Protein 3VIQ (pdb70)

Foldseek 3Di:
DCVVVVVVVVVVVVVVVVVVVVVVVVVVVVVCVVVVCPVVVVVVLVVVLVVVQVVLVVVVPVVQVVLVVPQADKDWDADCDDPRHGDIDIDHDTDASQNVVVVVVHPCVSWHAPRVVGGTDD/DDPVVVVVVVVVVVVVVVVVVVVLVVVLVPDPDSPVVCVVVVVVVVVVVVVVVVVVVLVVLVVVCVVVVHDSQVCQVVVVHHDVD/DVVVVVVVVVVVVVVVVVVVVVVVVCVVVVCVVVVVVVLVVVLVVVVVVLVVVQVVVQVVLVVVQADKDKDAACDDDVHRDIDIDGDTDDSQNVCVVVPNDVVSWDADVVPRDIDD/DVVVVVVVVVVLVVVCVVDPDSPVVCVVVVVVVVVVVVVVVVVVVQVVLQVVCVVVVHHSVVCCVVVVHD

CATH classification: 6.10.140.1020

Organism: Schizosaccharomyces pombe (strain 972 / ATCC 24843) (NCBI:txid284812)

B-factor: mean 62.73, std 16.34, range [32.17, 127.12]

Nearest PDB structures (foldseek):
  3viq-assembly1_A  TM=1.008E+00  e=1.121E-19  Schizosaccharomyces pombe 972h-
  3viq-assembly2_C  TM=7.763E-01  e=1.023E-16  Schizosaccharomyces pombe 972h-
  3viq-assembly1_B  TM=1.012E+00  e=3.563E-11  Schizosaccharomyces pombe 972h-
  3viq-assembly2_C  TM=1.009E+00  e=1.494E-18  Schizosaccharomyces pombe 972h-
  3viq-assembly1_A  TM=7.708E-01  e=6.195E-16  Schizosaccharomyces pombe 972h-

InterPro domains:
  IPR018468 SFR1/Mei5 family [PF10376] (73-291)

Radius of gyration: 35.22 Å; Cα contacts (8 Å, |Δi|>4): 441; chains: 4; bounding box: 52×96×98 Å

Secondary structure (DSSP, 8-state):
--HHHHHHHHHHHHHHHHHHHHHHHHHHHHHHHHH--HHHHHHHHHHHHHHHHHHHHHHHHHHHHHHHTTT-EEEEEE--SSTTTTPEEEEEEPPPHHHHHHHTT--TTTS-EETTTTEE--/--HHHHHHHHHHHHHHHHHHHHHHHHHHHT-SSS-HHHHHHHHHHHHHHHHHHHHHHHHHHHHHHHHTTS-GGGGHHHHT--TT-/--HHHHHHHHHHHHHHHHHHHHHHHHHHH--HHHHHHHHHHHHHHHHHHHHHHHHHHHHHHHHTT-EEEEEE--SSTT-SSEEEEEE---HHHHHHHTT--TTT--B-SSSS-B--/-HHHHHHHHHHHHHHHTT-SSS-HHHHHHHHHHHHHHHHHHHHHHHHHHHHHHHHTTS-SGGGTTTTT--

Sequence (393 aa):
GHMQLLSRRLKLEKEVRNLQEQLITAETARRKVEAKNEDKDLQTLIQKWKNAAQQAAEVLFKPMAERIRLAGGVTQSFRIEEGENKGQIQEVRRTEFTMSMFLNQFGVPVHLMSFDEENGDWKSMEKSQLESRVHLLEQQKEQLESSLQDALAKLKNRRDAKQTVQKHIDLLHHTYNEIRDIALGMIGKVAEHEKCTSVELFDRFGVNGSESRRLKLEKEVRNLQEQLITAETARKVEAKNEDKDLQTLIQKWKNAAQQAAEVLFKPMAERIRRLAGGVTQSFRIEEGENKGQIQEVRTEFTMSMFLNQFGVPVHLMSFDEENGDWKSLEQQKEQLESSLQDALAKLKNRRDAKQTVQKHIDLLHTYNEIRDIALGMIGKVAEHEKCTSVELFDRFGVE

GO terms:
  GO:0000730 DNA recombinase assembly (P, IDA)
  GO:0031934 mating-type region heterochromatin (C, IDA)
  GO:0035861 site of double-strand break (C, IDA)
  GO:0005634 nucleus (C, IDA)
  GO:0042148 DNA strand invasion (P, IDA)
  GO:0001671 ATPase activator activity (F, IDA)
  GO:0003690 double-stranded DNA binding (F, IDA)
  GO:0003697 single-stranded DNA binding (F, IDA)
  GO:0010772 meiotic DNA recombinase assembly involved in reciprocal meiotic recombination (P, IDA)
  GO:0032798 Swi5-Sfr1 complex (C, IDA)
  GO:0006310 DNA recombination (P, IDA)
  GO:0000708 meiotic strand invasion (P, IDA)
  GO:0000709 meiotic joint molecule formation (P, IDA)
  GO:0035861 site of double-strand break (C, EXP)
  GO:0007131 reciprocal meiotic recombination (P, IGI)
  GO:0000724 double-strand break repair via homologous recombination (P, IGI)
  GO:0005634 nucleus (C, HDA)
  GO:0005829 cytosol (C, HDA)
  GO:1990918 double-strand break repair involved in meiotic recombination (P, IMP)
  GO:0031573 mitotic intra-S DNA damage checkpoint signaling (P, IMP)

Solvent-accessible surface area: 25122 Å² total; per-residue (Å²): 99,97,132,165,30,56,71,102,68,99,119,11,54,117,50,8,130,79,15,76,102,72,35,114,26,1,86,47,0,108,112,12,51,80,124,125,42,33,167,91,7,76,64,34,13,96,79,4,21,87,0,0,22,75,0,0,92,61,14,42,154,63,34,22,76,65,4,149,111,45,32,10,1,17,18,18,14,109,32,33,104,57,182,75,143,33,102,96,46,105,30,160,54,121,8,26,5,50,27,1,8,76,56,62,57,13,43,116,155,19,5,14,32,29,70,98,108,47,75,46,90,137,144,122,102,74,91,8,66,64,125,3,103,102,20,43,108,72,50,116,114,18,74,59,36,12,93,87,14,26,71,145,13,201,58,125,72,8,136,104,18,20,93,99,12,92,68,24,73,98,37,19,58,54,0,70,95,26,0,69,40,0,0,28,120,4,4,106,94,97,171,41,83,37,92,122,6,20,132,107,4,50,5,72,66,117,32,154,179,155,111,123,36,59,102,68,7,134,88,18,81,121,87,22,106,28,0,73,52,0,122,141,23,31,85,142,109,43,31,154,95,17,88,92,46,20,95,23,4,18,69,0,0,17,64,0,0,54,45,35,34,121,64,28,22,72,80,4,119,131,42,38,11,2,36,28,9,18,25,26,52,70,51,184,92,121,76,94,108,61,112,36,176,54,78,10,38,6,53,15,4,9,74,51,88,58,14,53,115,160,15,5,19,41,25,70,63,121,59,73,46,70,124,78,106,121,66,55,98,116,16,74,66,45,18,103,81,10,30,73,118,16,175,57,130,75,7,147,85,18,23,87,122,24,84,73,35,78,120,48,47,82,66,1,90,97,30,0,51,44,13,0,24,97,2,3,137,147,85,189,45,71,37,104,115,18,48,140,112,1,47,35,116

Structure (mmCIF, N/CA/C/O backbone):
data_3VIQ
#
_entry.id   3VIQ
#
_cell.length_a   88.159
_cell.length_b   128.682
_cell.length_c   59.970
_cell.angle_alpha   90.00
_cell.angle_beta   90.00
_cell.angle_gamma   90.00
#
_symmetry.space_group_name_H-M   'P 21 21 2'
#
loop_
_entity.id
_entity.type
_entity.pdbx_description
1 polymer 'Swi5-dependent recombination DNA repair protein 1'
2 polymer 'Mating-type switching protein swi5'
3 non-polymer GLYCEROL
4 non-polymer 'NITRATE ION'
5 non-polymer 'SULFATE ION'
6 water water
#
loop_
_atom_site.group_PDB
_atom_site.id
_atom_site.type_symbol
_atom_site.label_atom_id
_atom_site.label_alt_id
_atom_site.label_comp_id
_atom_site.label_asym_id
_atom_site.label_entity_id
_atom_site.label_seq_id
_atom_site.pdbx_PDB_ins_code
_atom_site.Cartn_x
_atom_site.Cartn_y
_atom_site.Cartn_z
_atom_site.occupancy
_atom_site.B_iso_or_equiv
_atom_site.auth_seq_id
_atom_site.auth_comp_id
_atom_site.auth_asym_id
_atom_site.auth_atom_id
_atom_site.pdbx_PDB_model_num
ATOM 1 N N . GLY A 1 1 ? 5.807 -35.973 -64.395 1.00 52.15 178 GLY A N 1
ATOM 2 C CA . GLY A 1 1 ? 6.814 -35.311 -63.514 1.00 51.29 178 GLY A CA 1
ATOM 3 C C . GLY A 1 1 ? 7.012 -36.000 -62.181 1.00 50.71 178 GLY A C 1
ATOM 4 O O . GLY A 1 1 ? 6.294 -36.929 -61.849 1.00 50.90 178 GLY A O 1
ATOM 5 N N . HIS A 1 2 ? 8.008 -35.535 -61.420 1.00 50.00 179 HIS A N 1
ATOM 6 C CA . HIS A 1 2 ? 8.238 -36.026 -60.065 1.00 49.44 179 HIS A CA 1
ATOM 7 C C . HIS A 1 2 ? 8.501 -34.967 -58.975 1.00 47.67 179 HIS A C 1
ATOM 8 O O . HIS A 1 2 ? 8.697 -35.335 -57.814 1.00 45.84 179 HIS A O 1
ATOM 15 N N . MET A 1 3 ? 8.502 -33.673 -59.327 1.00 46.73 180 MET A N 1
ATOM 16 C CA . MET A 1 3 ? 8.816 -32.609 -58.347 1.00 45.91 180 MET A CA 1
ATOM 17 C C . MET A 1 3 ? 7.747 -32.451 -57.307 1.00 45.67 180 MET A C 1
ATOM 18 O O . MET A 1 3 ? 8.055 -32.023 -56.209 1.00 44.47 180 MET A O 1
ATOM 23 N N . GLN A 1 4 ? 6.492 -32.768 -57.632 1.00 46.45 181 GLN A N 1
ATOM 24 C CA . GLN A 1 4 ? 5.450 -32.720 -56.604 1.00 47.21 181 GLN A CA 1
ATOM 25 C C . GLN A 1 4 ? 5.775 -33.776 -55.585 1.00 45.76 181 GLN A C 1
ATOM 26 O O . GLN A 1 4 ? 5.641 -33.533 -54.393 1.00 45.12 181 GLN A O 1
ATOM 32 N N . LEU A 1 5 ? 6.262 -34.934 -56.028 1.00 45.56 182 LEU A N 1
ATOM 33 C CA . LEU A 1 5 ? 6.576 -36.013 -55.059 1.00 45.51 182 LEU A CA 1
ATOM 34 C C . LEU A 1 5 ? 7.781 -35.663 -54.178 1.00 43.55 182 LEU A C 1
ATOM 35 O O . LEU A 1 5 ? 7.795 -35.984 -52.997 1.00 42.22 182 LEU A O 1
ATOM 40 N N . LEU A 1 6 ? 8.799 -35.055 -54.784 1.00 43.47 183 LEU A N 1
ATOM 41 C CA . LEU A 1 6 ? 9.995 -34.642 -54.078 1.00 43.32 183 LEU A CA 1
ATOM 42 C C . LEU A 1 6 ? 9.657 -33.605 -53.019 1.00 42.74 183 LEU A C 1
ATOM 43 O O . LEU A 1 6 ? 10.193 -33.618 -51.906 1.00 41.50 183 LEU A O 1
ATOM 48 N N . SER A 1 7 ? 8.762 -32.707 -53.371 1.00 43.05 184 SER A N 1
ATOM 49 C CA . SER A 1 7 ? 8.387 -31.658 -52.452 1.00 43.23 184 SER A CA 1
ATOM 50 C C . SER A 1 7 ? 7.562 -32.249 -51.311 1.00 42.48 184 SER A C 1
ATOM 51 O O . SER A 1 7 ? 7.702 -31.853 -50.170 1.00 41.03 184 SER A O 1
ATOM 54 N N . ARG A 1 8 ? 6.750 -33.244 -51.614 1.00 43.08 185 ARG A N 1
ATOM 55 C CA . ARG A 1 8 ? 5.947 -33.885 -50.583 1.00 43.82 185 ARG A CA 1
ATOM 56 C C . ARG A 1 8 ? 6.819 -34.773 -49.692 1.00 42.79 185 ARG A C 1
ATOM 57 O O . ARG A 1 8 ? 6.584 -34.838 -48.503 1.00 41.69 185 ARG A O 1
ATOM 65 N N . ARG A 1 9 ? 7.832 -35.435 -50.246 1.00 42.28 186 ARG A N 1
ATOM 66 C CA . ARG A 1 9 ? 8.750 -36.186 -49.384 1.00 42.37 186 ARG A CA 1
ATOM 67 C C . ARG A 1 9 ? 9.395 -35.276 -48.325 1.00 41.74 186 ARG A C 1
ATOM 68 O O . ARG A 1 9 ? 9.495 -35.647 -47.168 1.00 40.18 186 ARG A O 1
ATOM 76 N N . LEU A 1 10 ? 9.856 -34.106 -48.736 1.00 41.79 187 LEU A N 1
ATOM 77 C CA . LEU A 1 10 ? 10.526 -33.216 -47.811 1.00 42.72 187 LEU A CA 1
ATOM 78 C C . LEU A 1 10 ? 9.547 -32.707 -46.747 1.00 42.20 187 LEU A C 1
ATOM 79 O O . LEU A 1 10 ? 9.881 -32.651 -45.589 1.00 41.41 187 LEU A O 1
ATOM 84 N N . LYS A 1 11 ? 8.321 -32.397 -47.132 1.00 43.34 188 LYS A N 1
ATOM 85 C CA . LYS A 1 11 ? 7.330 -31.927 -46.166 1.00 44.53 188 LYS A CA 1
ATOM 86 C C . LYS A 1 11 ? 6.983 -33.055 -45.171 1.00 42.23 188 LYS A C 1
ATOM 87 O O . LYS A 1 11 ? 6.938 -32.858 -43.994 1.00 40.67 188 LYS A O 1
ATOM 93 N N . LEU A 1 12 ? 6.819 -34.266 -45.650 1.00 42.05 189 LEU A N 1
ATOM 94 C CA . LEU A 1 12 ? 6.490 -35.376 -44.750 1.00 41.90 189 LEU A CA 1
ATOM 95 C C . LEU A 1 12 ? 7.645 -35.672 -43.804 1.00 40.67 189 LEU A C 1
ATOM 96 O O . LEU A 1 12 ? 7.426 -35.927 -42.630 1.00 39.31 189 LEU A O 1
ATOM 101 N N . GLU A 1 13 ? 8.869 -35.615 -44.317 1.00 40.45 190 GLU A N 1
ATOM 102 C CA . GLU A 1 13 ? 10.035 -35.788 -43.466 1.00 41.36 190 GLU A CA 1
ATOM 103 C C . GLU A 1 13 ? 10.131 -34.759 -42.309 1.00 40.84 190 GLU A C 1
ATOM 104 O O . GLU A 1 13 ? 10.506 -35.127 -41.188 1.00 38.84 190 GLU A O 1
ATOM 110 N N . LYS A 1 14 ? 9.812 -33.500 -42.599 1.00 41.42 191 LYS A N 1
ATOM 111 C CA . LYS A 1 14 ? 9.759 -32.464 -41.555 1.00 43.01 191 LYS A CA 1
ATOM 112 C C . LYS A 1 14 ? 8.648 -32.809 -40.529 1.00 41.29 191 LYS A C 1
ATOM 113 O O . LYS A 1 14 ? 8.863 -32.705 -39.316 1.00 39.64 191 LYS A O 1
ATOM 119 N N . GLU A 1 15 ? 7.476 -33.206 -41.015 1.00 41.11 192 GLU A N 1
ATOM 120 C CA . GLU A 1 15 ? 6.348 -33.476 -40.111 1.00 42.20 192 GLU A CA 1
ATOM 121 C C . GLU A 1 15 ? 6.669 -34.657 -39.183 1.00 41.03 192 GLU A C 1
ATOM 122 O O . GLU A 1 15 ? 6.373 -34.592 -37.979 1.00 40.32 192 GLU A O 1
ATOM 128 N N . VAL A 1 16 ? 7.343 -35.677 -39.728 1.00 39.77 193 VAL A N 1
ATOM 129 C CA . VAL A 1 16 ? 7.782 -36.834 -38.964 1.00 39.70 193 VAL A CA 1
ATOM 130 C C . VAL A 1 16 ? 8.773 -36.461 -37.834 1.00 39.43 193 VAL A C 1
ATOM 131 O O . VAL A 1 16 ? 8.599 -36.901 -36.694 1.00 38.15 193 VAL A O 1
ATOM 135 N N . ARG A 1 17 ? 9.783 -35.652 -38.155 1.00 40.18 194 ARG A N 1
ATOM 136 C CA . ARG A 1 17 ? 10.723 -35.142 -37.137 1.00 41.13 194 ARG A CA 1
ATOM 137 C C . ARG A 1 17 ? 9.997 -34.342 -36.050 1.00 41.00 194 ARG A C 1
ATOM 138 O O . ARG A 1 17 ? 10.247 -34.535 -34.872 1.00 39.31 194 ARG A O 1
ATOM 146 N N . ASN A 1 18 ? 9.104 -33.440 -36.449 1.00 42.41 195 ASN A N 1
ATOM 147 C CA . ASN A 1 18 ? 8.346 -32.666 -35.478 1.00 43.94 195 ASN A CA 1
ATOM 148 C C . ASN A 1 18 ? 7.533 -33.591 -34.547 1.00 43.32 195 ASN A C 1
ATOM 149 O O . ASN A 1 18 ? 7.544 -33.412 -33.335 1.00 42.79 195 ASN A O 1
ATOM 154 N N . LEU A 1 19 ? 6.862 -34.602 -35.115 1.00 42.20 196 LEU A N 1
ATOM 155 C CA . LEU A 1 19 ? 6.074 -35.547 -34.321 1.00 41.34 196 LEU A CA 1
ATOM 156 C C . LEU A 1 19 ? 6.972 -36.389 -33.423 1.00 40.64 196 LEU A C 1
ATOM 157 O O . LEU A 1 19 ? 6.633 -36.651 -32.264 1.00 39.95 196 LEU A O 1
ATOM 162 N N . GLN A 1 20 ? 8.114 -36.836 -33.935 1.00 40.98 197 GLN A N 1
ATOM 163 C CA . GLN A 1 20 ? 9.088 -37.573 -33.064 1.00 41.42 197 GLN A CA 1
ATOM 164 C C . GLN A 1 20 ? 9.509 -36.737 -31.818 1.00 41.61 197 GLN A C 1
ATOM 165 O O . GLN A 1 20 ? 9.541 -37.231 -30.680 1.00 41.57 197 GLN A O 1
ATOM 171 N N . GLU A 1 21 ? 9.768 -35.460 -32.045 1.00 41.85 198 GLU A N 1
ATOM 172 C CA . GLU A 1 21 ? 10.105 -34.539 -30.953 1.00 44.27 198 GLU A CA 1
ATOM 173 C C . GLU A 1 21 ? 8.933 -34.384 -29.956 1.00 43.97 198 GLU A C 1
ATOM 174 O O . GLU A 1 21 ? 9.160 -34.501 -28.755 1.00 41.42 198 GLU A O 1
ATOM 180 N N . GLN A 1 22 ? 7.699 -34.210 -30.455 1.00 43.31 199 GLN A N 1
ATOM 181 C CA . GLN A 1 22 ? 6.528 -34.137 -29.563 1.00 44.50 199 GLN A CA 1
ATOM 182 C C . GLN A 1 22 ? 6.313 -35.415 -28.748 1.00 44.59 199 GLN A C 1
ATOM 183 O O . GLN A 1 22 ? 5.935 -35.359 -27.560 1.00 43.07 199 GLN A O 1
ATOM 189 N N . LEU A 1 23 ? 6.548 -36.555 -29.387 1.00 44.24 200 LEU A N 1
ATOM 190 C CA . LEU A 1 23 ? 6.473 -37.853 -28.713 1.00 44.81 200 LEU A CA 1
ATOM 191 C C . LEU A 1 23 ? 7.441 -37.961 -27.530 1.00 44.71 200 LEU A C 1
ATOM 192 O O . LEU A 1 23 ? 7.057 -38.428 -26.468 1.00 45.39 200 LEU A O 1
ATOM 197 N N . ILE A 1 24 ? 8.695 -37.540 -27.698 1.00 44.76 201 ILE A N 1
ATOM 198 C CA . ILE A 1 24 ? 9.657 -37.546 -26.577 1.00 43.86 201 ILE A CA 1
ATOM 199 C C . ILE A 1 24 ? 9.189 -36.619 -25.459 1.00 44.22 201 ILE A C 1
ATOM 200 O O . ILE A 1 24 ? 9.180 -36.982 -24.268 1.00 43.48 201 ILE A O 1
ATOM 205 N N . THR A 1 25 ? 8.756 -35.439 -25.849 1.00 42.95 202 THR A N 1
ATOM 206 C CA . THR A 1 25 ? 8.251 -34.494 -24.886 1.00 43.46 202 THR A CA 1
ATOM 207 C C . THR A 1 25 ? 7.070 -35.063 -24.081 1.00 44.69 202 THR A C 1
ATOM 208 O O . THR A 1 25 ? 6.991 -34.868 -22.856 1.00 44.08 202 THR A O 1
ATOM 212 N N . ALA A 1 26 ? 6.172 -35.781 -24.750 1.00 45.45 203 ALA A N 1
ATOM 213 C CA . ALA A 1 26 ? 5.001 -36.354 -24.083 1.00 46.44 203 ALA A CA 1
ATOM 214 C C . ALA A 1 26 ? 5.401 -37.520 -23.164 1.00 48.27 203 ALA A C 1
ATOM 215 O O . ALA A 1 26 ? 4.790 -37.736 -22.096 1.00 48.08 203 ALA A O 1
ATOM 217 N N . GLU A 1 27 ? 6.446 -38.247 -23.554 1.00 49.10 204 GLU A N 1
ATOM 218 C CA . GLU A 1 27 ? 7.001 -39.284 -22.692 1.00 50.92 204 GLU A CA 1
ATOM 219 C C . GLU A 1 27 ? 7.701 -38.702 -21.459 1.00 49.92 204 GLU A C 1
ATOM 220 O O . GLU A 1 27 ? 7.562 -39.216 -20.352 1.00 50.92 204 GLU A O 1
ATOM 226 N N . THR A 1 28 ? 8.424 -37.613 -21.637 1.00 47.64 205 THR A N 1
ATOM 227 C CA . THR A 1 28 ? 9.081 -36.995 -20.515 1.00 47.14 205 THR A CA 1
ATOM 228 C C . THR A 1 28 ? 8.044 -36.439 -19.545 1.00 47.84 205 THR A C 1
ATOM 229 O O . THR A 1 28 ? 8.192 -36.609 -18.332 1.00 47.48 205 THR A O 1
ATOM 233 N N . ALA A 1 29 ? 6.980 -35.828 -20.078 1.00 47.39 206 ALA A N 1
ATOM 234 C CA . ALA A 1 29 ? 5.931 -35.271 -19.248 1.00 47.62 206 ALA A CA 1
ATOM 235 C C . ALA A 1 29 ? 5.325 -36.349 -18.365 1.00 49.17 206 ALA A C 1
ATOM 236 O O . ALA A 1 29 ? 5.086 -36.095 -17.180 1.00 47.94 206 ALA A O 1
ATOM 238 N N . ARG A 1 30 ? 5.108 -37.549 -18.917 1.00 50.71 207 ARG A N 1
ATOM 239 C CA A ARG A 1 30 ? 4.554 -38.657 -18.130 0.50 52.40 207 ARG A CA 1
ATOM 240 C CA B ARG A 1 30 ? 4.555 -38.660 -18.135 0.50 52.47 207 ARG A CA 1
ATOM 241 C C . ARG A 1 30 ? 5.428 -38.956 -16.910 1.00 52.25 207 ARG A C 1
ATOM 242 O O . ARG A 1 30 ? 4.915 -39.169 -15.832 1.00 50.84 207 ARG A O 1
ATOM 257 N N . LYS A 1 31 ? 6.747 -38.973 -17.094 1.00 52.62 208 LYS A N 1
ATOM 258 C CA . LYS A 1 31 ? 7.665 -39.218 -15.982 1.00 52.83 208 LYS A CA 1
ATOM 259 C C . LYS A 1 31 ? 7.664 -38.038 -15.015 1.00 51.00 208 LYS A C 1
ATOM 260 O O . LYS A 1 31 ? 7.626 -38.235 -13.825 1.00 49.64 208 LYS A O 1
ATOM 266 N N . VAL A 1 32 ? 7.665 -36.814 -15.528 1.00 48.55 209 VAL A N 1
ATOM 267 C CA . VAL A 1 32 ? 7.616 -35.661 -14.646 1.00 48.14 209 VAL A CA 1
ATOM 268 C C . VAL A 1 32 ? 6.362 -35.687 -13.773 1.00 48.50 209 VAL A C 1
ATOM 269 O O . VAL A 1 32 ? 6.463 -35.446 -12.569 1.00 47.51 209 VAL A O 1
ATOM 273 N N . GLU A 1 33 ? 5.209 -36.016 -14.357 1.00 48.31 210 GLU A N 1
ATOM 274 C CA . GLU A 1 33 ? 3.979 -36.145 -13.589 1.00 48.34 210 GLU A CA 1
ATOM 275 C C . GLU A 1 33 ? 4.055 -37.270 -12.529 1.00 47.92 210 GLU A C 1
ATOM 276 O O . GLU A 1 33 ? 3.573 -37.109 -11.407 1.00 45.40 210 GLU A O 1
ATOM 282 N N . ALA A 1 34 ? 4.663 -38.390 -12.882 1.00 47.36 211 ALA A N 1
ATOM 283 C CA . ALA A 1 34 ? 4.807 -39.507 -11.945 1.00 48.77 211 ALA A CA 1
ATOM 284 C C . ALA A 1 34 ? 5.694 -39.124 -10.739 1.00 48.67 211 ALA A C 1
ATOM 285 O O . ALA A 1 34 ? 5.350 -39.416 -9.614 1.00 47.77 211 ALA A O 1
ATOM 287 N N . LYS A 1 35 ? 6.811 -38.448 -10.988 1.00 49.50 212 LYS A N 1
ATOM 288 C CA . LYS A 1 35 ? 7.650 -37.932 -9.906 1.00 50.22 212 LYS A CA 1
ATOM 289 C C . LYS A 1 35 ? 6.953 -36.900 -9.070 1.00 48.83 212 LYS A C 1
ATOM 290 O O . LYS A 1 35 ? 7.097 -36.935 -7.869 1.00 51.65 212 LYS A O 1
ATOM 296 N N . ASN A 1 36 ? 6.201 -35.988 -9.683 1.00 47.84 213 ASN A N 1
ATOM 297 C CA . ASN A 1 36 ? 5.382 -35.043 -8.938 1.00 49.34 213 ASN A CA 1
ATOM 298 C C . ASN A 1 36 ? 6.207 -34.308 -7.859 1.00 50.59 213 ASN A C 1
ATOM 299 O O . ASN A 1 36 ? 5.911 -34.371 -6.671 1.00 49.20 213 ASN A O 1
ATOM 304 N N . GLU A 1 37 ? 7.269 -33.639 -8.287 1.00 51.19 214 GLU A N 1
ATOM 305 C CA . GLU A 1 37 ? 8.159 -32.939 -7.360 1.00 52.49 214 GLU A CA 1
ATOM 306 C C . GLU A 1 37 ? 8.210 -31.403 -7.509 1.00 50.13 214 GLU A C 1
ATOM 307 O O . GLU A 1 37 ? 9.025 -30.749 -6.874 1.00 50.35 214 GLU A O 1
ATOM 313 N N . ASP A 1 38 ? 7.341 -30.811 -8.301 1.00 48.82 215 ASP A N 1
ATOM 314 C CA . ASP A 1 38 ? 7.433 -29.368 -8.517 1.00 49.17 215 ASP A CA 1
ATOM 315 C C . ASP A 1 38 ? 7.177 -28.604 -7.212 1.00 48.42 215 ASP A C 1
ATOM 316 O O . ASP A 1 38 ? 7.813 -27.588 -6.963 1.00 45.44 215 ASP A O 1
ATOM 321 N N . LYS A 1 39 ? 6.252 -29.100 -6.385 1.00 47.90 216 LYS A N 1
ATOM 322 C CA . LYS A 1 39 ? 5.978 -28.458 -5.123 1.00 49.45 216 LYS A CA 1
ATOM 323 C C . LYS A 1 39 ? 7.178 -28.602 -4.184 1.00 47.45 216 LYS A C 1
ATOM 324 O O . LYS A 1 39 ? 7.560 -27.606 -3.553 1.00 45.78 216 LYS A O 1
ATOM 330 N N . ASP A 1 40 ? 7.773 -29.809 -4.113 1.00 45.21 217 ASP A N 1
ATOM 331 C CA . ASP A 1 40 ? 8.991 -30.013 -3.350 1.00 43.70 217 ASP A CA 1
ATOM 332 C C . ASP A 1 40 ? 10.033 -28.992 -3.775 1.00 43.22 217 ASP A C 1
ATOM 333 O O . ASP A 1 40 ? 10.706 -28.395 -2.937 1.00 43.63 217 ASP A O 1
ATOM 338 N N . LEU A 1 41 ? 10.194 -28.823 -5.084 1.00 42.71 218 LEU A N 1
ATOM 339 C CA . LEU A 1 41 ? 11.247 -27.987 -5.627 1.00 42.30 218 LEU A CA 1
ATOM 340 C C . LEU A 1 41 ? 11.025 -26.520 -5.265 1.00 42.93 218 LEU A C 1
ATOM 341 O O . LEU A 1 41 ? 11.948 -25.871 -4.819 1.00 43.32 218 LEU A O 1
ATOM 346 N N . GLN A 1 42 ? 9.800 -26.015 -5.401 1.00 44.43 219 GLN A N 1
ATOM 347 C CA . GLN A 1 42 ? 9.471 -24.650 -4.976 1.00 45.88 219 GLN A CA 1
ATOM 348 C C . GLN A 1 42 ? 9.703 -24.367 -3.489 1.00 45.18 219 GLN A C 1
ATOM 349 O O . GLN A 1 42 ? 10.223 -23.287 -3.140 1.00 44.91 219 GLN A O 1
ATOM 355 N N . THR A 1 43 ? 9.286 -25.314 -2.639 1.00 43.98 220 THR A N 1
ATOM 356 C CA . THR A 1 43 ? 9.509 -25.272 -1.209 1.00 43.98 220 THR A CA 1
ATOM 357 C C . THR A 1 43 ? 11.004 -25.238 -0.933 1.00 43.34 220 THR A C 1
ATOM 358 O O . THR A 1 43 ? 11.493 -24.379 -0.196 1.00 43.40 220 THR A O 1
ATOM 362 N N . LEU A 1 44 ? 11.724 -26.180 -1.519 1.00 42.94 221 LEU A N 1
ATOM 363 C CA . LEU A 1 44 ? 13.157 -26.287 -1.292 1.00 43.12 221 LEU A CA 1
ATOM 364 C C . LEU A 1 44 ? 13.905 -25.028 -1.764 1.00 44.66 221 LEU A C 1
ATOM 365 O O . LEU A 1 44 ? 14.888 -24.606 -1.110 1.00 44.49 221 LEU A O 1
ATOM 370 N N . ILE A 1 45 ? 13.456 -24.441 -2.890 1.00 43.87 222 ILE A N 1
ATOM 371 C CA . ILE A 1 45 ? 14.075 -23.225 -3.414 1.00 44.03 222 ILE A CA 1
ATOM 372 C C . ILE A 1 45 ? 13.979 -22.072 -2.403 1.00 45.76 222 ILE A C 1
ATOM 373 O O . ILE A 1 45 ? 14.955 -21.320 -2.229 1.00 44.76 222 ILE A O 1
ATOM 378 N N . GLN A 1 46 ? 12.836 -21.933 -1.716 1.00 46.73 223 GLN A N 1
ATOM 379 C CA . GLN A 1 46 ? 12.694 -20.841 -0.752 1.00 48.70 223 GLN A CA 1
ATOM 380 C C . GLN A 1 46 ? 13.549 -21.068 0.479 1.00 48.04 223 GLN A C 1
ATOM 381 O O . GLN A 1 46 ? 14.096 -20.104 1.041 1.00 47.75 223 GLN A O 1
ATOM 387 N N . LYS A 1 47 ? 13.688 -22.331 0.885 1.00 47.41 224 LYS A N 1
ATOM 388 C CA . LYS A 1 47 ? 14.492 -22.684 2.052 1.00 46.85 224 LYS A CA 1
ATOM 389 C C . LYS A 1 47 ? 15.940 -22.379 1.785 1.00 46.42 224 LYS A C 1
ATOM 390 O O . LYS A 1 47 ? 16.573 -21.656 2.570 1.00 44.38 224 LYS A O 1
ATOM 396 N N . TRP A 1 48 ? 16.457 -22.887 0.668 1.00 45.78 225 TRP A N 1
ATOM 397 C CA . TRP A 1 48 ? 17.867 -22.608 0.299 1.00 46.34 225 TRP A CA 1
ATOM 398 C C . TRP A 1 48 ? 18.108 -21.127 -0.037 1.00 47.52 225 TRP A C 1
ATOM 399 O O . TRP A 1 48 ? 19.149 -20.555 0.324 1.00 48.47 225 TRP A O 1
ATOM 410 N N . LYS A 1 49 ? 17.138 -20.476 -0.672 1.00 48.67 226 LYS A N 1
ATOM 411 C CA . LYS A 1 49 ? 17.264 -19.024 -0.920 1.00 49.90 226 LYS A CA 1
ATOM 412 C C . LYS A 1 49 ? 17.361 -18.243 0.385 1.00 49.95 226 LYS A C 1
ATOM 413 O O . LYS A 1 49 ? 18.225 -17.370 0.523 1.00 50.21 226 LYS A O 1
ATOM 419 N N . ASN A 1 50 ? 16.490 -18.558 1.344 1.00 50.70 227 ASN A N 1
ATOM 420 C CA . ASN A 1 50 ? 16.549 -17.950 2.661 1.00 51.42 227 ASN A CA 1
ATOM 421 C C . ASN A 1 50 ? 17.918 -18.186 3.277 1.00 49.70 227 ASN A C 1
ATOM 422 O O . ASN A 1 50 ? 18.507 -17.259 3.864 1.00 46.85 227 ASN A O 1
ATOM 427 N N . ALA A 1 51 ? 18.438 -19.407 3.121 1.00 48.56 228 ALA A N 1
ATOM 428 C CA . ALA A 1 51 ? 19.781 -19.740 3.660 1.00 48.44 228 ALA A CA 1
ATOM 429 C C . ALA A 1 51 ? 20.895 -18.905 3.014 1.00 47.50 228 ALA A C 1
ATOM 430 O O . ALA A 1 51 ? 21.689 -18.292 3.716 1.00 50.19 228 ALA A O 1
ATOM 432 N N . ALA A 1 52 ? 20.949 -18.877 1.700 1.00 48.00 229 ALA A N 1
ATOM 433 C CA . ALA A 1 52 ? 21.974 -18.103 0.975 1.00 48.23 229 ALA A CA 1
ATOM 434 C C . ALA A 1 52 ? 21.983 -16.623 1.343 1.00 49.20 229 ALA A C 1
ATOM 435 O O . ALA A 1 52 ? 23.038 -16.068 1.576 1.00 51.97 229 ALA A O 1
ATOM 437 N N . GLN A 1 53 ? 20.809 -16.004 1.423 1.00 50.44 230 GLN A N 1
ATOM 438 C CA . GLN A 1 53 ? 20.646 -14.588 1.834 1.00 51.85 230 GLN A CA 1
ATOM 439 C C . GLN A 1 53 ? 21.154 -14.275 3.257 1.00 53.43 230 GLN A C 1
ATOM 440 O O . GLN A 1 53 ? 21.870 -13.273 3.501 1.00 55.26 230 GLN A O 1
ATOM 446 N N . GLN A 1 54 ? 20.740 -15.102 4.194 1.00 52.36 231 GLN A N 1
ATOM 447 C CA . GLN A 1 54 ? 21.189 -15.015 5.576 1.00 53.20 231 GLN A CA 1
ATOM 448 C C . GLN A 1 54 ? 22.716 -15.172 5.645 1.00 52.74 231 GLN A C 1
ATOM 449 O O . GLN A 1 54 ? 23.402 -14.342 6.275 1.00 52.75 231 GLN A O 1
ATOM 455 N N . ALA A 1 55 ? 23.255 -16.217 4.987 1.00 50.71 232 ALA A N 1
ATOM 456 C CA . ALA A 1 55 ? 24.711 -16.438 4.965 1.00 49.90 232 ALA A CA 1
ATOM 457 C C . ALA A 1 55 ? 25.447 -15.302 4.239 1.00 51.95 232 ALA A C 1
ATOM 458 O O . ALA A 1 55 ? 26.531 -14.885 4.678 1.00 53.90 232 ALA A O 1
ATOM 460 N N . ALA A 1 56 ? 24.880 -14.808 3.135 1.00 52.50 233 ALA A N 1
ATOM 461 C CA . ALA A 1 56 ? 25.463 -13.648 2.438 1.00 54.60 233 ALA A CA 1
ATOM 462 C C . ALA A 1 56 ? 25.588 -12.420 3.354 1.00 55.64 233 ALA A C 1
ATOM 463 O O . ALA A 1 56 ? 26.597 -11.732 3.320 1.00 57.51 233 ALA A O 1
ATOM 465 N N . GLU A 1 57 ? 24.565 -12.146 4.154 1.00 57.84 234 GLU A N 1
ATOM 466 C CA . GLU A 1 57 ? 24.591 -11.026 5.112 1.00 59.60 234 GLU A CA 1
ATOM 467 C C . GLU A 1 57 ? 25.642 -11.202 6.222 1.00 59.68 234 GLU A C 1
ATOM 468 O O . GLU A 1 57 ? 26.279 -10.221 6.653 1.00 60.47 234 GLU A O 1
ATOM 474 N N . VAL A 1 58 ? 25.829 -12.439 6.681 1.00 58.09 235 VAL A N 1
ATOM 475 C CA . VAL A 1 58 ? 26.867 -12.724 7.677 1.00 58.84 235 VAL A CA 1
ATOM 476 C C . VAL A 1 58 ? 28.275 -12.526 7.081 1.00 57.98 235 VAL A C 1
ATOM 477 O O . VAL A 1 58 ? 29.136 -11.965 7.745 1.00 55.73 235 VAL A O 1
ATOM 481 N N . LEU A 1 59 ? 28.505 -12.992 5.845 1.00 56.57 236 LEU A N 1
ATOM 482 C CA . LEU A 1 59 ? 29.846 -12.901 5.236 1.00 57.19 236 LEU A CA 1
ATOM 483 C C . LEU A 1 59 ? 30.183 -11.493 4.719 1.00 57.24 236 LEU A C 1
ATOM 484 O O . LEU A 1 59 ? 31.318 -10.994 4.911 1.00 54.77 236 LEU A O 1
ATOM 489 N N . PHE A 1 60 ? 29.188 -10.868 4.084 1.00 57.85 237 PHE A N 1
ATOM 490 C CA . PHE A 1 60 ? 29.343 -9.542 3.457 1.00 59.62 237 PHE A CA 1
ATOM 491 C C . PHE A 1 60 ? 29.832 -8.504 4.438 1.00 59.78 237 PHE A C 1
ATOM 492 O O . PHE A 1 60 ? 30.781 -7.798 4.138 1.00 58.96 237 PHE A O 1
ATOM 500 N N . LYS A 1 61 ? 29.185 -8.404 5.595 1.00 61.67 238 LYS A N 1
ATOM 501 C CA . LYS A 1 61 ? 29.372 -7.222 6.456 1.00 64.37 238 LYS A CA 1
ATOM 502 C C . LYS A 1 61 ? 30.835 -6.986 6.897 1.00 64.11 238 LYS A C 1
ATOM 503 O O . LYS A 1 61 ? 31.364 -5.872 6.694 1.00 63.44 238 LYS A O 1
ATOM 509 N N . PRO A 1 62 ? 31.486 -8.017 7.490 1.00 64.04 239 PRO A N 1
ATOM 510 C CA . PRO A 1 62 ? 32.910 -7.837 7.809 1.00 63.93 239 PRO A CA 1
ATOM 511 C C . PRO A 1 62 ? 33.820 -7.825 6.554 1.00 63.76 239 PRO A C 1
ATOM 512 O O . PRO A 1 62 ? 34.844 -7.143 6.556 1.00 65.43 239 PRO A O 1
ATOM 516 N N . MET A 1 63 ? 33.449 -8.520 5.489 1.00 60.88 240 MET A N 1
ATOM 517 C CA . MET A 1 63 ? 34.181 -8.371 4.209 1.00 62.69 240 MET A CA 1
ATOM 518 C C . MET A 1 63 ? 34.198 -6.912 3.700 1.00 63.07 240 MET A C 1
ATOM 519 O O . MET A 1 63 ? 35.259 -6.400 3.354 1.00 61.91 240 MET A O 1
ATOM 524 N N . ALA A 1 64 ? 33.026 -6.262 3.674 1.00 63.40 241 ALA A N 1
ATOM 525 C CA . ALA A 1 64 ? 32.895 -4.841 3.290 1.00 64.43 241 ALA A CA 1
ATOM 526 C C . ALA A 1 64 ? 33.802 -3.904 4.115 1.00 66.65 241 ALA A C 1
ATOM 527 O O . ALA A 1 64 ? 34.357 -2.941 3.582 1.00 65.22 241 ALA A O 1
ATOM 529 N N . GLU A 1 65 ? 33.923 -4.209 5.406 1.00 68.10 242 GLU A N 1
ATOM 530 C CA . GLU A 1 65 ? 34.719 -3.447 6.343 1.00 68.66 242 GLU A CA 1
ATOM 531 C C . GLU A 1 65 ? 36.197 -3.717 6.151 1.00 69.04 242 GLU A C 1
ATOM 532 O O . GLU A 1 65 ? 36.997 -2.778 6.218 1.00 67.79 242 GLU A O 1
ATOM 538 N N . ARG A 1 66 ? 36.581 -4.977 5.929 1.00 66.68 243 ARG A N 1
ATOM 539 C CA . ARG A 1 66 ? 37.990 -5.249 5.663 1.00 66.45 243 ARG A CA 1
ATOM 540 C C . ARG A 1 66 ? 38.401 -4.508 4.404 1.00 67.65 243 ARG A C 1
ATOM 541 O O . ARG A 1 66 ? 39.383 -3.776 4.409 1.00 69.26 243 ARG A O 1
ATOM 549 N N . ILE A 1 67 ? 37.637 -4.690 3.333 1.00 66.35 244 ILE A N 1
ATOM 550 C CA . ILE A 1 67 ? 37.940 -4.017 2.089 1.00 67.75 244 ILE A CA 1
ATOM 551 C C . ILE A 1 67 ? 38.115 -2.493 2.307 1.00 71.02 244 ILE A C 1
ATOM 552 O O . ILE A 1 67 ? 39.118 -1.922 1.863 1.00 69.71 244 ILE A O 1
ATOM 557 N N . ARG A 1 68 ? 37.173 -1.873 3.030 1.00 72.81 245 ARG A N 1
ATOM 558 C CA . ARG A 1 68 ? 37.167 -0.429 3.269 1.00 74.00 245 ARG A CA 1
ATOM 559 C C . ARG A 1 68 ? 38.465 0.034 3.970 1.00 77.23 245 ARG A C 1
ATOM 560 O O . ARG A 1 68 ? 39.018 1.072 3.617 1.00 76.79 245 ARG A O 1
ATOM 568 N N . LEU A 1 69 ? 38.956 -0.759 4.927 1.00 79.60 246 LEU A N 1
ATOM 569 C CA . LEU A 1 69 ? 40.238 -0.516 5.604 1.00 80.37 246 LEU A CA 1
ATOM 570 C C . LEU A 1 69 ? 41.465 -0.987 4.784 1.00 81.93 246 LEU A C 1
ATOM 571 O O . LEU A 1 69 ? 42.494 -1.365 5.354 1.00 85.13 246 LEU A O 1
ATOM 576 N N . ALA A 1 70 ? 41.359 -0.974 3.460 1.00 79.36 247 ALA A N 1
ATOM 577 C CA . ALA A 1 70 ? 42.543 -1.045 2.596 1.00 76.15 247 ALA A CA 1
ATOM 578 C C . ALA A 1 70 ? 42.252 -0.426 1.220 1.00 75.21 247 ALA A C 1
ATOM 579 O O . ALA A 1 70 ? 42.614 -0.959 0.171 1.00 72.39 247 ALA A O 1
ATOM 581 N N . GLY A 1 71 ? 41.580 0.720 1.250 1.00 77.51 248 GLY A N 1
ATOM 582 C CA . GLY A 1 71 ? 41.338 1.519 0.055 1.00 78.25 248 GLY A CA 1
ATOM 583 C C . GLY A 1 71 ? 39.964 1.334 -0.547 1.00 78.31 248 GLY A C 1
ATOM 584 O O . GLY A 1 71 ? 39.544 2.116 -1.402 1.00 79.63 248 GLY A O 1
ATOM 585 N N . GLY A 1 72 ? 39.248 0.305 -0.110 1.00 74.54 249 GLY A N 1
ATOM 586 C CA . GLY A 1 72 ? 37.971 -0.012 -0.720 1.00 71.63 249 GLY A CA 1
ATOM 587 C C . GLY A 1 72 ? 38.197 -0.640 -2.079 1.00 68.58 249 GLY A C 1
ATOM 588 O O . GLY A 1 72 ? 39.256 -1.267 -2.316 1.00 64.13 249 GLY A O 1
ATOM 589 N N . VAL A 1 73 ? 37.207 -0.437 -2.953 1.00 66.22 250 VAL A N 1
ATOM 590 C CA . VAL A 1 73 ? 37.182 -0.974 -4.300 1.00 69.01 250 VAL A CA 1
ATOM 591 C C . VAL A 1 73 ? 37.737 0.019 -5.333 1.00 72.01 250 VAL A C 1
ATOM 592 O O . VAL A 1 73 ? 37.238 1.128 -5.424 1.00 77.14 250 VAL A O 1
ATOM 596 N N . THR A 1 74 ? 38.716 -0.399 -6.139 1.00 72.00 251 THR A N 1
ATOM 597 C CA . THR A 1 74 ? 39.176 0.383 -7.295 1.00 73.41 251 THR A CA 1
ATOM 598 C C . THR A 1 74 ? 38.481 0.020 -8.628 1.00 71.95 251 THR A C 1
ATOM 599 O O . THR A 1 74 ? 38.551 -1.127 -9.083 1.00 73.69 251 THR A O 1
ATOM 603 N N . GLN A 1 75 ? 37.835 1.000 -9.259 1.00 69.48 252 GLN A N 1
ATOM 604 C CA . GLN A 1 75 ? 37.285 0.846 -10.609 1.00 68.69 252 GLN A CA 1
ATOM 605 C C . GLN A 1 75 ? 38.251 1.466 -11.591 1.00 69.61 252 GLN A C 1
ATOM 606 O O . GLN A 1 75 ? 38.696 2.604 -11.389 1.00 68.95 252 GLN A O 1
ATOM 612 N N . SER A 1 76 ? 38.578 0.736 -12.654 1.00 66.75 253 SER A N 1
ATOM 613 C CA . SER A 1 76 ? 39.616 1.159 -13.592 1.00 66.27 253 SER A CA 1
ATOM 614 C C . SER A 1 76 ? 39.178 1.073 -15.066 1.00 65.23 253 SER A C 1
ATOM 615 O O . SER A 1 76 ? 38.487 0.139 -15.452 1.00 69.31 253 SER A O 1
ATOM 618 N N . PHE A 1 77 ? 39.586 2.047 -15.881 1.00 63.92 254 PHE A N 1
ATOM 619 C CA . PHE A 1 77 ? 39.474 1.950 -17.341 1.00 61.88 254 PHE A CA 1
ATOM 620 C C . PHE A 1 77 ? 40.526 2.797 -17.999 1.00 62.06 254 PHE A C 1
ATOM 621 O O . PHE A 1 77 ? 41.083 3.699 -17.386 1.00 64.58 254 PHE A O 1
ATOM 629 N N . ARG A 1 78 ? 40.784 2.520 -19.265 1.00 61.27 255 ARG A N 1
ATOM 630 C CA . ARG A 1 78 ? 41.770 3.267 -20.023 1.00 62.44 255 ARG A CA 1
ATOM 631 C C . ARG A 1 78 ? 41.170 4.530 -20.671 1.00 63.63 255 ARG A C 1
ATOM 632 O O . ARG A 1 78 ? 40.058 4.512 -21.160 1.00 66.25 255 ARG A O 1
ATOM 640 N N . ILE A 1 79 ? 41.931 5.612 -20.690 1.00 64.03 256 ILE A N 1
ATOM 641 C CA . ILE A 1 79 ? 41.498 6.852 -21.305 1.00 67.09 256 ILE A CA 1
ATOM 642 C C . ILE A 1 79 ? 41.778 6.822 -22.827 1.00 70.57 256 ILE A C 1
ATOM 643 O O . ILE A 1 79 ? 42.927 6.656 -23.261 1.00 70.05 256 ILE A O 1
ATOM 648 N N . GLU A 1 80 ? 40.726 7.004 -23.626 1.00 73.40 257 GLU A N 1
ATOM 649 C CA . GLU A 1 80 ? 40.810 6.796 -25.074 1.00 76.07 257 GLU A CA 1
ATOM 650 C C . GLU A 1 80 ? 40.946 8.097 -25.883 1.00 78.28 257 GLU A C 1
ATOM 651 O O . GLU A 1 80 ? 41.380 8.037 -27.037 1.00 80.07 257 GLU A O 1
ATOM 657 N N . GLU A 1 81 ? 40.588 9.248 -25.296 1.00 75.73 258 GLU A N 1
ATOM 658 C CA . GLU A 1 81 ? 40.707 10.545 -25.972 1.00 76.34 258 GLU A CA 1
ATOM 659 C C . GLU A 1 81 ? 41.541 11.539 -25.210 1.00 74.42 258 GLU A C 1
ATOM 660 O O . GLU A 1 81 ? 41.705 11.423 -24.014 1.00 77.95 258 GLU A O 1
ATOM 666 N N . GLY A 1 82 ? 42.008 12.555 -25.917 1.00 72.98 259 GLY A N 1
ATOM 667 C CA . GLY A 1 82 ? 42.611 13.726 -25.307 1.00 73.09 259 GLY A CA 1
ATOM 668 C C . GLY A 1 82 ? 44.078 13.574 -25.006 1.00 71.99 259 GLY A C 1
ATOM 669 O O . GLY A 1 82 ? 44.678 12.537 -25.278 1.00 73.10 259 GLY A O 1
ATOM 670 N N . GLU A 1 83 ? 44.640 14.612 -24.406 1.00 72.70 260 GLU A N 1
ATOM 671 C CA . GLU A 1 83 ? 46.067 14.671 -24.105 1.00 75.70 260 GLU A CA 1
ATOM 672 C C . GLU A 1 83 ? 46.525 13.570 -23.139 1.00 74.35 260 GLU A C 1
ATOM 673 O O . GLU A 1 83 ? 47.723 13.370 -22.978 1.00 74.27 260 GLU A O 1
ATOM 679 N N . ASN A 1 84 ? 45.582 12.837 -22.542 1.00 72.05 261 ASN A N 1
ATOM 680 C CA . ASN A 1 84 ? 45.904 11.806 -21.570 1.00 71.98 261 ASN A CA 1
ATOM 681 C C . ASN A 1 84 ? 45.704 10.413 -22.099 1.00 69.65 261 ASN A C 1
ATOM 682 O O . ASN A 1 84 ? 45.835 9.459 -21.353 1.00 66.46 261 ASN A O 1
ATOM 687 N N . LYS A 1 85 ? 45.349 10.316 -23.376 1.00 71.92 262 LYS A N 1
ATOM 688 C CA . LYS A 1 85 ? 45.133 9.049 -24.089 1.00 72.05 262 LYS A CA 1
ATOM 689 C C . LYS A 1 85 ? 46.198 8.009 -23.726 1.00 69.12 262 LYS A C 1
ATOM 690 O O . LYS A 1 85 ? 47.386 8.270 -23.907 1.00 68.82 262 LYS A O 1
ATOM 696 N N . GLY A 1 86 ? 45.777 6.866 -23.195 1.00 66.45 263 GLY A N 1
ATOM 697 C CA . GLY A 1 86 ? 46.707 5.787 -22.781 1.00 69.79 263 GLY A CA 1
ATOM 698 C C . GLY A 1 86 ? 46.707 5.478 -21.281 1.00 70.36 263 GLY A C 1
ATOM 699 O O . GLY A 1 86 ? 46.736 4.317 -20.856 1.00 69.82 263 GLY A O 1
ATOM 700 N N . GLN A 1 87 ? 46.667 6.530 -20.478 1.00 69.90 264 GLN A N 1
ATOM 701 C CA . GLN A 1 87 ? 46.555 6.397 -19.038 1.00 70.49 264 GLN A CA 1
ATOM 702 C C . GLN A 1 87 ? 45.316 5.597 -18.666 1.00 69.48 264 GLN A C 1
ATOM 703 O O . GLN A 1 87 ? 44.366 5.508 -19.450 1.00 67.17 264 GLN A O 1
ATO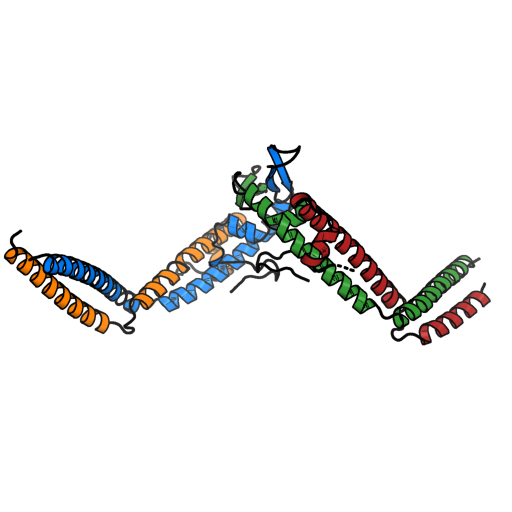M 709 N N . ILE A 1 88 ? 45.359 4.967 -17.490 1.00 69.48 265 ILE A N 1
ATOM 710 C CA . ILE A 1 88 ? 44.222 4.238 -16.925 1.00 66.76 265 ILE A CA 1
ATOM 711 C C . ILE A 1 88 ? 43.593 5.178 -15.892 1.00 67.41 265 ILE A C 1
ATOM 712 O O . ILE A 1 88 ? 44.307 5.840 -15.141 1.00 68.52 265 ILE A O 1
ATOM 717 N N . GLN A 1 89 ? 42.274 5.273 -15.900 1.00 64.67 266 GLN A N 1
ATOM 718 C CA . GLN A 1 89 ? 41.546 6.192 -15.047 1.00 66.23 266 GLN A CA 1
ATOM 719 C C . GLN A 1 89 ? 41.045 5.357 -13.904 1.00 67.22 266 GLN A C 1
ATOM 720 O O . GLN A 1 89 ? 40.415 4.317 -14.134 1.00 66.77 266 GLN A O 1
ATOM 726 N N . GLU A 1 90 ? 41.329 5.798 -12.686 1.00 67.69 267 GLU A N 1
ATOM 727 C CA . GLU A 1 90 ? 40.976 5.044 -11.485 1.00 70.86 267 GLU A CA 1
ATOM 728 C C . GLU A 1 90 ? 40.002 5.843 -10.608 1.00 74.07 267 GLU A C 1
ATOM 729 O O . GLU A 1 90 ? 39.725 7.022 -10.846 1.00 77.57 267 GLU A O 1
ATOM 735 N N . VAL A 1 91 ? 39.477 5.174 -9.598 1.00 75.22 268 VAL A N 1
ATOM 736 C CA . VAL A 1 91 ? 38.472 5.746 -8.717 1.00 75.55 268 VAL A CA 1
ATOM 737 C C . VAL A 1 91 ? 38.426 4.811 -7.528 1.00 75.54 268 VAL A C 1
ATOM 738 O O . VAL A 1 91 ? 38.975 3.713 -7.587 1.00 76.70 268 VAL A O 1
ATOM 742 N N . ARG A 1 92 ? 37.830 5.253 -6.432 1.00 74.50 269 ARG A N 1
ATOM 743 C CA A ARG A 1 92 ? 37.560 4.339 -5.350 0.50 73.95 269 ARG A CA 1
ATOM 744 C CA B ARG A 1 92 ? 37.596 4.411 -5.254 0.50 74.18 269 ARG A CA 1
ATOM 745 C C . ARG A 1 92 ? 36.110 4.496 -4.908 1.00 75.72 269 ARG A C 1
ATOM 746 O O . ARG A 1 92 ? 35.514 5.563 -5.063 1.00 76.67 269 ARG A O 1
ATOM 761 N N . THR A 1 93 ? 35.528 3.384 -4.443 1.00 77.70 270 THR A N 1
ATOM 762 C CA . THR A 1 93 ? 34.095 3.297 -4.066 1.00 77.88 270 THR A CA 1
ATOM 763 C C . THR A 1 93 ? 33.906 2.141 -3.103 1.00 76.71 270 THR A C 1
ATOM 764 O O . THR A 1 93 ? 34.776 1.261 -2.988 1.00 78.19 270 THR A O 1
ATOM 768 N N . GLU A 1 94 ? 32.776 2.147 -2.406 1.00 75.11 271 GLU A N 1
ATOM 769 C CA . GLU A 1 94 ? 32.494 1.115 -1.415 1.00 76.02 271 GLU A CA 1
ATOM 770 C C . GLU A 1 94 ? 32.111 -0.235 -2.049 1.00 71.31 271 GLU A C 1
ATOM 771 O O . GLU A 1 94 ? 31.532 -0.307 -3.145 1.00 67.89 271 GLU A O 1
ATOM 777 N N . PHE A 1 95 ? 32.462 -1.290 -1.325 1.00 67.17 272 PHE A N 1
ATOM 778 C CA . PHE A 1 95 ? 32.079 -2.642 -1.654 1.00 66.31 272 PHE A CA 1
ATOM 779 C C . PHE A 1 95 ? 30.588 -2.847 -1.360 1.00 65.64 272 PHE A C 1
ATOM 780 O O . PHE A 1 95 ? 30.140 -2.685 -0.228 1.00 66.00 272 PHE A O 1
ATOM 788 N N . THR A 1 96 ? 29.824 -3.181 -2.393 1.00 64.12 273 THR A N 1
ATOM 789 C CA . THR A 1 96 ? 28.381 -3.348 -2.263 1.00 62.44 273 THR A CA 1
ATOM 790 C C . THR A 1 96 ? 28.013 -4.851 -2.203 1.00 59.81 273 THR A C 1
ATOM 791 O O . THR A 1 96 ? 28.839 -5.727 -2.509 1.00 57.53 273 THR A O 1
ATOM 795 N N . MET A 1 97 ? 26.785 -5.134 -1.783 1.00 58.92 274 MET A N 1
ATOM 796 C CA . MET A 1 97 ? 26.289 -6.514 -1.741 1.00 60.34 274 MET A CA 1
ATOM 797 C C . MET A 1 97 ? 26.336 -7.112 -3.140 1.00 59.53 274 MET A C 1
ATOM 798 O O . MET A 1 97 ? 26.585 -8.297 -3.291 1.00 59.57 274 MET A O 1
ATOM 803 N N . SER A 1 98 ? 26.130 -6.278 -4.154 1.00 60.00 275 SER A N 1
ATOM 804 C CA . SER A 1 98 ? 26.015 -6.757 -5.523 1.00 61.06 275 SER A CA 1
ATOM 805 C C . SER A 1 98 ? 27.366 -7.164 -6.077 1.00 59.24 275 SER A C 1
ATOM 806 O O . SER A 1 98 ? 27.459 -8.092 -6.855 1.00 57.12 275 SER A O 1
ATOM 809 N N . MET A 1 99 ? 28.415 -6.448 -5.681 1.00 60.66 276 MET A N 1
ATOM 810 C CA . MET A 1 99 ? 29.784 -6.856 -6.014 1.00 59.63 276 MET A CA 1
ATOM 811 C C . MET A 1 99 ? 30.089 -8.173 -5.307 1.00 57.46 276 MET A C 1
ATOM 812 O O . MET A 1 99 ? 30.717 -9.076 -5.875 1.00 55.87 276 MET A O 1
ATOM 817 N N . PHE A 1 100 ? 29.644 -8.256 -4.059 1.00 56.85 277 PHE A N 1
ATOM 818 C CA . PHE A 1 100 ? 29.782 -9.477 -3.294 1.00 56.48 277 PHE A CA 1
ATOM 819 C C . PHE A 1 100 ? 29.112 -10.615 -4.012 1.00 52.93 277 PHE A C 1
ATOM 820 O O . PHE A 1 100 ? 29.726 -11.640 -4.256 1.00 53.31 277 PHE A O 1
ATOM 828 N N . LEU A 1 101 ? 27.855 -10.453 -4.381 1.00 53.94 278 LEU A N 1
ATOM 829 C CA . LEU A 1 101 ? 27.122 -11.588 -5.027 1.00 53.88 278 LEU A CA 1
ATOM 830 C C . LEU A 1 101 ? 27.766 -11.971 -6.370 1.00 53.16 278 LEU A C 1
ATOM 831 O O . LEU A 1 101 ? 27.952 -13.146 -6.663 1.00 51.87 278 LEU A O 1
ATOM 836 N N . ASN A 1 102 ? 28.146 -10.970 -7.154 1.00 54.43 279 ASN A N 1
ATOM 837 C CA . ASN A 1 102 ? 28.922 -11.195 -8.378 1.00 58.15 279 ASN A CA 1
ATOM 838 C C . ASN A 1 102 ? 30.247 -11.959 -8.103 1.00 58.57 279 ASN A C 1
ATOM 839 O O . ASN A 1 102 ? 30.621 -12.892 -8.806 1.00 53.11 279 ASN A O 1
ATOM 844 N N . GLN A 1 103 ? 30.938 -11.549 -7.050 1.00 60.55 280 GLN A N 1
ATOM 845 C CA . GLN A 1 103 ? 32.126 -12.241 -6.596 1.00 63.28 280 GLN A CA 1
ATOM 846 C C . GLN A 1 103 ? 31.806 -13.708 -6.286 1.00 60.98 280 GLN A C 1
ATOM 847 O O . GLN A 1 103 ? 32.639 -14.588 -6.472 1.00 60.02 280 GLN A O 1
ATOM 853 N N . PHE A 1 104 ? 30.583 -13.974 -5.854 1.00 61.02 281 PHE A N 1
ATOM 854 C CA . PHE A 1 104 ? 30.144 -15.354 -5.578 1.00 59.16 281 PHE A CA 1
ATOM 855 C C . PHE A 1 104 ? 29.440 -16.039 -6.731 1.00 57.66 281 PHE A C 1
ATOM 856 O O . PHE A 1 104 ? 28.766 -17.057 -6.531 1.00 58.26 281 PHE A O 1
ATOM 864 N N . GLY A 1 105 ? 29.564 -15.488 -7.926 1.00 56.76 282 GLY A N 1
ATOM 865 C CA . GLY A 1 105 ? 28.906 -16.078 -9.114 1.00 54.87 282 GLY A CA 1
ATOM 866 C C . GLY A 1 105 ? 27.387 -16.269 -9.046 1.00 54.04 282 GLY A C 1
ATOM 867 O O . GLY A 1 105 ? 26.897 -17.255 -9.574 1.00 52.61 282 GLY A O 1
ATOM 868 N N . VAL A 1 106 ? 26.648 -15.335 -8.421 1.00 52.96 283 VAL A N 1
ATOM 869 C CA . VAL A 1 106 ? 25.194 -15.479 -8.262 1.00 55.06 283 VAL A CA 1
ATOM 870 C C . VAL A 1 106 ? 24.477 -14.749 -9.395 1.00 57.39 283 VAL A C 1
ATOM 871 O O . VAL A 1 106 ? 24.519 -13.534 -9.452 1.00 56.72 283 VAL A O 1
ATOM 875 N N . PRO A 1 107 ? 23.815 -15.488 -10.301 1.00 59.02 284 PRO A N 1
ATOM 876 C CA . PRO A 1 107 ? 23.091 -14.808 -11.381 1.00 59.69 284 PRO A CA 1
ATOM 877 C C . PRO A 1 107 ? 22.101 -13.820 -10.813 1.00 62.61 284 PRO A C 1
ATOM 878 O O . PRO A 1 107 ? 21.435 -14.133 -9.812 1.00 61.20 284 PRO A O 1
ATOM 882 N N . VAL A 1 108 ? 21.988 -12.650 -11.442 1.00 64.39 285 VAL A N 1
ATOM 883 C CA . VAL A 1 108 ? 21.143 -11.579 -10.909 1.00 68.94 285 VAL A CA 1
ATOM 884 C C . VAL A 1 108 ? 19.709 -12.066 -10.710 1.00 70.67 285 VAL A C 1
ATOM 885 O O . VAL A 1 108 ? 19.056 -11.711 -9.730 1.00 74.96 285 VAL A O 1
ATOM 889 N N . HIS A 1 109 ? 19.259 -12.918 -11.621 1.00 72.83 286 HIS A N 1
ATOM 890 C CA . HIS A 1 109 ? 17.885 -13.430 -11.632 1.00 74.88 286 HIS A CA 1
ATOM 891 C C . HIS A 1 109 ? 17.587 -14.462 -10.538 1.00 73.06 286 HIS A C 1
ATOM 892 O O . HIS A 1 109 ? 16.429 -14.690 -10.215 1.00 75.61 286 HIS A O 1
ATOM 899 N N . LEU A 1 110 ? 18.618 -15.084 -9.974 1.00 71.59 287 LEU A N 1
ATOM 900 C CA . LEU A 1 110 ? 18.439 -16.077 -8.905 1.00 68.56 287 LEU A CA 1
ATOM 901 C C . LEU A 1 110 ? 18.186 -15.395 -7.546 1.00 68.49 287 LEU A C 1
ATOM 902 O O . LEU A 1 110 ? 17.243 -15.728 -6.809 1.00 65.77 287 LEU A O 1
ATOM 907 N N . MET A 1 111 ? 19.045 -14.426 -7.247 1.00 68.47 288 MET A N 1
ATOM 908 C CA . MET A 1 111 ? 19.170 -13.823 -5.932 1.00 67.58 288 MET A CA 1
ATOM 909 C C . MET A 1 111 ? 19.718 -12.411 -6.191 1.00 66.74 288 MET A C 1
ATOM 910 O O . MET A 1 111 ? 20.754 -12.273 -6.840 1.00 64.69 288 MET A O 1
ATOM 915 N N . SER A 1 112 ? 19.016 -11.382 -5.726 1.00 65.00 289 SER A N 1
ATOM 916 C CA . SER A 1 112 ? 19.487 -10.010 -5.879 1.00 67.09 289 SER A CA 1
ATOM 917 C C . SER A 1 112 ? 19.115 -9.158 -4.695 1.00 68.26 289 SER A C 1
ATOM 918 O O . SER A 1 112 ? 18.084 -9.395 -4.055 1.00 67.68 289 SER A O 1
ATOM 921 N N . PHE A 1 113 ? 19.969 -8.162 -4.436 1.00 70.50 290 PHE A N 1
ATOM 922 C CA . PHE A 1 113 ? 19.752 -7.173 -3.397 1.00 73.56 290 PHE A CA 1
ATOM 923 C C . PHE A 1 113 ? 19.247 -5.891 -4.057 1.00 74.98 290 PHE A C 1
ATOM 924 O O . PHE A 1 113 ? 19.760 -5.455 -5.083 1.00 73.13 290 PHE A O 1
ATOM 932 N N . ASP A 1 114 ? 18.209 -5.317 -3.465 1.00 79.29 291 ASP A N 1
ATOM 933 C CA . ASP A 1 114 ? 17.730 -4.000 -3.850 1.00 81.98 291 ASP A CA 1
ATOM 934 C C . ASP A 1 114 ? 18.632 -2.970 -3.166 1.00 81.92 291 ASP A C 1
ATOM 935 O O . ASP A 1 114 ? 18.414 -2.571 -2.017 1.00 81.46 291 ASP A O 1
ATOM 940 N N . GLU A 1 115 ? 19.651 -2.547 -3.894 1.00 81.73 292 GLU A N 1
ATOM 941 C CA . GLU A 1 115 ? 20.692 -1.699 -3.333 1.00 83.46 292 GLU A CA 1
ATOM 942 C C . GLU A 1 115 ? 20.141 -0.366 -2.801 1.00 85.37 292 GLU A C 1
ATOM 943 O O . GLU A 1 115 ? 20.704 0.194 -1.868 1.00 85.91 292 GLU A O 1
ATOM 949 N N . GLU A 1 116 ? 19.032 0.118 -3.366 1.00 91.38 293 GLU A N 1
ATOM 950 C CA . GLU A 1 116 ? 18.377 1.351 -2.878 1.00 97.22 293 GLU A CA 1
ATOM 951 C C . GLU A 1 116 ? 17.603 1.120 -1.582 1.00 99.89 293 GLU A C 1
ATOM 952 O O . GLU A 1 116 ? 17.893 1.743 -0.559 1.00 102.81 293 GLU A O 1
ATOM 958 N N . ASN A 1 117 ? 16.622 0.222 -1.632 1.00 99.60 294 ASN A N 1
ATOM 959 C CA . ASN A 1 117 ? 15.761 -0.046 -0.470 1.00 99.86 294 ASN A CA 1
ATOM 960 C C . ASN A 1 117 ? 16.446 -0.862 0.638 1.00 96.93 294 ASN A C 1
ATOM 961 O O . ASN A 1 117 ? 15.909 -0.975 1.740 1.00 96.60 294 ASN A O 1
ATOM 966 N N . GLY A 1 118 ? 17.615 -1.433 0.334 1.00 93.28 295 GLY A N 1
ATOM 967 C CA . GLY A 1 118 ? 18.470 -2.062 1.341 1.00 89.49 295 GLY A CA 1
ATOM 968 C C . GLY A 1 118 ? 17.938 -3.370 1.884 1.00 86.54 295 GLY A C 1
ATOM 969 O O . GLY A 1 118 ? 18.056 -3.641 3.074 1.00 84.98 295 GLY A O 1
ATOM 970 N N . ASP A 1 119 ? 17.361 -4.181 1.000 1.00 84.12 296 ASP A N 1
ATOM 971 C CA . ASP A 1 119 ? 16.828 -5.501 1.348 1.00 81.80 296 ASP A CA 1
ATOM 972 C C . ASP A 1 119 ? 16.798 -6.396 0.095 1.00 78.68 296 ASP A C 1
ATOM 973 O O . ASP A 1 119 ? 17.050 -5.931 -1.022 1.00 77.96 296 ASP A O 1
ATOM 978 N N . TRP A 1 120 ? 16.487 -7.673 0.289 1.00 75.10 297 TRP A N 1
ATOM 979 C CA . TRP A 1 120 ? 16.508 -8.669 -0.789 1.00 72.31 297 TRP A CA 1
ATOM 980 C C . TRP A 1 120 ? 15.248 -8.631 -1.635 1.00 74.17 297 TRP A C 1
ATOM 981 O O . TRP A 1 120 ? 14.178 -8.334 -1.126 1.00 74.85 297 TRP A O 1
ATOM 992 N N . LYS A 1 121 ? 15.366 -8.973 -2.916 1.00 78.73 298 LYS A N 1
ATOM 993 C CA . LYS A 1 121 ? 14.205 -8.978 -3.821 1.00 81.26 298 LYS A CA 1
ATOM 994 C C . LYS A 1 121 ? 13.458 -10.308 -3.831 1.00 82.53 298 LYS A C 1
ATOM 995 O O . LYS A 1 121 ? 14.034 -11.361 -3.534 1.00 80.35 298 LYS A O 1
ATOM 1001 N N . SER A 1 122 ? 12.179 -10.239 -4.213 1.00 85.83 299 SER A N 1
ATOM 1002 C CA . SER A 1 122 ? 11.345 -11.418 -4.462 1.00 84.10 299 SER A CA 1
ATOM 1003 C C . SER A 1 122 ? 11.894 -12.217 -5.627 1.00 82.40 299 SER A C 1
ATOM 1004 O O . SER A 1 122 ? 12.708 -13.113 -5.433 1.00 85.65 299 SER A O 1
ATOM 1006 N N . MET B 2 1 ? 16.646 -42.788 -58.961 1.00 78.18 1 MET B N 1
ATOM 1007 C CA . MET B 2 1 ? 15.372 -43.317 -58.398 1.00 73.09 1 MET B CA 1
ATOM 1008 C C . MET B 2 1 ? 14.229 -43.139 -59.410 1.00 64.13 1 MET B C 1
ATOM 1009 O O . MET B 2 1 ? 13.954 -42.031 -59.838 1.00 59.32 1 MET B O 1
ATOM 1014 N N . GLU B 2 2 ? 13.567 -44.227 -59.791 1.00 63.12 2 GLU B N 1
ATOM 1015 C CA . GLU B 2 2 ? 12.369 -44.124 -60.633 1.00 63.14 2 GLU B CA 1
ATOM 1016 C C . GLU B 2 2 ? 11.239 -43.445 -59.839 1.00 56.61 2 GLU B C 1
ATOM 1017 O O . GLU B 2 2 ? 11.265 -43.396 -58.597 1.00 54.89 2 GLU B O 1
ATOM 1023 N N . LYS B 2 3 ? 10.246 -42.955 -60.571 1.00 53.53 3 LYS B N 1
ATOM 1024 C CA . LYS B 2 3 ? 9.086 -42.280 -59.995 1.00 55.63 3 LYS B CA 1
ATOM 1025 C C . LYS B 2 3 ? 8.360 -43.243 -59.052 1.00 54.77 3 LYS B C 1
ATOM 1026 O O . LYS B 2 3 ? 8.002 -42.865 -57.946 1.00 55.54 3 LYS B O 1
ATOM 1032 N N . SER B 2 4 ? 8.178 -44.475 -59.520 1.00 53.51 4 SER B N 1
ATOM 1033 C CA . SER B 2 4 ? 7.668 -45.593 -58.749 1.00 57.93 4 SER B CA 1
ATOM 1034 C C . SER B 2 4 ? 8.301 -45.753 -57.380 1.00 53.80 4 SER B C 1
ATOM 1035 O O . SER B 2 4 ? 7.608 -45.905 -56.373 1.00 53.96 4 SER B O 1
ATOM 1038 N N . GLN B 2 5 ? 9.625 -45.786 -57.372 1.00 53.14 5 GLN B N 1
ATOM 1039 C CA . GLN B 2 5 ? 10.371 -45.927 -56.141 1.00 54.04 5 GLN B CA 1
ATOM 1040 C C . GLN B 2 5 ? 10.123 -44.729 -55.236 1.00 52.25 5 GLN B C 1
ATOM 1041 O O . GLN B 2 5 ? 9.981 -44.887 -54.033 1.00 53.46 5 GLN B O 1
ATOM 1047 N N . LEU B 2 6 ? 10.037 -43.537 -55.820 1.00 48.44 6 LEU B N 1
ATOM 1048 C CA . LEU B 2 6 ? 9.826 -42.331 -55.040 1.00 47.59 6 LEU B CA 1
ATOM 1049 C C . LEU B 2 6 ? 8.401 -42.318 -54.422 1.00 45.41 6 LEU B C 1
ATOM 1050 O O . LEU B 2 6 ? 8.221 -41.969 -53.261 1.00 40.57 6 LEU B O 1
ATOM 1055 N N . GLU B 2 7 ? 7.415 -42.748 -55.205 1.00 46.20 7 GLU B N 1
ATOM 1056 C CA . GLU B 2 7 ? 6.052 -42.988 -54.707 1.00 47.76 7 GLU B CA 1
ATOM 1057 C C . GLU B 2 7 ? 6.053 -43.946 -53.536 1.00 45.64 7 GLU B C 1
ATOM 1058 O O . GLU B 2 7 ? 5.301 -43.752 -52.585 1.00 44.30 7 GLU B O 1
ATOM 1064 N N . SER B 2 8 ? 6.855 -45.009 -53.614 1.00 45.73 8 SER B N 1
ATOM 1065 C CA . SER B 2 8 ? 6.935 -45.932 -52.491 1.00 47.64 8 SER B CA 1
ATOM 1066 C C . SER B 2 8 ? 7.512 -45.273 -51.258 1.00 43.62 8 SER B C 1
ATOM 1067 O O . SER B 2 8 ? 6.960 -45.443 -50.182 1.00 40.36 8 SER B O 1
ATOM 1070 N N . ARG B 2 9 ? 8.576 -44.479 -51.389 1.00 41.93 9 ARG B N 1
ATOM 1071 C CA . ARG B 2 9 ? 9.107 -43.794 -50.194 1.00 42.63 9 ARG B CA 1
ATOM 1072 C C . ARG B 2 9 ? 8.094 -42.812 -49.604 1.00 38.88 9 ARG B C 1
ATOM 1073 O O . ARG B 2 9 ? 7.959 -42.689 -48.387 1.00 38.16 9 ARG B O 1
ATOM 1081 N N . VAL B 2 10 ? 7.374 -42.112 -50.469 1.00 41.08 10 VAL B N 1
ATOM 1082 C CA . VAL B 2 10 ? 6.399 -41.112 -50.021 1.00 38.19 10 VAL B CA 1
ATOM 1083 C C . VAL B 2 10 ? 5.267 -41.830 -49.280 1.00 39.45 10 VAL B C 1
ATOM 1084 O O . VAL B 2 10 ? 4.870 -41.370 -48.230 1.00 35.80 10 VAL B O 1
ATOM 1088 N N . HIS B 2 11 ? 4.802 -42.982 -49.779 1.00 40.03 11 HIS B N 1
ATOM 1089 C CA . HIS B 2 11 ? 3.725 -43.707 -49.096 1.00 43.93 11 HIS B CA 1
ATOM 1090 C C . HIS B 2 11 ? 4.202 -44.279 -47.739 1.00 44.02 11 HIS B C 1
ATOM 1091 O O . HIS B 2 11 ? 3.447 -44.260 -46.763 1.00 41.44 11 HIS B O 1
ATOM 1098 N N . LEU B 2 12 ? 5.437 -44.760 -47.656 1.00 42.03 12 LEU B N 1
ATOM 1099 C CA . LEU B 2 12 ? 5.990 -45.137 -46.348 1.00 44.42 12 LEU B CA 1
ATOM 1100 C C . LEU B 2 12 ? 6.044 -43.967 -45.341 1.00 42.57 12 LEU B C 1
ATOM 1101 O O . LEU B 2 12 ? 5.740 -44.145 -44.160 1.00 44.37 12 LEU B O 1
ATOM 1106 N N . LEU B 2 13 ? 6.357 -42.769 -45.821 1.00 39.03 13 LEU B N 1
ATOM 1107 C CA . LEU B 2 13 ? 6.424 -41.603 -44.941 1.00 38.19 13 LEU B CA 1
ATOM 1108 C C . LEU B 2 13 ? 5.004 -41.245 -44.477 1.00 42.28 13 LEU B C 1
ATOM 1109 O O . LEU B 2 13 ? 4.810 -40.791 -43.349 1.00 41.62 13 LEU B O 1
ATOM 1114 N N . GLU B 2 14 ? 4.018 -41.452 -45.354 1.00 40.92 14 GLU B N 1
ATOM 1115 C CA . GLU B 2 14 ? 2.652 -41.161 -45.008 1.00 42.26 14 GLU B CA 1
ATOM 1116 C C . GLU B 2 14 ? 2.271 -42.077 -43.873 1.00 41.06 14 GLU B C 1
ATOM 1117 O O . GLU B 2 14 ? 1.715 -41.614 -42.904 1.00 40.81 14 GLU B O 1
ATOM 1123 N N . GLN B 2 15 ? 2.590 -43.356 -43.980 1.00 42.66 15 GLN B N 1
ATOM 1124 C CA . GLN B 2 15 ? 2.239 -44.324 -42.928 1.00 47.57 15 GLN B CA 1
ATOM 1125 C C . GLN B 2 15 ? 3.021 -44.093 -41.641 1.00 45.50 15 GLN B C 1
ATOM 1126 O O . GLN B 2 15 ? 2.502 -44.287 -40.548 1.00 46.45 15 GLN B O 1
ATOM 1132 N N . GLN B 2 16 ? 4.281 -43.694 -41.779 1.00 43.44 16 GLN B N 1
ATOM 1133 C CA . GLN B 2 16 ? 5.087 -43.355 -40.604 1.00 41.63 16 GLN B CA 1
ATOM 1134 C C . GLN B 2 16 ? 4.466 -42.190 -39.842 1.00 39.19 16 GLN B C 1
ATOM 1135 O O . GLN B 2 16 ? 4.367 -42.210 -38.606 1.00 40.25 16 GLN B O 1
ATOM 1141 N N . LYS B 2 17 ? 4.108 -41.150 -40.578 1.00 39.20 17 LYS B N 1
ATOM 1142 C CA . LYS B 2 17 ? 3.421 -39.996 -39.989 1.00 42.41 17 LYS B CA 1
ATOM 1143 C C . LYS B 2 17 ? 2.113 -40.370 -39.284 1.00 44.63 17 LYS B C 1
ATOM 1144 O O . LYS B 2 17 ? 1.851 -39.904 -38.170 1.00 44.39 17 LYS B O 1
ATOM 1150 N N . GLU B 2 18 ? 1.277 -41.181 -39.932 1.00 45.94 18 GLU B N 1
ATOM 1151 C CA . GLU B 2 18 ? 0.011 -41.652 -39.315 1.00 47.11 18 GLU B CA 1
ATOM 1152 C C . GLU B 2 18 ? 0.236 -42.396 -38.038 1.00 45.80 18 GLU B C 1
ATOM 1153 O O . GLU B 2 18 ? -0.467 -42.169 -37.049 1.00 43.59 18 GLU B O 1
ATOM 1159 N N . GLN B 2 19 ? 1.188 -43.326 -38.065 1.00 42.94 19 GLN B N 1
ATOM 1160 C CA . GLN B 2 19 ? 1.482 -44.092 -36.863 1.00 44.07 19 GLN B CA 1
ATOM 1161 C C . GLN B 2 19 ? 1.980 -43.186 -35.710 1.00 44.97 19 GLN B C 1
ATOM 1162 O O . GLN B 2 19 ? 1.687 -43.437 -34.526 1.00 43.51 19 GLN B O 1
ATOM 1168 N N . LEU B 2 20 ? 2.773 -42.169 -36.057 1.00 43.01 20 LEU B N 1
ATOM 1169 C CA . LEU B 2 20 ? 3.304 -41.229 -35.066 1.00 43.71 20 LEU B CA 1
ATOM 1170 C C . LEU B 2 20 ? 2.207 -40.330 -34.469 1.00 45.17 20 LEU B C 1
ATOM 1171 O O . LEU B 2 20 ? 2.235 -40.061 -33.276 1.00 44.55 20 LEU B O 1
ATOM 1176 N N . GLU B 2 21 ? 1.260 -39.879 -35.292 1.00 43.14 21 GLU B N 1
ATOM 1177 C CA . GLU B 2 21 ? 0.122 -39.133 -34.792 1.00 46.29 21 GLU B CA 1
ATOM 1178 C C . GLU B 2 21 ? -0.683 -40.017 -33.847 1.00 48.01 21 GLU B C 1
ATOM 1179 O O . GLU B 2 21 ? -1.201 -39.542 -32.852 1.00 46.71 21 GLU B O 1
ATOM 1185 N N . SER B 2 22 ? -0.785 -41.298 -34.158 1.00 47.02 22 SER B N 1
ATOM 1186 C CA . SER B 2 22 ? -1.536 -42.212 -33.296 1.00 52.06 22 SER B CA 1
ATOM 1187 C C . SER B 2 22 ? -0.777 -42.451 -31.970 1.00 52.05 22 SER B C 1
ATOM 1188 O O . SER B 2 22 ? -1.345 -42.360 -30.873 1.00 49.37 22 SER B O 1
ATOM 1191 N N . SER B 2 23 ? 0.524 -42.682 -32.064 1.00 50.28 23 SER B N 1
ATOM 1192 C CA . SER B 2 23 ? 1.334 -42.860 -30.869 1.00 49.31 23 SER B CA 1
ATOM 1193 C C . SER B 2 23 ? 1.336 -41.606 -29.983 1.00 47.81 23 SER B C 1
ATOM 1194 O O . SER B 2 23 ? 1.269 -41.696 -28.768 1.00 46.53 23 SER B O 1
ATOM 1197 N N . LEU B 2 24 ? 1.400 -40.438 -30.600 1.00 46.57 24 LEU B N 1
ATOM 1198 C CA . LEU B 2 24 ? 1.364 -39.197 -29.845 1.00 45.62 24 LEU B CA 1
ATOM 1199 C C . LEU B 2 24 ? 0.020 -39.058 -29.106 1.00 48.69 24 LEU B C 1
ATOM 1200 O O . LEU B 2 24 ? -0.001 -38.699 -27.939 1.00 47.10 24 LEU B O 1
ATOM 1205 N N . GLN B 2 25 ? -1.100 -39.336 -29.775 1.00 51.31 25 GLN B N 1
ATOM 1206 C CA . GLN B 2 25 ? -2.408 -39.309 -29.091 1.00 54.35 25 GLN B CA 1
ATOM 1207 C C . GLN B 2 25 ? -2.478 -40.243 -27.898 1.00 52.25 25 GLN B C 1
ATOM 1208 O O . GLN B 2 25 ? -3.026 -39.868 -26.860 1.00 53.62 25 GLN B O 1
ATOM 1214 N N . ASP B 2 26 ? -1.936 -41.448 -28.037 1.00 51.31 26 ASP B N 1
ATOM 1215 C CA . ASP B 2 26 ? -1.867 -42.381 -26.911 1.00 53.15 26 ASP B CA 1
ATOM 1216 C C . ASP B 2 26 ? -0.964 -41.848 -25.804 1.00 53.10 26 ASP B C 1
ATOM 1217 O O . ASP B 2 26 ? -1.292 -42.012 -24.631 1.00 54.89 26 ASP B O 1
ATOM 1222 N N . ALA B 2 27 ? 0.171 -41.225 -26.156 1.00 47.12 27 ALA B N 1
ATOM 1223 C CA . ALA B 2 27 ? 1.052 -40.718 -25.118 1.00 47.05 27 ALA B CA 1
ATOM 1224 C C . ALA B 2 27 ? 0.397 -39.571 -24.369 1.00 47.80 27 ALA B C 1
ATOM 1225 O O . ALA B 2 27 ? 0.434 -39.544 -23.157 1.00 49.10 27 ALA B O 1
ATOM 1227 N N . LEU B 2 28 ? -0.252 -38.657 -25.080 1.00 50.50 28 LEU B N 1
ATOM 1228 C CA . LEU B 2 28 ? -0.930 -37.515 -24.451 1.00 49.04 28 LEU B CA 1
ATOM 1229 C C . LEU B 2 28 ? -2.083 -37.931 -23.556 1.00 53.89 28 LEU B C 1
ATOM 1230 O O . LEU B 2 28 ? -2.405 -37.232 -22.585 1.00 53.08 28 LEU B O 1
ATOM 1235 N N . ALA B 2 29 ? -2.700 -39.066 -23.885 1.00 53.09 29 ALA B N 1
ATOM 1236 C CA . ALA B 2 29 ? -3.815 -39.580 -23.121 1.00 57.36 29 ALA B CA 1
ATOM 1237 C C . ALA B 2 29 ? -3.397 -39.998 -21.746 1.00 58.03 29 ALA B C 1
ATOM 1238 O O . ALA B 2 29 ? -4.220 -40.002 -20.865 1.00 58.96 29 ALA B O 1
ATOM 1240 N N . LYS B 2 30 ? -2.126 -40.344 -21.558 1.00 59.14 30 LYS B N 1
ATOM 1241 C CA . LYS B 2 30 ? -1.627 -40.754 -20.242 1.00 60.21 30 LYS B CA 1
ATOM 1242 C C . LYS B 2 30 ? -1.304 -39.587 -19.307 1.00 58.73 30 LYS B C 1
ATOM 1243 O O . LYS B 2 30 ? -0.943 -39.803 -18.159 1.00 57.76 30 LYS B O 1
ATOM 1249 N N . LEU B 2 31 ? -1.462 -38.357 -19.784 1.00 57.29 31 LEU B N 1
ATOM 1250 C CA . LEU B 2 31 ? -1.066 -37.185 -19.023 1.00 55.11 31 LEU B CA 1
ATOM 1251 C C . LEU B 2 31 ? -2.262 -36.504 -18.377 1.00 57.67 31 LEU B C 1
ATOM 1252 O O . LEU B 2 31 ? -3.318 -36.379 -18.992 1.00 58.60 31 LEU B O 1
ATOM 1257 N N . LYS B 2 32 ? -2.087 -36.057 -17.140 1.00 59.89 32 LYS B N 1
ATOM 1258 C CA . LYS B 2 32 ? -3.074 -35.213 -16.472 1.00 65.14 32 LYS B CA 1
ATOM 1259 C C . LYS B 2 32 ? -3.225 -33.913 -17.232 1.00 62.76 32 LYS B C 1
ATOM 1260 O O . LYS B 2 32 ? -4.321 -33.414 -17.403 1.00 67.31 32 LYS B O 1
ATOM 1266 N N . ASN B 2 33 ? -2.109 -33.360 -17.676 1.00 62.61 33 ASN B N 1
ATOM 1267 C CA . ASN B 2 33 ? -2.111 -32.130 -18.432 1.00 62.63 33 ASN B CA 1
ATOM 1268 C C . ASN B 2 33 ? -1.595 -32.414 -19.860 1.00 59.71 33 ASN B C 1
ATOM 1269 O O . ASN B 2 33 ? -0.494 -32.897 -20.039 1.00 55.30 33 ASN B O 1
ATOM 1274 N N . ARG B 2 34 ? -2.404 -32.117 -20.874 1.00 62.67 34 ARG B N 1
ATOM 1275 C CA A ARG B 2 34 ? -2.031 -32.481 -22.243 0.50 59.43 34 ARG B CA 1
ATOM 1276 C CA B ARG B 2 34 ? -2.074 -32.428 -22.281 0.50 61.04 34 ARG B CA 1
ATOM 1277 C C . ARG B 2 34 ? -0.955 -31.552 -22.830 1.00 57.45 34 ARG B C 1
ATOM 1278 O O . ARG B 2 34 ? -0.276 -31.915 -23.782 1.00 54.66 34 ARG B O 1
ATOM 1293 N N . ASP B 2 35 ? -0.778 -30.379 -22.235 1.00 57.78 35 ASP B N 1
ATOM 1294 C CA . ASP B 2 35 ? 0.310 -29.486 -22.619 1.00 59.97 35 ASP B CA 1
ATOM 1295 C C . ASP B 2 35 ? 1.651 -29.994 -22.053 1.00 55.18 35 ASP B C 1
ATOM 1296 O O . ASP B 2 35 ? 2.158 -29.441 -21.086 1.00 52.96 35 ASP B O 1
ATOM 1301 N N . ALA B 2 36 ? 2.221 -31.016 -22.695 1.00 49.90 36 ALA B N 1
ATOM 1302 C CA . ALA B 2 36 ? 3.416 -31.685 -22.199 1.00 49.56 36 ALA B CA 1
ATOM 1303 C C . ALA B 2 36 ? 4.613 -30.762 -22.172 1.00 48.79 36 ALA B C 1
ATOM 1304 O O . ALA B 2 36 ? 5.499 -30.915 -21.336 1.00 46.59 36 ALA B O 1
ATOM 1306 N N . LYS B 2 37 ? 4.667 -29.830 -23.114 1.00 50.67 37 LYS B N 1
ATOM 1307 C CA . LYS B 2 37 ? 5.804 -28.904 -23.216 1.00 52.70 37 LYS B CA 1
ATOM 1308 C C . LYS B 2 37 ? 5.874 -27.962 -22.011 1.00 48.94 37 LYS B C 1
ATOM 1309 O O . LYS B 2 37 ? 6.932 -27.685 -21.492 1.00 49.28 37 LYS B O 1
ATOM 1315 N N . GLN B 2 38 ? 4.726 -27.488 -21.558 1.00 52.38 38 GLN B N 1
ATOM 1316 C CA . GLN B 2 38 ? 4.651 -26.653 -20.366 1.00 54.36 38 GLN B CA 1
ATOM 1317 C C . GLN B 2 38 ? 5.097 -27.462 -19.130 1.00 52.47 38 GLN B C 1
ATOM 1318 O O . GLN B 2 38 ? 5.873 -26.975 -18.327 1.00 57.03 38 GLN B O 1
ATOM 1324 N N . THR B 2 39 ? 4.600 -28.686 -18.992 1.00 49.50 39 THR B N 1
ATOM 1325 C CA . THR B 2 39 ? 4.927 -29.552 -17.850 1.00 50.50 39 THR B CA 1
ATOM 1326 C C . THR B 2 39 ? 6.421 -29.761 -17.738 1.00 47.20 39 THR B C 1
ATOM 1327 O O . THR B 2 39 ? 7.002 -29.565 -16.681 1.00 46.18 39 THR B O 1
ATOM 1331 N N . VAL B 2 40 ? 7.032 -30.136 -18.852 1.00 45.18 40 VAL B N 1
ATOM 1332 C CA . VAL B 2 40 ? 8.458 -30.445 -18.883 1.00 47.48 40 VAL B CA 1
ATOM 1333 C C . VAL B 2 40 ? 9.287 -29.185 -18.666 1.00 51.90 40 VAL B C 1
ATOM 1334 O O . VAL B 2 40 ? 10.235 -29.199 -17.889 1.00 51.54 40 VAL B O 1
ATOM 1338 N N . GLN B 2 41 ? 8.928 -28.096 -19.343 1.00 52.81 41 GLN B N 1
ATOM 1339 C CA . GLN B 2 41 ? 9.657 -26.831 -19.165 1.00 52.96 41 GLN B CA 1
ATOM 1340 C C . GLN B 2 41 ? 9.531 -26.328 -17.717 1.00 52.25 41 GLN B C 1
ATOM 1341 O O . GLN B 2 41 ? 10.514 -25.893 -17.122 1.00 53.91 41 GLN B O 1
ATOM 1347 N N . LYS B 2 42 ? 8.342 -26.383 -17.129 1.00 49.02 42 LYS B N 1
ATOM 1348 C CA . LYS B 2 42 ? 8.219 -25.853 -15.756 1.00 49.24 42 LYS B CA 1
ATOM 1349 C C . LYS B 2 42 ? 9.139 -26.643 -14.815 1.00 47.77 42 LYS B C 1
ATOM 1350 O O . LYS B 2 42 ? 9.775 -26.067 -13.937 1.00 49.48 42 LYS B O 1
ATOM 1356 N N . HIS B 2 43 ? 9.237 -27.951 -15.040 1.00 46.65 43 HIS B N 1
ATOM 1357 C CA . HIS B 2 43 ? 10.037 -28.835 -14.207 1.00 46.59 43 HIS B CA 1
ATOM 1358 C C . HIS B 2 43 ? 11.501 -28.508 -14.402 1.00 43.44 43 HIS B C 1
ATOM 1359 O O . HIS B 2 43 ? 12.215 -28.322 -13.426 1.00 41.56 43 HIS B O 1
ATOM 1366 N N . ILE B 2 44 ? 11.923 -28.388 -15.650 1.00 44.17 44 ILE B N 1
ATOM 1367 C CA . ILE B 2 44 ? 13.331 -28.068 -15.973 1.00 45.87 44 ILE B CA 1
ATOM 1368 C C . ILE B 2 44 ? 13.781 -26.750 -15.312 1.00 47.02 44 ILE B C 1
ATOM 1369 O O . ILE B 2 44 ? 14.894 -26.656 -14.855 1.00 41.75 44 ILE B O 1
ATOM 1374 N N . ASP B 2 45 ? 12.919 -25.738 -15.279 1.00 48.99 45 ASP B N 1
ATOM 1375 C CA . ASP B 2 45 ? 13.291 -24.429 -14.728 1.00 49.31 45 ASP B CA 1
ATOM 1376 C C . ASP B 2 45 ? 13.382 -24.501 -13.172 1.00 49.59 45 ASP B C 1
ATOM 1377 O O . ASP B 2 45 ? 14.291 -23.945 -12.561 1.00 47.28 45 ASP B O 1
ATOM 1382 N N . LEU B 2 46 ? 12.421 -25.171 -12.540 1.00 45.96 46 LEU B N 1
ATOM 1383 C CA . LEU B 2 46 ? 12.516 -25.462 -11.105 1.00 45.86 46 LEU B CA 1
ATOM 1384 C C . LEU B 2 46 ? 13.774 -26.269 -10.704 1.00 45.37 46 LEU B C 1
ATOM 1385 O O . LEU B 2 46 ? 14.475 -25.886 -9.740 1.00 45.37 46 LEU B O 1
ATOM 1390 N N . LEU B 2 47 ? 14.108 -27.324 -11.451 1.00 44.20 47 LEU B N 1
ATOM 1391 C CA . LEU B 2 47 ? 15.288 -28.139 -11.116 1.00 42.71 47 LEU B CA 1
ATOM 1392 C C . LEU B 2 47 ? 16.563 -27.303 -11.263 1.00 49.19 47 LEU B C 1
ATOM 1393 O O . LEU B 2 47 ? 17.499 -27.421 -10.445 1.00 52.15 47 LEU B O 1
ATOM 1398 N N . HIS B 2 48 ? 16.582 -26.466 -12.310 1.00 44.55 48 HIS B N 1
ATOM 1399 C CA A HIS B 2 48 ? 17.676 -25.543 -12.602 0.50 47.33 48 HIS B CA 1
ATOM 1400 C CA B HIS B 2 48 ? 17.709 -25.586 -12.577 0.50 47.22 48 HIS B CA 1
ATOM 1401 C C . HIS B 2 48 ? 17.881 -24.638 -11.395 1.00 47.07 48 HIS B C 1
ATOM 1402 O O . HIS B 2 48 ? 18.920 -24.617 -10.764 1.00 47.48 48 HIS B O 1
ATOM 1415 N N . THR B 2 49 ? 16.842 -23.902 -11.060 1.00 45.69 49 THR B N 1
ATOM 1416 C CA . THR B 2 49 ? 16.877 -22.991 -9.934 1.00 44.53 49 THR B CA 1
ATOM 1417 C C . THR B 2 49 ? 17.253 -23.680 -8.619 1.00 42.69 49 THR B C 1
ATOM 1418 O O . THR B 2 49 ? 18.071 -23.171 -7.886 1.00 41.24 49 THR B O 1
ATOM 1422 N N . TYR B 2 50 ? 16.676 -24.844 -8.334 1.00 42.47 50 TYR B N 1
ATOM 1423 C CA . TYR B 2 50 ? 16.962 -25.553 -7.083 1.00 43.49 50 TYR B CA 1
ATOM 1424 C C . TYR B 2 50 ? 18.429 -25.974 -6.976 1.00 45.70 50 TYR B C 1
ATOM 1425 O O . TYR B 2 50 ? 19.086 -25.741 -5.943 1.00 42.86 50 TYR B O 1
ATOM 1434 N N . ASN B 2 51 ? 18.944 -26.598 -8.025 1.00 46.37 51 ASN B N 1
ATOM 1435 C CA . ASN B 2 51 ? 20.344 -27.035 -7.998 1.00 51.32 51 ASN B CA 1
ATOM 1436 C C . ASN B 2 51 ? 21.276 -25.864 -7.836 1.00 47.72 51 ASN B C 1
ATOM 1437 O O . ASN B 2 51 ? 22.247 -25.945 -7.076 1.00 48.32 51 ASN B O 1
ATOM 1442 N N . GLU B 2 52 ? 20.968 -24.756 -8.508 1.00 50.62 52 GLU B N 1
ATOM 1443 C CA . GLU B 2 52 ? 21.827 -23.545 -8.410 1.00 49.32 52 GLU B CA 1
ATOM 1444 C C . GLU B 2 52 ? 21.840 -22.922 -7.000 1.00 50.42 52 GLU B C 1
ATOM 1445 O O . GLU B 2 52 ? 22.929 -22.600 -6.469 1.00 49.40 52 GLU B O 1
ATOM 1451 N N . ILE B 2 53 ? 20.653 -22.709 -6.412 1.00 45.83 53 ILE B N 1
ATOM 1452 C CA . ILE B 2 53 ? 20.570 -21.980 -5.131 1.00 43.78 53 ILE B CA 1
ATOM 1453 C C . ILE B 2 53 ? 21.046 -22.865 -3.976 1.00 44.11 53 ILE B C 1
ATOM 1454 O O . ILE B 2 53 ? 21.649 -22.364 -3.028 1.00 44.72 53 ILE B O 1
ATOM 1459 N N . ARG B 2 54 ? 20.834 -24.175 -4.055 1.00 45.53 54 ARG B N 1
ATOM 1460 C CA . ARG B 2 54 ? 21.389 -25.067 -3.008 1.00 48.29 54 ARG B CA 1
ATOM 1461 C C . ARG B 2 54 ? 22.927 -25.069 -3.061 1.00 45.51 54 ARG B C 1
ATOM 1462 O O . ARG B 2 54 ? 23.575 -24.953 -2.039 1.00 47.79 54 ARG B O 1
ATOM 1470 N N . ASP B 2 55 ? 23.488 -25.201 -4.249 1.00 43.49 55 ASP B N 1
ATOM 1471 C CA . ASP B 2 55 ? 24.958 -25.052 -4.466 1.00 44.67 55 ASP B CA 1
ATOM 1472 C C . ASP B 2 55 ? 25.565 -23.777 -3.870 1.00 45.98 55 ASP B C 1
ATOM 1473 O O . ASP B 2 55 ? 26.499 -23.840 -3.048 1.00 45.09 55 ASP B O 1
ATOM 1478 N N . ILE B 2 56 ? 24.995 -22.640 -4.267 1.00 44.92 56 ILE B N 1
ATOM 1479 C CA . ILE B 2 56 ? 25.348 -21.315 -3.737 1.00 43.41 56 ILE B CA 1
ATOM 1480 C C . ILE B 2 56 ? 25.191 -21.216 -2.207 1.00 44.03 56 ILE B C 1
ATOM 1481 O O . ILE B 2 56 ? 26.109 -20.774 -1.519 1.00 46.72 56 ILE B O 1
ATOM 1486 N N . ALA B 2 57 ? 24.056 -21.642 -1.679 1.00 43.75 57 ALA B N 1
ATOM 1487 C CA . ALA B 2 57 ? 23.829 -21.659 -0.239 1.00 45.40 57 ALA B CA 1
ATOM 1488 C C . ALA B 2 57 ? 24.878 -22.531 0.460 1.00 43.41 57 ALA B C 1
ATOM 1489 O O . ALA B 2 57 ? 25.456 -22.108 1.471 1.00 41.35 57 ALA B O 1
ATOM 1491 N N . LEU B 2 58 ? 25.190 -23.698 -0.102 1.00 40.46 58 LEU B N 1
ATOM 1492 C CA . LEU B 2 58 ? 26.163 -24.577 0.544 1.00 40.75 58 LEU B CA 1
ATOM 1493 C C . LEU B 2 58 ? 27.500 -23.923 0.523 1.00 40.44 58 LEU B C 1
ATOM 1494 O O . LEU B 2 58 ? 28.221 -23.962 1.515 1.00 45.39 58 LEU B O 1
ATOM 1499 N N . GLY B 2 59 ? 27.850 -23.290 -0.595 1.00 47.04 59 GLY B N 1
ATOM 1500 C CA . GLY B 2 59 ? 29.124 -22.538 -0.676 1.00 45.13 59 GLY B CA 1
ATOM 1501 C C . GLY B 2 59 ? 29.277 -21.474 0.403 1.00 45.74 59 GLY B C 1
ATOM 1502 O O . GLY B 2 59 ? 30.283 -21.408 1.088 1.00 49.88 59 GLY B O 1
ATOM 1503 N N . MET B 2 60 ? 28.259 -20.653 0.582 1.00 47.01 60 MET B N 1
ATOM 1504 C CA . MET B 2 60 ? 28.310 -19.569 1.575 1.00 49.44 60 MET B CA 1
ATOM 1505 C C . MET B 2 60 ? 28.344 -20.059 3.024 1.00 48.68 60 MET B C 1
ATOM 1506 O O . MET B 2 60 ? 29.163 -19.578 3.834 1.00 49.56 60 MET B O 1
ATOM 1511 N N . ILE B 2 61 ? 27.467 -21.016 3.339 1.00 47.73 61 ILE B N 1
ATOM 1512 C CA . ILE B 2 61 ? 27.459 -21.686 4.642 1.00 45.96 61 ILE B CA 1
ATOM 1513 C C . ILE B 2 61 ? 28.817 -22.356 4.930 1.00 49.77 61 ILE B C 1
ATOM 1514 O O . ILE B 2 61 ? 29.317 -22.273 6.060 1.00 48.35 61 ILE B O 1
ATOM 1519 N N . GLY B 2 62 ? 29.421 -22.985 3.920 1.00 49.51 62 GLY B N 1
ATOM 1520 C CA . GLY B 2 62 ? 30.797 -23.454 4.058 1.00 51.59 62 GLY B CA 1
ATOM 1521 C C . GLY B 2 62 ? 31.800 -22.349 4.385 1.00 51.15 62 GLY B C 1
ATOM 1522 O O . GLY B 2 62 ? 32.687 -22.536 5.218 1.00 48.97 62 GLY B O 1
ATOM 1523 N N . LYS B 2 63 ? 31.680 -21.182 3.769 1.00 51.37 63 LYS B N 1
ATOM 1524 C CA . LYS B 2 63 ? 32.625 -20.100 4.133 1.00 55.46 63 LYS B CA 1
ATOM 1525 C C . LYS B 2 63 ? 32.384 -19.619 5.580 1.00 53.90 63 LYS B C 1
ATOM 1526 O O . LYS B 2 63 ? 33.339 -19.443 6.344 1.00 51.47 63 LYS B O 1
ATOM 1532 N N . VAL B 2 64 ? 31.122 -19.448 5.978 1.00 51.40 64 VAL B N 1
ATOM 1533 C CA . VAL B 2 64 ? 30.841 -19.103 7.367 1.00 51.17 64 VAL B CA 1
ATOM 1534 C C . VAL B 2 64 ? 31.447 -20.174 8.268 1.00 52.51 64 VAL B C 1
ATOM 1535 O O . VAL B 2 64 ? 32.012 -19.853 9.308 1.00 55.69 64 VAL B O 1
ATOM 1539 N N . ALA B 2 65 ? 31.371 -21.434 7.851 1.00 51.63 65 ALA B N 1
ATOM 1540 C CA . ALA B 2 65 ? 31.874 -22.534 8.679 1.00 54.49 65 ALA B CA 1
ATOM 1541 C C . ALA B 2 65 ? 33.400 -22.510 8.782 1.00 52.63 65 ALA B C 1
ATOM 1542 O O . ALA B 2 65 ? 33.979 -22.956 9.766 1.00 51.47 65 ALA B O 1
ATOM 1544 N N . GLU B 2 66 ? 34.049 -21.957 7.786 1.00 56.52 66 GLU B N 1
ATOM 1545 C CA . GLU B 2 66 ? 35.491 -21.881 7.814 1.00 65.57 66 GLU B CA 1
ATOM 1546 C C . GLU B 2 66 ? 35.930 -20.878 8.892 1.00 62.92 66 GLU B C 1
ATOM 1547 O O . GLU B 2 66 ? 36.751 -21.209 9.752 1.00 57.87 66 GLU B O 1
ATOM 1553 N N . HIS B 2 67 ? 35.318 -19.692 8.873 1.00 63.82 67 HIS B N 1
ATOM 1554 C CA . HIS B 2 67 ? 35.565 -18.666 9.886 1.00 67.91 67 HIS B CA 1
ATOM 1555 C C . HIS B 2 67 ? 35.259 -19.151 11.304 1.00 63.83 67 HIS B C 1
ATOM 1556 O O . HIS B 2 67 ? 35.926 -18.737 12.232 1.00 64.34 67 HIS B O 1
ATOM 1563 N N . GLU B 2 68 ? 34.259 -20.011 11.473 1.00 63.03 68 GLU B N 1
ATOM 1564 C CA . GLU B 2 68 ? 33.930 -20.581 12.802 1.00 64.80 68 GLU B CA 1
ATOM 1565 C C . GLU B 2 68 ? 34.643 -21.894 13.141 1.00 61.70 68 GLU B C 1
ATOM 1566 O O . GLU B 2 68 ? 34.389 -22.458 14.186 1.00 62.26 68 GLU B O 1
ATOM 1572 N N . LYS B 2 69 ? 35.513 -22.383 12.260 1.00 64.21 69 LYS B N 1
ATOM 1573 C CA . LYS B 2 69 ? 36.293 -23.588 12.525 1.00 64.76 69 LYS B CA 1
ATOM 1574 C C . LYS B 2 69 ? 35.423 -24.787 12.878 1.00 63.57 69 LYS B C 1
ATOM 1575 O O . LYS B 2 69 ? 35.597 -25.409 13.914 1.00 62.86 69 LYS B O 1
ATOM 1581 N N . CYS B 2 70 ? 34.474 -25.102 11.998 1.00 64.41 70 CYS B N 1
ATOM 1582 C CA . CYS B 2 70 ? 33.576 -26.241 12.197 1.00 59.26 70 CYS B CA 1
ATOM 1583 C C . CYS B 2 70 ? 33.130 -26.815 10.886 1.00 57.93 70 CYS B C 1
ATOM 1584 O O . CYS B 2 70 ? 33.335 -26.228 9.801 1.00 55.28 70 CYS B O 1
ATOM 1587 N N . THR B 2 71 ? 32.536 -27.995 10.985 1.00 60.32 71 THR B N 1
ATOM 1588 C CA . THR B 2 71 ? 32.005 -28.664 9.815 1.00 56.57 71 THR B CA 1
ATOM 1589 C C . THR B 2 71 ? 30.713 -27.984 9.465 1.00 57.53 71 THR B C 1
ATOM 1590 O O . THR B 2 71 ? 29.991 -27.502 10.359 1.00 52.67 71 THR B O 1
ATOM 1594 N N . SER B 2 72 ? 30.447 -27.928 8.157 1.00 59.12 72 SER B N 1
ATOM 1595 C CA . SER B 2 72 ? 29.301 -27.220 7.601 1.00 55.35 72 SER B CA 1
ATOM 1596 C C . SER B 2 72 ? 28.003 -27.690 8.255 1.00 54.33 72 SER B C 1
ATOM 1597 O O . SER B 2 72 ? 27.169 -26.865 8.598 1.00 52.28 72 SER B O 1
ATOM 1600 N N . VAL B 2 73 ? 27.860 -28.997 8.477 1.00 53.13 73 VAL B N 1
ATOM 1601 C CA . VAL B 2 73 ? 26.616 -29.517 9.042 1.00 51.45 73 VAL B CA 1
ATOM 1602 C C . VAL B 2 73 ? 26.269 -28.864 10.380 1.00 52.80 73 VAL B C 1
ATOM 1603 O O . VAL B 2 73 ? 25.098 -28.732 10.694 1.00 52.70 73 VAL B O 1
ATOM 1607 N N . GLU B 2 74 ? 27.262 -28.412 11.147 1.00 53.51 74 GLU B N 1
ATOM 1608 C CA . GLU B 2 74 ? 26.976 -27.823 12.447 1.00 50.77 74 GLU B CA 1
ATOM 1609 C C . GLU B 2 74 ? 26.242 -26.475 12.305 1.00 51.31 74 GLU B C 1
ATOM 1610 O O . GLU B 2 74 ? 25.579 -26.015 13.248 1.00 48.55 74 GLU B O 1
ATOM 1616 N N . LEU B 2 75 ? 26.280 -25.868 11.119 1.00 48.66 75 LEU B N 1
ATOM 1617 C CA . LEU B 2 75 ? 25.600 -24.575 10.925 1.00 50.10 75 LEU B CA 1
ATOM 1618 C C . LEU B 2 75 ? 24.241 -24.672 10.237 1.00 49.10 75 LEU B C 1
ATOM 1619 O O . LEU B 2 75 ? 23.498 -23.655 10.122 1.00 46.25 75 LEU B O 1
ATOM 1624 N N . PHE B 2 76 ? 23.884 -25.882 9.807 1.00 48.80 76 PHE B N 1
ATOM 1625 C CA . PHE B 2 76 ? 22.626 -26.080 9.045 1.00 45.36 76 PHE B CA 1
ATOM 1626 C C . PHE B 2 76 ? 21.394 -25.593 9.802 1.00 48.21 76 PHE B C 1
ATOM 1627 O O . PHE B 2 76 ? 20.503 -24.970 9.209 1.00 44.74 76 PHE B O 1
ATOM 1635 N N . ASP B 2 77 ? 21.341 -25.822 11.112 1.00 50.23 77 ASP B N 1
ATOM 1636 C CA . ASP B 2 77 ? 20.163 -25.385 11.873 1.00 54.66 77 ASP B CA 1
ATOM 1637 C C . ASP B 2 77 ? 19.998 -23.879 11.912 1.00 51.46 77 ASP B C 1
ATOM 1638 O O . ASP B 2 77 ? 18.892 -23.369 11.759 1.00 54.56 77 ASP B O 1
ATOM 1643 N N . ARG B 2 78 ? 21.101 -23.191 12.147 1.00 55.17 78 ARG B N 1
ATOM 1644 C CA . ARG B 2 78 ? 21.150 -21.733 12.157 1.00 57.02 78 ARG B CA 1
ATOM 1645 C C . ARG B 2 78 ? 20.627 -21.137 10.847 1.00 53.30 78 ARG B C 1
ATOM 1646 O O . ARG B 2 78 ? 19.995 -20.073 10.843 1.00 47.95 78 ARG B O 1
ATOM 1654 N N . PHE B 2 79 ? 20.887 -21.836 9.748 1.00 49.77 79 PHE B N 1
ATOM 1655 C CA . PHE B 2 79 ? 20.426 -21.395 8.432 1.00 52.38 79 PHE B CA 1
ATOM 1656 C C . PHE B 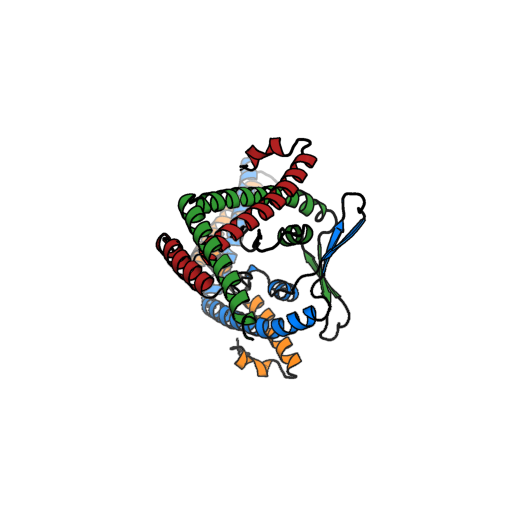2 79 ? 19.118 -21.995 7.936 1.00 51.25 79 PHE B C 1
ATOM 1657 O O . PHE B 2 79 ? 18.692 -21.670 6.844 1.00 49.00 79 PHE B O 1
ATOM 1665 N N . GLY B 2 80 ? 18.471 -22.846 8.738 1.00 49.42 80 GLY B N 1
ATOM 1666 C CA . GLY B 2 80 ? 17.128 -23.335 8.407 1.00 45.70 80 GLY B CA 1
ATOM 1667 C C . GLY B 2 80 ? 17.092 -24.501 7.441 1.00 44.32 80 GLY B C 1
ATOM 1668 O O . GLY B 2 80 ? 16.048 -24.792 6.865 1.00 46.64 80 GLY B O 1
ATOM 1669 N N . VAL B 2 81 ? 18.213 -25.195 7.298 1.00 40.75 81 VAL B N 1
ATOM 1670 C CA . VAL B 2 81 ? 18.317 -26.319 6.389 1.00 42.70 81 VAL B CA 1
ATOM 1671 C C . VAL B 2 81 ? 18.790 -27.595 7.084 1.00 43.08 81 VAL B C 1
ATOM 1672 O O . VAL B 2 81 ? 19.191 -27.583 8.241 1.00 43.26 81 VAL B O 1
ATOM 1676 N N . ASN B 2 82 ? 18.691 -28.711 6.374 1.00 42.40 82 ASN B N 1
ATOM 1677 C CA . ASN B 2 82 ? 19.313 -29.942 6.823 1.00 43.31 82 ASN B CA 1
ATOM 1678 C C . ASN B 2 82 ? 19.830 -30.713 5.603 1.00 44.44 82 ASN B C 1
ATOM 1679 O O . ASN B 2 82 ? 19.571 -30.336 4.450 1.00 41.43 82 ASN B O 1
ATOM 1684 N N . GLY B 2 83 ? 20.569 -31.783 5.858 1.00 43.55 83 GLY B N 1
ATOM 1685 C CA . GLY B 2 83 ? 21.222 -32.505 4.800 1.00 42.91 83 GLY B CA 1
ATOM 1686 C C . GLY B 2 83 ? 20.359 -33.380 3.898 1.00 47.60 83 GLY B C 1
ATOM 1687 O O . GLY B 2 83 ? 20.867 -33.868 2.917 1.00 49.53 83 GLY B O 1
ATOM 1688 N N . SER B 2 84 ? 19.083 -33.616 4.228 1.00 47.11 84 SER B N 1
ATOM 1689 C CA . SER B 2 84 ? 18.192 -34.355 3.333 1.00 44.82 84 SER B CA 1
ATOM 1690 C C . SER B 2 84 ? 17.450 -33.432 2.361 1.00 47.16 84 SER B C 1
ATOM 1691 O O . SER B 2 84 ? 16.581 -33.870 1.607 1.00 50.25 84 SER B O 1
ATOM 1694 N N . GLU B 2 85 ? 17.796 -32.150 2.362 1.00 48.38 85 GLU B N 1
ATOM 1695 C CA . GLU B 2 85 ? 17.104 -31.175 1.542 1.00 48.35 85 GLU B CA 1
ATOM 1696 C C . GLU B 2 85 ? 17.867 -30.861 0.263 1.00 50.20 85 GLU B C 1
ATOM 1697 O O . GLU B 2 85 ? 17.397 -30.125 -0.612 1.00 55.60 85 GLU B O 1
ATOM 1704 N N . SER C 1 7 ? 29.292 45.225 35.690 1.00 112.32 184 SER C N 1
ATOM 1705 C CA . SER C 1 7 ? 30.399 44.586 34.912 1.00 110.25 184 SER C CA 1
ATOM 1706 C C . SER C 1 7 ? 29.909 43.521 33.913 1.00 110.25 184 SER C C 1
ATOM 1707 O O . SER C 1 7 ? 30.719 42.907 33.213 1.00 106.58 184 SER C O 1
ATOM 1710 N N . ARG C 1 8 ? 28.589 43.319 33.838 1.00 114.93 185 ARG C N 1
ATOM 1711 C CA . ARG C 1 8 ? 27.976 42.367 32.887 1.00 115.06 185 ARG C CA 1
ATOM 1712 C C . ARG C 1 8 ? 27.294 43.052 31.692 1.00 112.21 185 ARG C C 1
ATOM 1713 O O . ARG C 1 8 ? 26.313 42.541 31.148 1.00 111.90 185 ARG C O 1
ATOM 1721 N N . ARG C 1 9 ? 27.816 44.205 31.286 1.00 112.38 186 ARG C N 1
ATOM 1722 C CA . ARG C 1 9 ? 27.479 44.783 29.988 1.00 113.77 186 ARG C CA 1
ATOM 1723 C C . ARG C 1 9 ? 27.811 43.786 28.861 1.00 114.17 186 ARG C C 1
ATOM 1724 O O . ARG C 1 9 ? 27.195 43.829 27.795 1.00 115.04 186 ARG C O 1
ATOM 1732 N N . LEU C 1 10 ? 28.787 42.904 29.107 1.00 112.49 187 LEU C N 1
ATOM 1733 C CA . LEU C 1 10 ? 29.155 41.821 28.177 1.00 110.73 187 LEU C CA 1
ATOM 1734 C C . LEU C 1 10 ? 27.944 41.015 27.695 1.00 109.61 187 LEU C C 1
ATOM 1735 O O . LEU C 1 10 ? 27.733 40.887 26.490 1.00 109.24 187 LEU C O 1
ATOM 1740 N N . LYS C 1 11 ? 27.160 40.480 28.633 1.00 106.75 188 LYS C N 1
ATOM 1741 C CA . LYS C 1 11 ? 25.955 39.711 28.289 1.00 105.18 188 LYS C CA 1
ATOM 1742 C C . LYS C 1 11 ? 24.916 40.579 27.567 1.00 102.82 188 LYS C C 1
ATOM 1743 O O . LYS C 1 11 ? 24.288 40.140 26.599 1.00 99.00 188 LYS C O 1
ATOM 1749 N N . LEU C 1 12 ? 24.769 41.812 28.045 1.00 100.27 189 LEU C N 1
ATOM 1750 C CA . LEU C 1 12 ? 23.831 42.791 27.505 1.00 96.54 189 LEU C CA 1
ATOM 1751 C C . LEU C 1 12 ? 24.125 43.178 26.049 1.00 99.44 189 LEU C C 1
ATOM 1752 O O . LEU C 1 12 ? 23.245 43.092 25.177 1.00 101.64 189 LEU C O 1
ATOM 1757 N N . GLU C 1 13 ? 25.358 43.610 25.793 1.00 98.34 190 GLU C N 1
ATOM 1758 C CA . GLU C 1 13 ? 25.782 43.995 24.450 1.00 96.64 190 GLU C CA 1
ATOM 1759 C C . GLU C 1 13 ? 25.494 42.893 23.439 1.00 92.83 190 GLU C C 1
ATOM 1760 O O . GLU C 1 13 ? 24.968 43.171 22.361 1.00 89.88 190 GLU C O 1
ATOM 1766 N N . LYS C 1 14 ? 25.839 41.654 23.804 1.00 90.45 191 LYS C N 1
ATOM 1767 C CA . LYS C 1 14 ? 25.643 40.475 22.938 1.00 89.15 191 LYS C CA 1
ATOM 1768 C C . LYS C 1 14 ? 24.171 40.111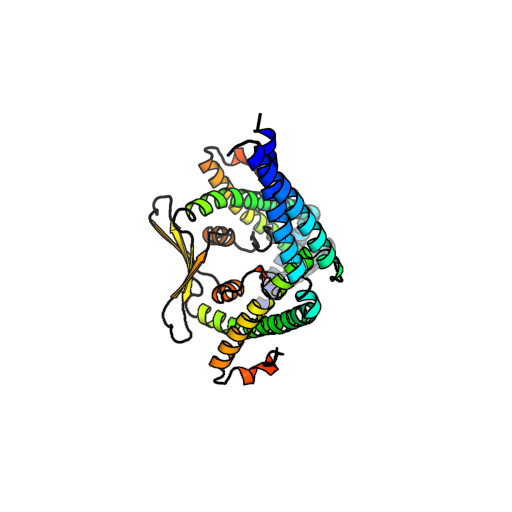 22.738 1.00 88.16 191 LYS C C 1
ATOM 1769 O O . LYS C 1 14 ? 23.809 39.533 21.707 1.00 85.63 191 LYS C O 1
ATOM 1775 N N . GLU C 1 15 ? 23.339 40.442 23.724 1.00 84.54 192 GLU C N 1
ATOM 1776 C CA . GLU C 1 15 ? 21.902 40.238 23.624 1.00 83.99 192 GLU C CA 1
ATOM 1777 C C . GLU C 1 15 ? 21.233 41.287 22.702 1.00 82.22 192 GLU C C 1
ATOM 1778 O O . GLU C 1 15 ? 20.276 40.962 22.001 1.00 79.99 192 GLU C O 1
ATOM 1784 N N . VAL C 1 16 ? 21.737 42.524 22.689 1.00 80.82 193 VAL C N 1
ATOM 1785 C CA . VAL C 1 16 ? 21.236 43.551 21.756 1.00 78.55 193 VAL C CA 1
ATOM 1786 C C . VAL C 1 16 ? 21.629 43.259 20.288 1.00 76.86 193 VAL C C 1
ATOM 1787 O O . VAL C 1 16 ? 20.874 43.568 19.376 1.00 73.50 193 VAL C O 1
ATOM 1791 N N . ARG C 1 17 ? 22.804 42.673 20.069 1.00 76.04 194 ARG C N 1
ATOM 1792 C CA . ARG C 1 17 ? 23.227 42.272 18.719 1.00 75.58 194 ARG C CA 1
ATOM 1793 C C . ARG C 1 17 ? 22.499 41.007 18.256 1.00 72.23 194 ARG C C 1
ATOM 1794 O O . ARG C 1 17 ? 22.156 40.886 17.079 1.00 68.29 194 ARG C O 1
ATOM 1802 N N . ASN C 1 18 ? 22.278 40.067 19.177 1.00 69.83 195 ASN C N 1
ATOM 1803 C CA . ASN C 1 18 ? 21.376 38.942 18.906 1.00 69.00 195 ASN C CA 1
ATOM 1804 C C . ASN C 1 18 ? 19.981 39.409 18.505 1.00 66.51 195 ASN C C 1
ATOM 1805 O O . ASN C 1 18 ? 19.466 38.996 17.471 1.00 63.60 195 ASN C O 1
ATOM 1810 N N . LEU C 1 19 ? 19.389 40.282 19.312 1.00 66.36 196 LEU C N 1
ATOM 1811 C CA . LEU C 1 19 ? 18.050 40.776 19.018 1.00 69.28 196 LEU C CA 1
ATOM 1812 C C . LEU C 1 19 ? 18.025 41.472 17.654 1.00 68.21 196 LEU C C 1
ATOM 1813 O O . LEU C 1 19 ? 17.106 41.246 16.865 1.00 66.25 196 LEU C O 1
ATOM 1818 N N . GLN C 1 20 ? 19.047 42.281 17.373 1.00 66.84 197 GLN C N 1
ATOM 1819 C CA . GLN C 1 20 ? 19.073 43.066 16.136 1.00 66.01 197 GLN C CA 1
ATOM 1820 C C . GLN C 1 20 ? 19.067 42.123 14.938 1.00 61.70 197 GLN C C 1
ATOM 1821 O O . GLN C 1 20 ? 18.380 42.388 13.963 1.00 59.62 197 GLN C O 1
ATOM 1827 N N . GLU C 1 21 ? 19.808 41.019 15.031 1.00 58.52 198 GLU C N 1
ATOM 1828 C CA . GLU C 1 21 ? 19.797 40.000 13.982 1.00 57.05 198 GLU C CA 1
ATOM 1829 C C . GLU C 1 21 ? 18.430 39.284 13.852 1.00 55.99 198 GLU C C 1
ATOM 1830 O O . GLU C 1 21 ? 17.925 39.141 12.732 1.00 54.65 198 GLU C O 1
ATOM 1836 N N . GLN C 1 22 ? 17.822 38.866 14.967 1.00 54.61 199 GLN C N 1
ATOM 1837 C CA . GLN C 1 22 ? 16.528 38.200 14.901 1.00 54.69 199 GLN C CA 1
ATOM 1838 C C . GLN C 1 22 ? 15.466 39.127 14.295 1.00 54.64 199 GLN C C 1
ATOM 1839 O O . GLN C 1 22 ? 14.590 38.666 13.563 1.00 53.82 199 GLN C O 1
ATOM 1845 N N . LEU C 1 23 ? 15.560 40.428 14.582 1.00 54.32 200 LEU C N 1
ATOM 1846 C CA . LEU C 1 23 ? 14.630 41.419 14.026 1.00 55.23 200 LEU C CA 1
ATOM 1847 C C . LEU C 1 23 ? 14.725 41.554 12.494 1.00 53.90 200 LEU C C 1
ATOM 1848 O O . LEU C 1 23 ? 13.681 41.682 11.814 1.00 54.09 200 LEU C O 1
ATOM 1853 N N . ILE C 1 24 ? 15.961 41.569 11.966 1.00 52.18 201 ILE C N 1
ATOM 1854 C CA . ILE C 1 24 ? 16.183 41.668 10.526 1.00 50.44 201 ILE C CA 1
ATOM 1855 C C . ILE C 1 24 ? 15.715 40.382 9.872 1.00 48.81 201 ILE C C 1
ATOM 1856 O O . ILE C 1 24 ? 15.098 40.435 8.813 1.00 48.13 201 ILE C O 1
ATOM 1861 N N . THR C 1 25 ? 15.956 39.247 10.532 1.00 48.00 202 THR C N 1
ATOM 1862 C CA . THR C 1 25 ? 15.399 37.937 10.117 1.00 47.67 202 THR C CA 1
ATOM 1863 C C . THR C 1 25 ? 13.875 37.911 9.997 1.00 48.39 202 THR C C 1
ATOM 1864 O O . THR C 1 25 ? 13.319 37.358 9.030 1.00 48.37 202 THR C O 1
ATOM 1868 N N . ALA C 1 26 ? 13.212 38.502 10.978 1.00 49.79 203 ALA C N 1
ATOM 1869 C CA . ALA C 1 26 ? 11.753 38.541 11.042 1.00 51.26 203 ALA C CA 1
ATOM 1870 C C . ALA C 1 26 ? 11.211 39.379 9.863 1.00 51.53 203 ALA C C 1
ATOM 1871 O O . ALA C 1 26 ? 10.319 38.926 9.122 1.00 50.30 203 ALA C O 1
ATOM 1873 N N . GLU C 1 27 ? 11.779 40.582 9.704 1.00 52.16 204 GLU C N 1
ATOM 1874 C CA . GLU C 1 27 ? 11.545 41.480 8.536 1.00 53.25 204 GLU C CA 1
ATOM 1875 C C . GLU C 1 27 ? 11.905 40.829 7.182 1.00 52.63 204 GLU C C 1
ATOM 1876 O O . GLU C 1 27 ? 11.167 40.954 6.198 1.00 52.78 204 GLU C O 1
ATOM 1882 N N . THR C 1 28 ? 13.024 40.114 7.104 1.00 50.39 205 THR C N 1
ATOM 1883 C CA . THR C 1 28 ? 13.298 39.381 5.854 1.00 49.14 205 THR C CA 1
ATOM 1884 C C . THR C 1 28 ? 12.294 38.240 5.602 1.00 50.19 205 THR C C 1
ATOM 1885 O O . THR C 1 28 ? 11.944 37.984 4.450 1.00 48.90 205 THR C O 1
ATOM 1889 N N . ALA C 1 29 ? 11.847 37.558 6.672 1.00 50.23 206 ALA C N 1
ATOM 1890 C CA . ALA C 1 29 ? 10.828 36.520 6.548 1.00 51.04 206 ALA C CA 1
ATOM 1891 C C . ALA C 1 29 ? 9.507 37.074 5.984 1.00 51.75 206 ALA C C 1
ATOM 1892 O O . ALA C 1 29 ? 8.877 36.435 5.150 1.00 51.34 206 ALA C O 1
ATOM 1894 N N . ARG C 1 30 ? 9.118 38.270 6.416 1.00 54.07 207 ARG C N 1
ATOM 1895 C CA . ARG C 1 30 ? 7.934 38.962 5.889 1.00 55.96 207 ARG C CA 1
ATOM 1896 C C . ARG C 1 30 ? 8.056 39.256 4.392 1.00 56.08 207 ARG C C 1
ATOM 1897 O O . ARG C 1 30 ? 7.080 39.081 3.636 1.00 57.82 207 ARG C O 1
ATOM 1905 N N . LYS C 1 31 ? 9.215 39.724 3.951 1.00 53.78 208 LYS C N 1
ATOM 1906 C CA . LYS C 1 31 ? 9.384 39.995 2.532 1.00 55.09 208 LYS C CA 1
ATOM 1907 C C . LYS C 1 31 ? 9.378 38.716 1.673 1.00 56.08 208 LYS C C 1
ATOM 1908 O O . LYS C 1 31 ? 8.822 38.714 0.551 1.00 56.89 208 LYS C O 1
ATOM 1914 N N . VAL C 1 32 ? 9.955 37.641 2.208 1.00 54.21 209 VAL C N 1
ATOM 1915 C CA . VAL C 1 32 ? 9.959 36.339 1.537 1.00 54.15 209 VAL C CA 1
ATOM 1916 C C . VAL C 1 32 ? 8.536 35.765 1.467 1.00 54.69 209 VAL C C 1
ATOM 1917 O O . VAL C 1 32 ? 8.138 35.212 0.449 1.00 54.27 209 VAL C O 1
ATOM 1921 N N . GLU C 1 33 ? 7.754 35.918 2.526 1.00 55.76 210 GLU C N 1
ATOM 1922 C CA . GLU C 1 33 ? 6.344 35.500 2.447 1.00 58.01 210 GLU C CA 1
ATOM 1923 C C . GLU C 1 33 ? 5.514 36.341 1.445 1.00 58.63 210 GLU C C 1
ATOM 1924 O O . GLU C 1 33 ? 4.660 35.799 0.741 1.00 60.39 210 GLU C O 1
ATOM 1930 N N . ALA C 1 34 ? 5.804 37.641 1.342 1.00 58.53 211 ALA C N 1
ATOM 1931 C CA . ALA C 1 34 ? 5.123 38.529 0.369 1.00 58.81 211 ALA C CA 1
ATOM 1932 C C . ALA C 1 34 ? 5.489 38.193 -1.083 1.00 57.61 211 ALA C C 1
ATOM 1933 O O . ALA C 1 34 ? 4.606 38.023 -1.921 1.00 56.54 211 ALA C O 1
ATOM 1935 N N . LYS C 1 35 ? 6.789 38.101 -1.365 1.00 55.75 212 LYS C N 1
ATOM 1936 C CA . LYS C 1 35 ? 7.272 37.770 -2.716 1.00 55.51 212 LYS C CA 1
ATOM 1937 C C . LYS C 1 35 ? 6.722 36.398 -3.139 1.00 56.84 212 LYS C C 1
ATOM 1938 O O . LYS C 1 35 ? 6.248 36.247 -4.260 1.00 55.74 212 LYS C O 1
ATOM 1944 N N . ASN C 1 36 ? 6.769 35.415 -2.231 1.00 57.39 213 ASN C N 1
ATOM 1945 C CA . ASN C 1 36 ? 6.112 34.125 -2.463 1.00 58.37 213 ASN C CA 1
ATOM 1946 C C . ASN C 1 36 ? 6.534 33.468 -3.759 1.00 58.21 213 ASN C C 1
ATOM 1947 O O . ASN C 1 36 ? 5.693 33.072 -4.564 1.00 56.86 213 ASN C O 1
ATOM 1952 N N . GLU C 1 37 ? 7.854 33.378 -3.951 1.00 58.23 214 GLU C N 1
ATOM 1953 C CA . GLU C 1 37 ? 8.459 32.845 -5.170 1.00 58.66 214 GLU C CA 1
ATOM 1954 C C . GLU C 1 37 ? 9.119 31.496 -4.924 1.00 58.24 214 GLU C C 1
ATOM 1955 O O . GLU C 1 37 ? 9.792 30.995 -5.809 1.00 56.68 214 GLU C O 1
ATOM 1961 N N . ASP C 1 38 ? 8.966 30.904 -3.736 1.00 60.91 215 ASP C N 1
ATOM 1962 C CA . ASP C 1 38 ? 9.701 29.649 -3.445 1.00 61.69 215 ASP C CA 1
ATOM 1963 C C . ASP C 1 38 ? 9.232 28.479 -4.333 1.00 62.03 215 ASP C C 1
ATOM 1964 O O . ASP C 1 38 ? 10.042 27.647 -4.741 1.00 61.33 215 ASP C O 1
ATOM 1969 N N . LYS C 1 39 ? 7.949 28.420 -4.659 1.00 62.80 216 LYS C N 1
ATOM 1970 C CA . LYS C 1 39 ? 7.496 27.434 -5.626 1.00 66.04 216 LYS C CA 1
ATOM 1971 C C . LYS C 1 39 ? 8.105 27.734 -6.999 1.00 63.38 216 LYS C C 1
ATOM 1972 O O . LYS C 1 39 ? 8.404 26.812 -7.741 1.00 64.17 216 LYS C O 1
ATOM 1978 N N . ASP C 1 40 ? 8.269 29.008 -7.351 1.00 61.14 217 ASP C N 1
ATOM 1979 C CA . ASP C 1 40 ? 8.913 29.358 -8.633 1.00 60.70 217 ASP C CA 1
ATOM 1980 C C . ASP C 1 40 ? 10.400 28.949 -8.643 1.00 59.64 217 ASP C C 1
ATOM 1981 O O . ASP C 1 40 ? 10.917 28.512 -9.678 1.00 60.55 217 ASP C O 1
ATOM 1986 N N . LEU C 1 41 ? 11.084 29.106 -7.503 1.00 56.72 218 LEU C N 1
ATOM 1987 C CA . LEU C 1 41 ? 12.455 28.593 -7.347 1.00 56.19 218 LEU C CA 1
ATOM 1988 C C . LEU C 1 41 ? 12.474 27.099 -7.552 1.00 57.03 218 LEU C C 1
ATOM 1989 O O . LEU C 1 41 ? 13.272 26.594 -8.339 1.00 56.73 218 LEU C O 1
ATOM 1994 N N . GLN C 1 42 ? 11.576 26.394 -6.873 1.00 58.97 219 GLN C N 1
ATOM 1995 C CA . GLN C 1 42 ? 11.489 24.935 -7.012 1.00 61.51 219 GLN C CA 1
ATOM 1996 C C . GLN C 1 42 ? 11.278 24.511 -8.455 1.00 60.08 219 GLN C C 1
ATOM 1997 O O . GLN C 1 42 ? 11.743 23.460 -8.849 1.00 60.09 219 GLN C O 1
ATOM 2003 N N . THR C 1 43 ? 10.564 25.318 -9.238 1.00 60.73 220 THR C N 1
ATOM 2004 C CA . THR C 1 43 ? 10.263 24.942 -10.633 1.00 59.72 220 THR C CA 1
ATOM 2005 C C . THR C 1 43 ? 11.501 25.153 -11.510 1.00 57.46 220 THR C C 1
ATOM 2006 O O . THR C 1 43 ? 11.791 24.333 -12.375 1.00 55.50 220 THR C O 1
ATOM 2010 N N . LEU C 1 44 ? 12.252 26.229 -11.248 1.00 56.98 221 LEU C N 1
ATOM 2011 C CA . LEU C 1 44 ? 13.531 26.476 -11.948 1.00 54.96 221 LEU C CA 1
ATOM 2012 C C . LEU C 1 44 ? 14.533 25.361 -11.671 1.00 53.81 221 LEU C C 1
ATOM 2013 O O . LEU C 1 44 ? 15.155 24.839 -12.589 1.00 53.79 221 LEU C O 1
ATOM 2018 N N . ILE C 1 45 ? 14.648 24.980 -10.404 1.00 53.81 222 ILE C N 1
ATOM 2019 C CA . ILE C 1 45 ? 15.533 23.896 -9.992 1.00 53.45 222 ILE C CA 1
ATOM 2020 C C . ILE C 1 45 ? 15.228 22.580 -10.730 1.00 55.88 222 ILE C C 1
ATOM 2021 O O . ILE C 1 45 ? 16.139 21.876 -11.116 1.00 56.44 222 ILE C O 1
ATOM 2026 N N . GLN C 1 46 ? 13.962 22.255 -10.946 1.00 59.64 223 GLN C N 1
ATOM 2027 C CA . GLN C 1 46 ? 13.625 20.991 -11.622 1.00 61.81 223 GLN C CA 1
ATOM 2028 C C . GLN C 1 46 ? 13.896 21.057 -13.133 1.00 60.37 223 GLN C C 1
ATOM 2029 O O . GLN C 1 46 ? 14.275 20.057 -13.727 1.00 60.20 223 GLN C O 1
ATOM 2035 N N . LYS C 1 47 ? 13.689 22.223 -13.752 1.00 59.70 224 LYS C N 1
ATOM 2036 C CA . LYS C 1 47 ? 14.013 22.394 -15.181 1.00 59.14 224 LYS C CA 1
ATOM 2037 C C . LYS C 1 47 ? 15.535 22.300 -15.396 1.00 56.60 224 LYS C C 1
ATOM 2038 O O . LYS C 1 47 ? 16.001 21.626 -16.312 1.00 54.65 224 LYS C O 1
ATOM 2040 N N . TRP C 1 48 ? 16.311 22.931 -14.522 1.00 53.43 225 TRP C N 1
ATOM 2041 C CA . TRP C 1 48 ? 17.770 22.788 -14.602 1.00 52.96 225 TRP C CA 1
ATOM 2042 C C . TRP C 1 48 ? 18.260 21.371 -14.315 1.00 54.68 225 TRP C C 1
ATOM 2043 O O . TRP C 1 48 ? 19.197 20.911 -14.966 1.00 55.40 225 TRP C O 1
ATOM 2054 N N . LYS C 1 49 ? 17.614 20.663 -13.387 1.00 54.93 226 LYS C N 1
ATOM 2055 C CA . LYS C 1 49 ? 18.024 19.303 -13.060 1.00 56.23 226 LYS C CA 1
ATOM 2056 C C . LYS C 1 49 ? 17.728 18.365 -14.220 1.00 56.45 226 LYS C C 1
ATOM 2057 O O . LYS C 1 49 ? 18.541 17.521 -14.567 1.00 56.78 226 LYS C O 1
ATOM 2063 N N . ASN C 1 50 ? 16.562 18.520 -14.826 1.00 57.79 227 ASN C N 1
ATOM 2064 C CA . ASN C 1 50 ? 16.215 17.767 -16.031 1.00 59.13 227 ASN C CA 1
ATOM 2065 C C . ASN C 1 50 ? 17.157 17.990 -17.224 1.00 56.43 227 ASN C C 1
ATOM 2066 O O . ASN C 1 50 ? 17.542 17.048 -17.918 1.00 56.19 227 ASN C O 1
ATOM 2071 N N . ALA C 1 51 ? 17.522 19.244 -17.451 1.00 54.48 228 ALA C N 1
ATOM 2072 C CA . ALA C 1 51 ? 18.509 19.593 -18.454 1.00 52.72 228 ALA C CA 1
ATOM 2073 C C . ALA C 1 51 ? 19.867 18.915 -18.174 1.00 51.36 228 ALA C C 1
ATOM 2074 O O . ALA C 1 51 ? 20.492 18.342 -19.080 1.00 51.17 228 ALA C O 1
ATOM 2076 N N . ALA C 1 52 ? 20.294 18.930 -16.920 1.00 51.19 229 ALA C N 1
ATOM 2077 C CA . ALA C 1 52 ? 21.550 18.255 -16.538 1.00 52.58 229 ALA C CA 1
ATOM 2078 C C . ALA C 1 52 ? 21.495 16.751 -16.772 1.00 54.41 229 ALA C C 1
ATOM 2079 O O . ALA C 1 52 ? 22.422 16.166 -17.341 1.00 55.14 229 ALA C O 1
ATOM 2081 N N . GLN C 1 53 ? 20.385 16.139 -16.364 1.00 57.36 230 GLN C N 1
ATOM 2082 C CA . GLN C 1 53 ? 20.186 14.694 -16.504 1.00 59.44 230 GLN C CA 1
ATOM 2083 C C . GLN C 1 53 ? 20.159 14.279 -17.972 1.00 59.89 230 GLN C C 1
ATOM 2084 O O . GLN C 1 53 ? 20.820 13.336 -18.374 1.00 59.96 230 GLN C O 1
ATOM 2090 N N . GLN C 1 54 ? 19.393 15.016 -18.759 1.00 62.07 231 GLN C N 1
ATOM 2091 C CA . GLN C 1 54 ? 19.299 14.833 -20.201 1.00 63.27 231 GLN C CA 1
ATOM 2092 C C . GLN C 1 54 ? 20.664 15.047 -20.881 1.00 61.37 231 GLN C C 1
ATOM 2093 O O . GLN C 1 54 ? 21.082 14.241 -21.713 1.00 61.52 231 GLN C O 1
ATOM 2099 N N . ALA C 1 55 ? 21.382 16.108 -20.510 1.00 57.56 232 ALA C N 1
ATOM 2100 C CA . ALA C 1 55 ? 22.737 16.295 -21.036 1.00 55.54 232 ALA C CA 1
ATOM 2101 C C . ALA C 1 55 ? 23.702 15.177 -20.600 1.00 54.68 232 ALA C C 1
ATOM 2102 O O . ALA C 1 55 ? 24.537 14.709 -21.382 1.00 52.49 232 ALA C O 1
ATOM 2104 N N . ALA C 1 56 ? 23.627 14.788 -19.329 1.00 54.20 233 ALA C N 1
ATOM 2105 C CA . ALA C 1 56 ? 24.518 13.751 -18.848 1.00 54.98 233 ALA C CA 1
ATOM 2106 C C . ALA C 1 56 ? 24.373 12.517 -19.736 1.00 57.86 233 ALA C C 1
ATOM 2107 O O . ALA C 1 56 ? 25.369 11.897 -20.114 1.00 60.33 233 ALA C O 1
ATOM 2109 N N . 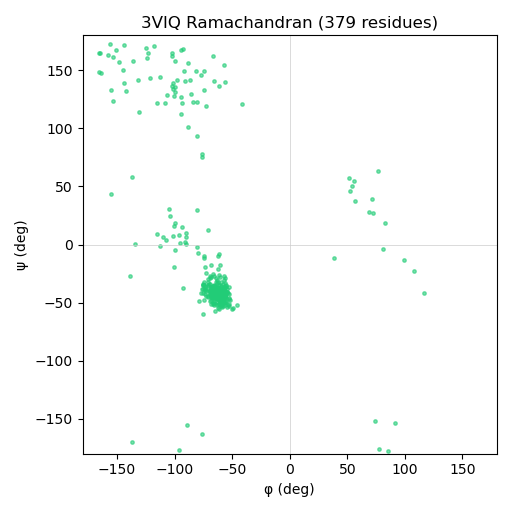GLU C 1 57 ? 23.138 12.183 -20.114 1.00 60.73 234 GLU C N 1
ATOM 2110 C CA . GLU C 1 57 ? 22.885 11.014 -20.984 1.00 62.87 234 GLU C CA 1
ATOM 2111 C C . GLU C 1 57 ? 23.514 11.134 -22.369 1.00 60.93 234 GLU C C 1
ATOM 2112 O O . GLU C 1 57 ? 23.951 10.142 -22.929 1.00 62.28 234 GLU C O 1
ATOM 2118 N N . VAL C 1 58 ? 23.597 12.340 -22.918 1.00 58.09 235 VAL C N 1
ATOM 2119 C CA . VAL C 1 58 ? 24.235 12.508 -24.226 1.00 57.95 235 VAL C CA 1
ATOM 2120 C C . VAL C 1 58 ? 25.746 12.288 -24.178 1.00 57.29 235 VAL C C 1
ATOM 2121 O O . VAL C 1 58 ? 26.309 11.711 -25.087 1.00 57.49 235 VAL C O 1
ATOM 2125 N N . LEU C 1 59 ? 26.405 12.765 -23.126 1.00 56.27 236 LEU C N 1
ATOM 2126 C CA . LEU C 1 59 ? 27.844 12.576 -22.988 1.00 56.24 236 LEU C CA 1
ATOM 2127 C C . LEU C 1 59 ? 28.185 11.133 -22.606 1.00 57.96 236 LEU C C 1
ATOM 2128 O O . LEU C 1 59 ? 29.175 10.591 -23.081 1.00 59.12 236 LEU C O 1
ATOM 2133 N N . PHE C 1 60 ? 27.372 10.529 -21.745 1.00 59.01 237 PHE C N 1
ATOM 2134 C CA . PHE C 1 60 ? 27.643 9.173 -21.228 1.00 62.59 237 PHE C CA 1
ATOM 2135 C C . PHE C 1 60 ? 27.806 8.100 -22.321 1.00 65.41 237 PHE C C 1
ATOM 2136 O O . PHE C 1 60 ? 28.725 7.279 -22.304 1.00 66.28 237 PHE C O 1
ATOM 2144 N N . LYS C 1 61 ? 26.916 8.122 -23.289 1.00 68.93 238 LYS C N 1
ATOM 2145 C CA . LYS C 1 61 ? 26.814 7.001 -24.205 1.00 72.00 238 LYS C CA 1
ATOM 2146 C C . LYS C 1 61 ? 28.063 6.803 -25.071 1.00 70.70 238 LYS C C 1
ATOM 2147 O O . LYS C 1 61 ? 28.679 5.751 -25.013 1.00 73.05 238 LYS C O 1
ATOM 2153 N N . PRO C 1 62 ? 28.480 7.814 -25.838 1.00 68.57 239 PRO C N 1
ATOM 2154 C CA . PRO C 1 62 ? 29.717 7.584 -26.597 1.00 69.13 239 PRO C CA 1
ATOM 2155 C C . PRO C 1 62 ? 30.980 7.296 -25.734 1.00 69.41 239 PRO C C 1
ATOM 2156 O O . PRO C 1 62 ? 31.901 6.626 -26.215 1.00 71.12 239 PRO C O 1
ATOM 2160 N N . MET C 1 63 ? 31.025 7.780 -24.492 1.00 66.30 240 MET C N 1
ATOM 2161 C CA . MET C 1 63 ? 32.112 7.406 -23.578 1.00 66.16 240 MET C CA 1
ATOM 2162 C C . MET C 1 63 ? 32.053 5.916 -23.179 1.00 67.05 240 MET C C 1
ATOM 2163 O O . MET C 1 63 ? 33.077 5.263 -23.151 1.00 65.69 240 MET C O 1
ATOM 2168 N N . ALA C 1 64 ? 30.867 5.410 -22.837 1.00 67.34 241 ALA C N 1
ATOM 2169 C CA . ALA C 1 64 ? 30.681 3.998 -22.506 1.00 69.18 241 ALA C CA 1
ATOM 2170 C C . ALA C 1 64 ? 31.183 3.112 -23.657 1.00 71.32 241 ALA C C 1
ATOM 2171 O O . ALA C 1 64 ? 31.983 2.176 -23.465 1.00 69.66 241 ALA C O 1
ATOM 2173 N N . GLU C 1 65 ? 30.725 3.453 -24.856 1.00 72.34 242 GLU C N 1
ATOM 2174 C CA . GLU C 1 65 ? 31.059 2.717 -26.062 1.00 76.65 242 GLU C CA 1
ATOM 2175 C C . GLU C 1 65 ? 32.545 2.720 -26.383 1.00 76.67 242 GLU C C 1
ATOM 2176 O O . GLU C 1 65 ? 33.044 1.760 -26.946 1.00 81.09 242 GLU C O 1
ATOM 2182 N N . ARG C 1 66 ? 33.241 3.796 -26.046 1.00 74.37 243 ARG C N 1
ATOM 2183 C CA . ARG C 1 66 ? 34.669 3.924 -26.342 1.00 74.91 243 ARG C CA 1
ATOM 2184 C C . ARG C 1 66 ? 35.470 3.008 -25.405 1.00 74.97 243 ARG C C 1
ATOM 2185 O O . ARG C 1 66 ? 36.376 2.268 -25.833 1.00 75.01 243 ARG C O 1
ATOM 2193 N N . ILE C 1 67 ? 35.099 3.033 -24.128 1.00 71.23 244 ILE C N 1
ATOM 2194 C CA . ILE C 1 67 ? 35.697 2.141 -23.145 1.00 71.02 244 ILE C CA 1
ATOM 2195 C C . ILE C 1 67 ? 35.347 0.659 -23.418 1.00 72.73 244 ILE C C 1
ATOM 2196 O O . ILE C 1 67 ? 36.129 -0.224 -23.061 1.00 73.14 244 ILE C O 1
ATOM 2201 N N . ARG C 1 68 ? 34.205 0.383 -24.059 1.00 73.48 245 ARG C N 1
ATOM 2202 C CA A ARG C 1 68 ? 33.799 -1.002 -24.345 0.50 75.16 245 ARG C CA 1
ATOM 2203 C CA B ARG C 1 68 ? 33.805 -1.007 -24.336 0.50 75.80 245 ARG C CA 1
ATOM 2204 C C . ARG C 1 68 ? 34.713 -1.635 -25.388 1.00 76.68 245 ARG C C 1
ATOM 2205 O O . ARG C 1 68 ? 35.285 -2.691 -25.159 1.00 78.48 245 ARG C O 1
ATOM 2220 N N . LEU C 1 69 ? 34.839 -0.969 -26.535 1.00 77.19 246 LEU C N 1
ATOM 2221 C CA . LEU C 1 69 ? 35.707 -1.416 -27.633 1.00 78.36 246 LEU C CA 1
ATOM 2222 C C . LEU C 1 69 ? 37.193 -1.504 -27.253 1.00 76.81 246 LEU C C 1
ATOM 2223 O O . LEU C 1 69 ? 37.971 -2.135 -27.966 1.00 75.87 246 LEU C O 1
ATOM 2228 N N . ALA C 1 70 ? 37.591 -0.850 -26.160 1.00 74.41 247 ALA C N 1
ATOM 2229 C CA . ALA C 1 70 ? 38.977 -0.896 -25.696 1.00 75.56 247 ALA C CA 1
ATOM 2230 C C . ALA C 1 70 ? 39.226 -1.881 -24.531 1.00 76.79 247 ALA C C 1
ATOM 2231 O O . ALA C 1 70 ? 40.245 -1.750 -23.835 1.00 78.07 247 ALA C O 1
ATOM 2233 N N . GLY C 1 71 ? 38.320 -2.840 -24.314 1.00 76.16 248 GLY C N 1
ATOM 2234 C CA . GLY C 1 71 ? 38.450 -3.790 -23.205 1.00 76.82 248 GLY C CA 1
ATOM 2235 C C . GLY C 1 71 ? 37.503 -3.639 -22.015 1.00 75.38 248 GLY C C 1
ATOM 2236 O O . GLY C 1 71 ? 37.274 -4.599 -21.276 1.00 77.55 248 GLY C O 1
ATOM 2237 N N . GLY C 1 72 ? 36.949 -2.454 -21.812 1.00 72.83 249 GLY C N 1
ATOM 2238 C CA . GLY C 1 72 ? 35.959 -2.253 -20.760 1.00 72.17 249 GLY C CA 1
ATOM 2239 C C . GLY C 1 72 ? 36.545 -1.805 -19.433 1.00 70.34 249 GLY C C 1
ATOM 2240 O O . GLY C 1 72 ? 37.606 -1.158 -19.395 1.00 69.53 249 GLY C O 1
ATOM 2241 N N . VAL C 1 73 ? 35.824 -2.126 -18.353 1.00 70.29 250 VAL C N 1
ATOM 2242 C CA . VAL C 1 73 ? 36.234 -1.785 -16.982 1.00 70.52 250 VAL C CA 1
ATOM 2243 C C . VAL C 1 73 ? 36.821 -3.008 -16.273 1.00 71.07 250 VAL C C 1
ATOM 2244 O O . VAL C 1 73 ? 36.587 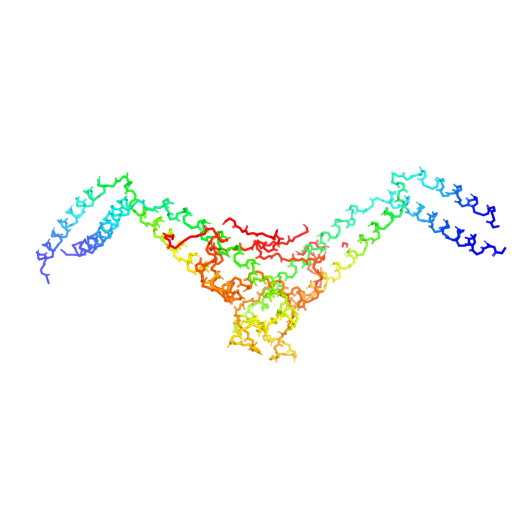-4.138 -16.681 1.00 75.23 250 VAL C O 1
ATOM 2248 N N . THR C 1 74 ? 37.547 -2.744 -15.194 1.00 70.32 251 THR C N 1
ATOM 2249 C CA . THR C 1 74 ? 37.936 -3.715 -14.186 1.00 69.30 251 THR C CA 1
ATOM 2250 C C . THR C 1 74 ? 37.604 -3.123 -12.806 1.00 68.96 251 THR C C 1
ATOM 2251 O O . THR C 1 74 ? 38.192 -2.099 -12.425 1.00 67.72 251 THR C O 1
ATOM 2255 N N . GLN C 1 75 ? 36.650 -3.723 -12.087 1.00 68.40 252 GLN C N 1
ATOM 2256 C CA . GLN C 1 75 ? 36.458 -3.457 -10.658 1.00 67.01 252 GLN C CA 1
ATOM 2257 C C . GLN C 1 75 ? 37.393 -4.372 -9.910 1.00 68.31 252 GLN C C 1
ATOM 2258 O O . GLN C 1 75 ? 37.400 -5.564 -10.140 1.00 69.75 252 GLN C O 1
ATOM 2264 N N . SER C 1 76 ? 38.168 -3.813 -8.993 1.00 69.00 253 SER C N 1
ATOM 2265 C CA . SER C 1 76 ? 39.087 -4.595 -8.215 1.00 70.59 253 SER C CA 1
ATOM 2266 C C . SER C 1 76 ? 39.009 -4.164 -6.770 1.00 69.96 253 SER C C 1
ATOM 2267 O O . SER C 1 76 ? 38.538 -3.065 -6.442 1.00 69.52 253 SER C O 1
ATOM 2270 N N . PHE C 1 77 ? 39.429 -5.069 -5.910 1.00 69.91 254 PHE C N 1
ATOM 2271 C CA . PHE C 1 77 ? 39.520 -4.786 -4.503 1.00 70.46 254 PHE C CA 1
ATOM 2272 C C . PHE C 1 77 ? 40.662 -5.590 -3.931 1.00 70.73 254 PHE C C 1
ATOM 2273 O O . PHE C 1 77 ? 41.071 -6.594 -4.506 1.00 70.13 254 PHE C O 1
ATOM 2281 N N . ARG C 1 78 ? 41.178 -5.103 -2.807 1.00 71.79 255 ARG C N 1
ATOM 2282 C CA . ARG C 1 78 ? 42.235 -5.761 -2.074 1.00 73.82 255 ARG C CA 1
ATOM 2283 C C . ARG C 1 78 ? 41.653 -6.974 -1.340 1.00 76.90 255 ARG C C 1
ATOM 2284 O O . ARG C 1 78 ? 40.602 -6.858 -0.699 1.00 77.25 255 ARG C O 1
ATOM 2286 N N . ILE C 1 79 ? 42.332 -8.122 -1.445 1.00 78.46 256 ILE C N 1
ATOM 2287 C CA . ILE C 1 79 ? 41.943 -9.346 -0.757 1.00 81.54 256 ILE C CA 1
ATOM 2288 C C . ILE C 1 79 ? 42.570 -9.398 0.643 1.00 85.00 256 ILE C C 1
ATOM 2289 O O . ILE C 1 79 ? 43.746 -9.751 0.775 1.00 86.83 256 ILE C O 1
ATOM 2294 N N . GLU C 1 80 ? 41.792 -9.086 1.682 1.00 87.46 257 GLU C N 1
ATOM 2295 C CA . GLU C 1 80 ? 42.294 -9.085 3.072 1.00 87.71 257 GLU C CA 1
ATOM 2296 C C . GLU C 1 80 ? 41.832 -10.290 3.875 1.00 90.85 257 GLU C C 1
ATOM 2297 O O . GLU C 1 80 ? 41.775 -10.234 5.110 1.00 91.56 257 GLU C O 1
ATOM 2303 N N . GLU C 1 81 ? 41.512 -11.375 3.179 1.00 93.42 258 GLU C N 1
ATOM 2304 C CA . GLU C 1 81 ? 41.048 -12.602 3.826 1.00 94.96 258 GLU C CA 1
ATOM 2305 C C . GLU C 1 81 ? 41.595 -13.824 3.066 1.00 95.25 258 GLU C C 1
ATOM 2306 O O . GLU C 1 81 ? 41.660 -13.810 1.835 1.00 93.34 258 GLU C O 1
ATOM 2312 N N . GLY C 1 82 ? 42.022 -14.852 3.800 1.00 95.24 259 GLY C N 1
ATOM 2313 C CA . GLY C 1 82 ? 42.263 -16.176 3.225 1.00 97.41 259 GLY C CA 1
ATOM 2314 C C . GLY C 1 82 ? 43.531 -16.430 2.421 1.00 97.01 259 GLY C C 1
ATOM 2315 O O . GLY C 1 82 ? 44.386 -15.550 2.271 1.00 93.33 259 GLY C O 1
ATOM 2316 N N . GLU C 1 83 ? 43.591 -17.651 1.874 1.00 99.55 260 GLU C N 1
ATOM 2317 C CA . GLU C 1 83 ? 44.765 -18.244 1.203 1.00 100.53 260 GLU C CA 1
ATOM 2318 C C . GLU C 1 83 ? 45.131 -17.651 -0.166 1.00 101.24 260 GLU C C 1
ATOM 2319 O O . GLU C 1 83 ? 45.913 -18.248 -0.906 1.00 103.46 260 GLU C O 1
ATOM 2325 N N . ASN C 1 84 ? 44.538 -16.515 -0.516 1.00 100.10 261 ASN C N 1
ATOM 2326 C CA . ASN C 1 84 ? 45.010 -15.690 -1.629 1.00 99.75 261 ASN C CA 1
ATOM 2327 C C . ASN C 1 84 ? 44.982 -14.232 -1.189 1.00 96.51 261 ASN C C 1
ATOM 2328 O O . ASN C 1 84 ? 44.353 -13.368 -1.816 1.00 97.50 261 ASN C O 1
ATOM 2333 N N . LYS C 1 85 ? 45.713 -13.979 -0.106 1.00 95.94 262 LYS C N 1
ATOM 2334 C CA . LYS C 1 85 ? 45.684 -12.700 0.594 1.00 94.78 262 LYS C CA 1
ATOM 2335 C C . LYS C 1 85 ? 46.489 -11.626 -0.183 1.00 92.29 262 LYS C C 1
ATOM 2336 O O . LYS C 1 85 ? 46.725 -11.791 -1.387 1.00 92.50 262 LYS C O 1
ATOM 2342 N N . GLY C 1 86 ? 46.859 -10.521 0.472 1.00 88.84 263 GLY C N 1
ATOM 2343 C CA . GLY C 1 86 ? 47.705 -9.447 -0.121 1.00 86.28 263 GLY C CA 1
ATOM 2344 C C . GLY C 1 86 ? 47.534 -9.026 -1.587 1.00 86.00 263 GLY C C 1
ATOM 2345 O O . GLY C 1 86 ? 48.090 -8.001 -2.015 1.00 83.49 263 GLY C O 1
ATOM 2346 N N . GLN C 1 87 ? 46.777 -9.811 -2.355 1.00 87.46 264 GLN C N 1
ATOM 2347 C CA . GLN C 1 87 ? 46.620 -9.632 -3.794 1.00 86.98 264 GLN C CA 1
ATOM 2348 C C . GLN C 1 87 ? 45.354 -8.834 -4.076 1.00 87.07 264 GLN C C 1
ATOM 2349 O O . GLN C 1 87 ? 44.671 -8.365 -3.149 1.00 86.07 264 GLN C O 1
ATOM 2355 N N . ILE C 1 88 ? 45.067 -8.660 -5.364 1.00 86.55 265 ILE C N 1
ATOM 2356 C CA . ILE C 1 88 ? 43.852 -8.008 -5.811 1.00 84.99 265 ILE C CA 1
ATOM 2357 C C . ILE C 1 88 ? 42.983 -9.037 -6.510 1.00 86.46 265 ILE C C 1
ATOM 2358 O O . ILE C 1 88 ? 43.487 -9.960 -7.164 1.00 88.75 265 ILE C O 1
ATOM 2363 N N . GLN C 1 89 ? 41.674 -8.894 -6.335 1.00 86.08 266 GLN C N 1
ATOM 2364 C CA . GLN C 1 89 ? 40.705 -9.720 -7.036 1.00 87.94 266 GLN C CA 1
ATOM 2365 C C . GLN C 1 89 ? 40.188 -8.836 -8.136 1.00 82.73 266 GLN C C 1
ATOM 2366 O O . GLN C 1 89 ? 39.929 -7.678 -7.875 1.00 83.09 266 GLN C O 1
ATOM 2372 N N . GLU C 1 90 ? 40.047 -9.363 -9.353 1.00 82.69 267 GLU C N 1
ATOM 2373 C CA . GLU C 1 90 ? 39.548 -8.568 -10.506 1.00 81.97 267 GLU C CA 1
ATOM 2374 C C . GLU C 1 90 ? 38.281 -9.122 -11.153 1.00 80.95 267 GLU C C 1
ATOM 2375 O O . GLU C 1 90 ? 38.099 -10.328 -11.272 1.00 82.12 267 GLU C O 1
ATOM 2381 N N . VAL C 1 91 ? 37.420 -8.208 -11.577 1.00 78.96 268 VAL C N 1
ATOM 2382 C CA . VAL C 1 91 ? 36.146 -8.539 -12.182 1.00 79.41 268 VAL C CA 1
ATOM 2383 C C . VAL C 1 91 ? 35.909 -7.521 -13.291 1.00 79.04 268 VAL C C 1
ATOM 2384 O O . VAL C 1 91 ? 36.086 -6.332 -13.067 1.00 76.20 268 VAL C O 1
ATOM 2388 N N . ARG C 1 92 ? 35.523 -7.979 -14.481 1.00 79.76 269 ARG C N 1
ATOM 2389 C CA . ARG C 1 92 ? 35.287 -7.082 -15.609 1.00 79.04 269 ARG C CA 1
ATOM 2390 C C . ARG C 1 92 ? 33.827 -6.676 -15.650 1.00 80.30 269 ARG C C 1
ATOM 2391 O O . ARG C 1 92 ? 32.970 -7.433 -15.219 1.00 80.59 269 ARG C O 1
ATOM 2399 N N . THR C 1 93 ? 33.570 -5.462 -16.144 1.00 80.63 270 THR C N 1
ATOM 2400 C CA . THR C 1 93 ? 32.221 -4.865 -16.268 1.00 81.47 270 THR C CA 1
ATOM 2401 C C . THR C 1 93 ? 32.339 -3.669 -17.215 1.00 82.11 270 THR C C 1
ATOM 2402 O O . THR C 1 93 ? 33.445 -3.186 -17.493 1.00 79.58 270 THR C O 1
ATOM 2406 N N . GLU C 1 94 ? 31.210 -3.183 -17.707 1.00 83.66 271 GLU C N 1
ATOM 2407 C CA . GLU C 1 94 ? 31.224 -1.980 -18.523 1.00 85.05 271 GLU C CA 1
ATOM 2408 C C . GLU C 1 94 ? 30.964 -0.697 -17.714 1.00 82.57 271 GLU C C 1
ATOM 2409 O O . GLU C 1 94 ? 30.594 -0.718 -16.532 1.00 83.01 271 GLU C O 1
ATOM 2415 N N . PHE C 1 95 ? 31.225 0.418 -18.379 1.00 80.11 272 PHE C N 1
ATOM 2416 C CA . PHE C 1 95 ? 31.047 1.746 -17.825 1.00 75.41 272 PHE C CA 1
ATOM 2417 C C . PHE C 1 95 ? 29.579 1.983 -17.465 1.00 73.25 272 PHE C C 1
ATOM 2418 O O . PHE C 1 95 ? 28.694 1.617 -18.221 1.00 74.41 272 PHE C O 1
ATOM 2426 N N . THR C 1 96 ? 29.326 2.576 -16.304 1.00 71.22 273 THR C N 1
ATOM 2427 C CA . THR C 1 96 ? 27.962 2.944 -15.882 1.00 69.91 273 THR C CA 1
ATOM 2428 C C . THR C 1 96 ? 27.830 4.464 -15.571 1.00 69.02 273 THR C C 1
ATOM 2429 O O . THR C 1 96 ? 28.835 5.168 -15.382 1.00 65.20 273 THR C O 1
ATOM 2433 N N . MET C 1 97 ? 26.586 4.942 -15.493 1.00 70.03 274 MET C N 1
ATOM 2434 C CA . MET C 1 97 ? 26.286 6.362 -15.272 1.00 70.16 274 MET C CA 1
ATOM 2435 C C . MET C 1 97 ? 26.800 6.813 -13.911 1.00 69.60 274 MET C C 1
ATOM 2436 O O . MET C 1 97 ? 27.274 7.935 -13.761 1.00 69.12 274 MET C O 1
ATOM 2441 N N . SER C 1 98 ? 26.702 5.927 -12.921 1.00 70.87 275 SER C N 1
ATOM 2442 C CA . SER C 1 98 ? 27.288 6.169 -11.606 1.00 68.62 275 SER C CA 1
ATOM 2443 C C . SER C 1 98 ? 28.769 6.482 -11.716 1.00 64.91 275 SER C C 1
ATOM 2444 O O . SER C 1 98 ? 29.250 7.414 -11.083 1.00 65.20 275 SER C O 1
ATOM 2447 N N . MET C 1 99 ? 29.499 5.702 -12.511 1.00 65.07 276 MET C N 1
ATOM 2448 C CA . MET C 1 99 ? 30.933 5.954 -12.707 1.00 63.75 276 MET C CA 1
ATOM 2449 C C . MET C 1 99 ? 31.126 7.278 -13.460 1.00 60.46 276 MET C C 1
ATOM 2450 O O . MET C 1 99 ? 32.065 8.021 -13.191 1.00 58.13 276 MET C O 1
ATOM 2455 N N . PHE C 1 100 ? 30.221 7.575 -14.385 1.00 59.78 277 PHE C N 1
ATOM 2456 C CA . PHE C 1 100 ? 30.231 8.857 -15.094 1.00 58.82 277 PHE C CA 1
ATOM 2457 C C . PHE C 1 100 ? 30.056 10.036 -14.137 1.00 56.36 277 PHE C C 1
ATOM 2458 O O . PHE C 1 100 ? 30.881 10.907 -14.106 1.00 52.78 277 PHE C O 1
ATOM 2466 N N . LEU C 1 101 ? 28.983 10.027 -13.354 1.00 56.83 278 LEU C N 1
ATOM 2467 C CA . LEU C 1 101 ? 28.724 11.092 -12.418 1.00 55.65 278 LEU C CA 1
ATOM 2468 C C . LEU C 1 101 ? 29.874 11.276 -11.420 1.00 56.42 278 LEU C C 1
ATOM 2469 O O . LEU C 1 101 ? 30.343 12.402 -11.231 1.00 53.57 278 LEU C O 1
ATOM 2474 N N . ASN C 1 102 ? 30.334 10.178 -10.805 1.00 57.40 279 ASN C N 1
ATOM 2475 C CA . ASN C 1 102 ? 31.484 10.219 -9.899 1.00 58.30 279 ASN C CA 1
ATOM 2476 C C . ASN C 1 102 ? 32.685 10.868 -10.548 1.00 58.31 279 ASN C C 1
ATOM 2477 O O . ASN C 1 102 ? 33.303 11.784 -10.012 1.00 56.51 279 ASN C O 1
ATOM 2482 N N . GLN C 1 103 ? 33.023 10.351 -11.716 1.00 59.63 280 GLN C N 1
ATOM 2483 C CA . GLN C 1 103 ? 34.137 10.835 -12.504 1.00 60.20 280 GLN C CA 1
ATOM 2484 C C . GLN C 1 103 ? 34.055 12.352 -12.746 1.00 57.66 280 GLN C C 1
ATOM 2485 O O . GLN C 1 103 ? 35.072 13.019 -12.759 1.00 53.42 280 GLN C O 1
ATOM 2491 N N . PHE C 1 104 ? 32.860 12.892 -12.944 1.00 57.57 281 PHE C N 1
ATOM 2492 C CA . PHE C 1 104 ? 32.744 14.350 -13.184 1.00 58.90 281 PHE C CA 1
ATOM 2493 C C . PHE C 1 104 ? 32.314 15.124 -11.951 1.00 56.32 281 PHE C C 1
ATOM 2494 O O . PHE C 1 104 ? 31.937 16.279 -12.022 1.00 55.39 281 PHE C O 1
ATOM 2502 N N . GLY C 1 105 ? 32.437 14.466 -10.808 1.00 55.47 282 GLY C N 1
ATOM 2503 C CA . GLY C 1 105 ? 32.335 15.126 -9.519 1.00 55.59 282 GLY C CA 1
ATOM 2504 C C . GLY C 1 105 ? 30.955 15.620 -9.203 1.00 53.47 282 GLY C C 1
ATOM 2505 O O . GLY C 1 105 ? 30.808 16.584 -8.484 1.00 52.91 282 GLY C O 1
ATOM 2506 N N . VAL C 1 106 ? 29.937 14.972 -9.746 1.00 55.12 283 VAL C N 1
ATOM 2507 C CA . VAL C 1 106 ? 28.572 15.411 -9.479 1.00 56.57 283 VAL C CA 1
ATOM 2508 C C . VAL C 1 106 ? 28.113 14.881 -8.127 1.00 57.76 283 VAL C C 1
ATOM 2509 O O . VAL C 1 106 ? 28.159 13.690 -7.869 1.00 57.42 283 VAL C O 1
ATOM 2513 N N . PRO C 1 107 ? 27.714 15.780 -7.234 1.00 57.72 284 PRO C N 1
ATOM 2514 C CA . PRO C 1 107 ? 27.279 15.299 -5.943 1.00 59.51 284 PRO C CA 1
ATOM 2515 C C . PRO C 1 107 ? 26.008 14.483 -6.043 1.00 61.76 284 PRO C C 1
ATOM 2516 O O . PRO C 1 107 ? 25.109 14.838 -6.795 1.00 62.10 284 PRO C O 1
ATOM 2520 N N . VAL C 1 108 ? 25.952 13.408 -5.256 1.00 63.63 285 VAL C N 1
ATOM 2521 C CA . VAL C 1 108 ? 24.821 12.494 -5.220 1.00 64.69 285 VAL C CA 1
ATOM 2522 C C . VAL C 1 108 ? 23.523 13.214 -4.873 1.00 66.38 285 VAL C C 1
ATOM 2523 O O . VAL C 1 108 ? 22.482 12.877 -5.411 1.00 67.32 285 VAL C O 1
ATOM 2527 N N . HIS C 1 109 ? 23.570 14.211 -3.993 1.00 68.03 286 HIS C N 1
ATOM 2528 C CA . HIS C 1 109 ? 22.343 14.903 -3.588 1.00 70.56 286 HIS C CA 1
ATOM 2529 C C . HIS C 1 109 ? 21.841 15.959 -4.580 1.00 72.27 286 HIS C C 1
ATOM 2530 O O . HIS C 1 109 ? 20.765 16.518 -4.369 1.00 73.14 286 HIS C O 1
ATOM 2537 N N . LEU C 1 110 ? 22.616 16.265 -5.626 1.00 69.93 287 LEU C N 1
ATOM 2538 C CA . LEU C 1 110 ? 22.127 17.154 -6.697 1.00 68.32 287 LEU C CA 1
ATOM 2539 C C . LEU C 1 110 ? 21.503 16.319 -7.814 1.00 65.20 287 LEU C C 1
ATOM 2540 O O . LEU C 1 110 ? 20.509 16.715 -8.391 1.00 66.83 287 LEU C O 1
ATOM 2545 N N . MET C 1 111 ? 22.090 15.164 -8.103 1.00 65.95 288 MET C N 1
ATOM 2546 C CA . MET C 1 111 ? 21.529 14.214 -9.062 1.00 66.03 288 MET C CA 1
ATOM 2547 C C . MET C 1 111 ? 22.214 12.852 -8.919 1.00 66.77 288 MET C C 1
ATOM 2548 O O . MET C 1 111 ? 23.386 12.777 -8.539 1.00 70.14 288 MET C O 1
ATOM 2553 N N . SER C 1 112 ? 21.474 11.776 -9.180 1.00 67.68 289 SER C N 1
ATOM 2554 C CA . SER C 1 112 ? 22.036 10.417 -9.188 1.00 69.41 289 SER C CA 1
ATOM 2555 C C . SER C 1 112 ? 21.133 9.392 -9.890 1.00 69.35 289 SER C C 1
ATOM 2556 O O . SER C 1 112 ? 19.925 9.482 -9.831 1.00 67.25 289 SER C O 1
ATOM 2559 N N . PHE C 1 113 ? 21.762 8.409 -10.526 1.00 70.94 290 PHE C N 1
ATOM 2560 C CA . PHE C 1 113 ? 21.099 7.438 -11.378 1.00 74.39 290 PHE C CA 1
ATOM 2561 C C . PHE C 1 113 ? 21.075 6.121 -10.603 1.00 79.21 290 PHE C C 1
ATOM 2562 O O . PHE C 1 113 ? 22.111 5.674 -10.098 1.00 80.31 290 PHE C O 1
ATOM 2570 N N . ASP C 1 114 ? 19.914 5.495 -10.474 1.00 84.21 291 ASP C N 1
ATOM 2571 C CA . ASP C 1 114 ? 19.838 4.327 -9.576 1.00 86.86 291 ASP C CA 1
ATOM 2572 C C . ASP C 1 114 ? 20.504 3.071 -10.179 1.00 86.24 291 ASP C C 1
ATOM 2573 O O . ASP C 1 114 ? 21.333 2.423 -9.522 1.00 86.27 291 ASP C O 1
ATOM 2578 N N . GLU C 1 115 ? 20.178 2.774 -11.437 1.00 84.32 292 GLU C N 1
ATOM 2579 C CA . GLU C 1 115 ? 20.749 1.648 -12.183 1.00 86.98 292 GLU C CA 1
ATOM 2580 C C . GLU C 1 115 ? 20.077 0.320 -11.852 1.00 89.43 292 GLU C C 1
ATOM 2581 O O . GLU C 1 115 ? 20.429 -0.693 -12.453 1.00 89.35 292 GLU C O 1
ATOM 2587 N N . GLU C 1 116 ? 19.137 0.309 -10.903 1.00 90.22 293 GLU C N 1
ATOM 2588 C CA . GLU C 1 116 ? 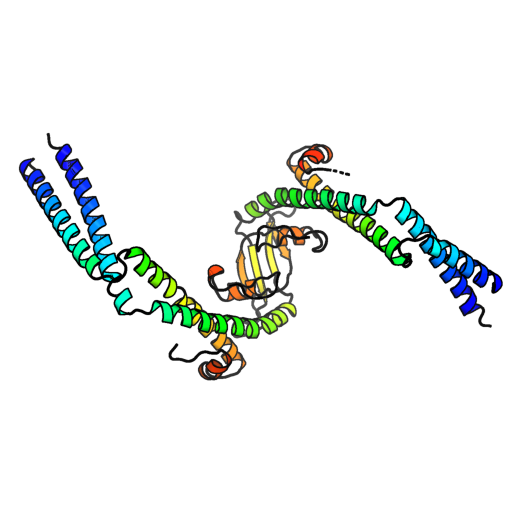18.242 -0.842 -10.733 1.00 95.32 293 GLU C CA 1
ATOM 2589 C C . GLU C 1 116 ? 16.856 -0.606 -11.347 1.00 97.29 293 GLU C C 1
ATOM 2590 O O . GLU C 1 116 ? 15.962 -1.427 -11.171 1.00 98.03 293 GLU C O 1
ATOM 2596 N N . ASN C 1 117 ? 16.693 0.509 -12.068 1.00 98.18 294 ASN C N 1
ATOM 2597 C CA . ASN C 1 117 ? 15.471 0.794 -12.856 1.00 100.06 294 ASN C CA 1
ATOM 2598 C C . ASN C 1 117 ? 15.713 1.409 -14.248 1.00 99.76 294 ASN C C 1
ATOM 2599 O O . ASN C 1 117 ? 14.878 1.231 -15.137 1.00 101.37 294 ASN C O 1
ATOM 2604 N N . GLY C 1 118 ? 16.829 2.130 -14.430 1.00 98.34 295 GLY C N 1
ATOM 2605 C CA . GLY C 1 118 ? 17.014 3.025 -15.578 1.00 94.89 295 GLY C CA 1
ATOM 2606 C C . GLY C 1 118 ? 16.195 4.265 -15.283 1.00 93.85 295 GLY C C 1
ATOM 2607 O O . GLY C 1 118 ? 15.244 4.582 -15.992 1.00 97.33 295 GLY C O 1
ATOM 2608 N N . ASP C 1 119 ? 16.576 4.956 -14.214 1.00 93.62 296 ASP C N 1
ATOM 2609 C CA . ASP C 1 119 ? 15.685 5.873 -13.509 1.00 92.33 296 ASP C CA 1
ATOM 2610 C C . ASP C 1 119 ? 16.527 6.920 -12.779 1.00 85.18 296 ASP C C 1
ATOM 2611 O O . ASP C 1 119 ? 17.510 6.576 -12.130 1.00 83.17 296 ASP C O 1
ATOM 2616 N N . TRP C 1 120 ? 16.149 8.188 -12.915 1.00 81.39 297 TRP C N 1
ATOM 2617 C CA . TRP C 1 120 ? 16.723 9.279 -12.120 1.00 77.79 297 TRP C CA 1
ATOM 2618 C C . TRP C 1 120 ? 15.862 9.451 -10.874 1.00 79.03 297 TRP C C 1
ATOM 2619 O O . TRP C 1 120 ? 14.645 9.410 -10.953 1.00 76.15 297 TRP C O 1
ATOM 2630 N N . LYS C 1 121 ? 16.487 9.704 -9.736 1.00 82.38 298 LYS C N 1
ATOM 2631 C CA . LYS C 1 121 ? 15.763 9.792 -8.475 1.00 87.19 298 LYS C CA 1
ATOM 2632 C C . LYS C 1 121 ? 15.271 11.226 -8.208 1.00 88.82 298 LYS C C 1
ATOM 2633 O O . LYS C 1 121 ? 15.073 11.994 -9.148 1.00 89.22 298 LYS C O 1
ATOM 2639 N N . SER C 1 122 ? 15.064 11.587 -6.938 1.00 92.33 299 SER C N 1
ATOM 2640 C CA . SER C 1 122 ? 14.596 12.935 -6.553 1.00 90.28 299 SER C CA 1
ATOM 2641 C C . SER C 1 122 ? 13.299 13.299 -7.272 1.00 91.86 299 SER C C 1
ATOM 2642 O O . SER C 1 122 ? 12.384 12.477 -7.366 1.00 88.14 299 SER C O 1
ATOM 2644 N N . LEU D 2 13 ? 21.395 51.249 26.778 1.00 108.40 13 LEU D N 1
ATOM 2645 C CA . LEU D 2 13 ? 21.563 49.851 26.277 1.00 107.96 13 LEU D CA 1
ATOM 2646 C C . LEU D 2 13 ? 20.438 48.955 26.805 1.00 106.76 13 LEU D C 1
ATOM 2647 O O . LEU D 2 13 ? 19.933 48.087 26.089 1.00 105.29 13 LEU D O 1
ATOM 2652 N N . GLU D 2 14 ? 20.058 49.162 28.058 1.00 110.37 14 GLU D N 1
ATOM 2653 C CA . GLU D 2 14 ? 18.940 48.436 28.666 1.00 110.28 14 GLU D CA 1
ATOM 2654 C C . GLU D 2 14 ? 17.624 48.767 27.943 1.00 108.13 14 GLU D C 1
ATOM 2655 O O . GLU D 2 14 ? 16.821 47.870 27.648 1.00 105.62 14 GLU D O 1
ATOM 2661 N N . GLN D 2 15 ? 17.419 50.056 27.661 1.00 107.11 15 GLN D N 1
ATOM 2662 C CA . GLN D 2 15 ? 16.226 50.537 26.954 1.00 103.51 15 GLN D CA 1
ATOM 2663 C C . GLN D 2 15 ? 16.263 50.163 25.465 1.00 100.16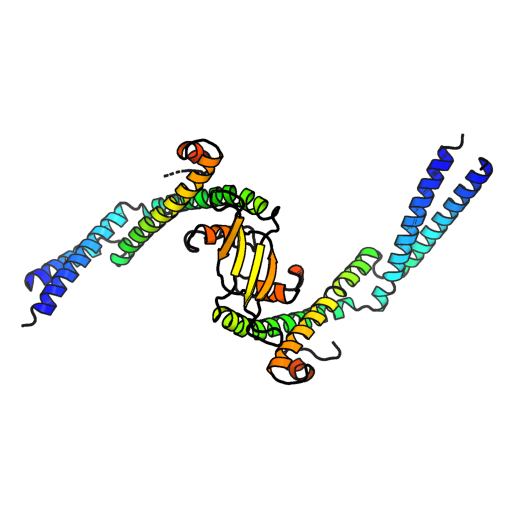 15 GLN D C 1
ATOM 2664 O O . GLN D 2 15 ? 15.218 50.078 24.819 1.00 99.25 15 GLN D O 1
ATOM 2670 N N . GLN D 2 16 ? 17.459 49.946 24.925 1.00 95.05 16 GLN D N 1
ATOM 2671 C CA . GLN D 2 16 ? 17.593 49.430 23.572 1.00 92.66 16 GLN D CA 1
ATOM 2672 C C . GLN D 2 16 ? 17.105 47.977 23.506 1.00 88.44 16 GLN D C 1
ATOM 2673 O O . GLN D 2 16 ? 16.447 47.585 22.541 1.00 86.31 16 GLN D O 1
ATOM 2679 N N . LYS D 2 17 ? 17.416 47.188 24.535 1.00 87.67 17 LYS D N 1
ATOM 2680 C CA . LYS D 2 17 ? 16.973 45.794 24.606 1.00 84.44 17 LYS D CA 1
ATOM 2681 C C . LYS D 2 17 ? 15.456 45.707 24.561 1.00 82.32 17 LYS D C 1
ATOM 2682 O O . LYS D 2 17 ? 14.913 44.858 23.861 1.00 76.72 17 LYS D O 1
ATOM 2688 N N . GLU D 2 18 ? 14.786 46.599 25.292 1.00 84.88 18 GLU D N 1
ATOM 2689 C CA . GLU D 2 18 ? 13.316 46.653 25.305 1.00 85.30 18 GLU D CA 1
ATOM 2690 C C . GLU D 2 18 ? 12.730 47.030 23.940 1.00 82.03 18 GLU D C 1
ATOM 2691 O O . GLU D 2 18 ? 11.790 46.384 23.469 1.00 79.29 18 GLU D O 1
ATOM 2697 N N . GLN D 2 19 ? 13.295 48.061 23.307 1.00 84.19 19 GLN D N 1
ATOM 2698 C CA . GLN D 2 19 ? 12.818 48.548 21.996 1.00 83.44 19 GLN D CA 1
ATOM 2699 C C . GLN D 2 19 ? 12.962 47.485 20.909 1.00 77.56 19 GLN D C 1
ATOM 2700 O O . GLN D 2 19 ? 12.048 47.278 20.118 1.00 75.26 19 GLN D O 1
ATOM 2706 N N . LEU D 2 20 ? 14.091 46.786 20.904 1.00 75.44 20 LEU D N 1
ATOM 2707 C CA . LEU D 2 20 ? 14.262 45.614 20.048 1.00 71.88 20 LEU D CA 1
ATOM 2708 C C . LEU D 2 20 ? 13.268 44.476 20.351 1.00 70.68 20 LEU D C 1
ATOM 2709 O O . LEU D 2 20 ? 12.741 43.875 19.409 1.00 65.51 20 LEU D O 1
ATOM 2714 N N . GLU D 2 21 ? 12.989 44.195 21.632 1.00 70.50 21 GLU D N 1
ATOM 2715 C CA . GLU D 2 21 ? 12.046 43.121 22.001 1.00 70.79 21 GLU D CA 1
ATOM 2716 C C . GLU D 2 21 ? 10.632 43.435 21.518 1.00 68.82 21 GLU D C 1
ATOM 2717 O O . GLU D 2 21 ? 9.964 42.579 20.937 1.00 65.40 21 GLU D O 1
ATOM 2723 N N . SER D 2 22 ? 10.207 44.674 21.744 1.00 69.64 22 SER D N 1
ATOM 2724 C CA . SER D 2 22 ? 8.955 45.205 21.202 1.00 68.84 22 SER D CA 1
ATOM 2725 C C . SER D 2 22 ? 8.923 45.179 19.660 1.00 65.65 22 SER D C 1
ATOM 2726 O O . SER D 2 22 ? 7.994 44.624 19.067 1.00 66.39 22 SER D O 1
ATOM 2729 N N . SER D 2 23 ? 9.931 45.738 19.002 1.00 62.74 23 SER D N 1
ATOM 2730 C CA . SER D 2 23 ? 9.990 45.671 17.532 1.00 60.02 23 SER D CA 1
ATOM 2731 C C . SER D 2 23 ? 9.988 44.233 16.971 1.00 57.19 23 SER D C 1
ATOM 2732 O O . SER D 2 23 ? 9.341 43.968 15.945 1.00 54.42 23 SER D O 1
ATOM 2735 N N . LEU D 2 24 ? 10.688 43.314 17.644 1.00 55.03 24 LEU D N 1
ATOM 2736 C CA . LEU D 2 24 ? 10.665 41.903 17.248 1.00 54.13 24 LEU D CA 1
ATOM 2737 C C . LEU D 2 24 ? 9.233 41.348 17.323 1.00 54.26 24 LEU D C 1
ATOM 2738 O O . LEU D 2 24 ? 8.757 40.709 16.374 1.00 52.50 24 LEU D O 1
ATOM 2743 N N . GLN D 2 25 ? 8.530 41.623 18.418 1.00 56.68 25 GLN D N 1
ATOM 2744 C CA . GLN D 2 25 ? 7.177 41.127 18.554 1.00 56.43 25 GLN D CA 1
ATOM 2745 C C . GLN D 2 25 ? 6.274 41.712 17.450 1.00 54.75 25 GLN D C 1
ATOM 2746 O O . GLN D 2 25 ? 5.481 40.982 16.877 1.00 52.57 25 GLN D O 1
ATOM 2752 N N . ASP D 2 26 ? 6.444 42.989 17.110 1.00 54.17 26 ASP D N 1
ATOM 2753 C CA . ASP D 2 26 ? 5.689 43.607 16.010 1.00 55.53 26 ASP D CA 1
ATOM 2754 C C . ASP D 2 26 ? 5.967 42.884 14.679 1.00 53.78 26 ASP D C 1
ATOM 2755 O O . ASP D 2 26 ? 5.049 42.571 13.918 1.00 51.76 26 ASP D O 1
ATOM 2760 N N . ALA D 2 27 ? 7.236 42.589 14.406 1.00 51.95 27 ALA D N 1
ATOM 2761 C CA . ALA D 2 27 ? 7.581 41.981 13.117 1.00 49.29 27 ALA D CA 1
ATOM 2762 C C . ALA D 2 27 ? 7.084 40.533 13.076 1.00 48.82 27 ALA D C 1
ATOM 2763 O O . ALA D 2 27 ? 6.459 40.116 12.091 1.00 48.71 27 ALA D O 1
ATOM 2765 N N . LEU D 2 28 ? 7.291 39.783 14.154 1.00 49.47 28 LEU D N 1
ATOM 2766 C CA . LEU D 2 28 ? 6.888 38.370 14.179 1.00 51.04 28 LEU D CA 1
ATOM 2767 C C . LEU D 2 28 ? 5.368 38.182 14.038 1.00 52.32 28 LEU D C 1
ATOM 2768 O O . LEU D 2 28 ? 4.916 37.167 13.473 1.00 52.85 28 LEU D O 1
ATOM 2773 N N . ALA D 2 29 ? 4.608 39.170 14.527 1.00 53.02 29 ALA D N 1
ATOM 2774 C CA . ALA D 2 29 ? 3.131 39.225 14.432 1.00 53.47 29 ALA D CA 1
ATOM 2775 C C . ALA D 2 29 ? 2.574 39.297 12.989 1.00 53.96 29 ALA D C 1
ATOM 2776 O O . ALA D 2 29 ? 1.425 38.995 12.753 1.00 51.06 29 ALA D O 1
ATOM 2778 N N . LYS D 2 30 ? 3.383 39.723 12.031 1.00 55.84 30 LYS D N 1
ATOM 2779 C CA . LYS D 2 30 ? 2.929 39.845 10.650 1.00 58.32 30 LYS D CA 1
ATOM 2780 C C . LYS D 2 30 ? 3.160 38.566 9.830 1.00 55.20 30 LYS D C 1
ATOM 2781 O O . LYS D 2 30 ? 2.830 38.517 8.647 1.00 52.48 30 LYS D O 1
ATOM 2787 N N . LEU D 2 31 ? 3.726 37.530 10.449 1.00 52.06 31 LEU D N 1
ATOM 2788 C CA . LEU D 2 31 ? 4.147 36.368 9.680 1.00 52.63 31 LEU D CA 1
ATOM 2789 C C . LEU D 2 31 ? 3.108 35.247 9.737 1.00 53.91 31 LEU D C 1
ATOM 2790 O O . LEU D 2 31 ? 2.472 35.013 10.762 1.00 49.63 31 LEU D O 1
ATOM 2795 N N . LYS D 2 32 ? 2.945 34.574 8.600 1.00 56.10 32 LYS D N 1
ATOM 2796 C CA . LYS D 2 32 ? 2.200 33.316 8.539 1.00 60.17 32 LYS D CA 1
ATOM 2797 C C . LYS D 2 32 ? 2.880 32.228 9.372 1.00 57.70 32 LYS D C 1
ATOM 2798 O O . LYS D 2 32 ? 2.225 31.535 10.083 1.00 57.54 32 LYS D O 1
ATOM 2804 N N . ASN D 2 33 ? 4.195 32.085 9.239 1.00 59.32 33 ASN D N 1
ATOM 2805 C CA . ASN D 2 33 ? 5.012 31.183 10.062 1.00 60.37 33 ASN D CA 1
ATOM 2806 C C . ASN D 2 33 ? 5.877 32.007 11.043 1.00 58.51 33 ASN D C 1
ATOM 2807 O O . ASN D 2 33 ? 6.693 32.812 10.616 1.00 54.41 33 ASN D O 1
ATOM 2812 N N . ARG D 2 34 ? 5.725 31.775 12.347 1.00 59.69 34 ARG D N 1
ATOM 2813 C CA A ARG D 2 34 ? 6.434 32.580 13.348 0.50 59.84 34 ARG D CA 1
ATOM 2814 C CA B ARG D 2 34 ? 6.429 32.547 13.386 0.50 59.66 34 ARG D CA 1
ATOM 2815 C C . ARG D 2 34 ? 7.925 32.212 13.436 1.00 60.03 34 ARG D C 1
ATOM 2816 O O . ARG D 2 34 ? 8.738 33.012 13.915 1.00 59.89 34 ARG D O 1
ATOM 2831 N N . ASP D 2 35 ? 8.288 31.031 12.931 1.00 60.27 35 ASP D N 1
ATOM 2832 C CA . ASP D 2 35 ? 9.676 30.621 12.836 1.00 59.26 35 ASP D CA 1
ATOM 2833 C C . ASP D 2 35 ? 10.377 31.347 11.664 1.00 56.36 35 ASP D C 1
ATOM 2834 O O . ASP D 2 35 ? 10.642 30.764 10.613 1.00 54.44 35 ASP D O 1
ATOM 2839 N N . ALA D 2 36 ? 10.686 32.621 11.883 1.00 54.27 36 ALA D N 1
ATOM 2840 C CA . ALA D 2 36 ? 11.198 33.516 10.852 1.00 50.83 36 ALA D CA 1
ATOM 2841 C C . ALA D 2 36 ? 12.531 33.017 10.229 1.00 51.71 36 ALA D C 1
ATOM 2842 O O . ALA D 2 36 ? 12.731 33.136 9.037 1.00 47.81 36 ALA D O 1
ATOM 2844 N N . LYS D 2 37 ? 13.381 32.398 11.039 1.00 53.08 37 LYS D N 1
ATOM 2845 C CA . LYS D 2 37 ? 14.621 31.780 10.582 1.00 54.87 37 LYS D CA 1
ATOM 2846 C C . LYS D 2 37 ? 14.446 30.595 9.626 1.00 52.86 37 LYS D C 1
ATOM 2847 O O . LYS D 2 37 ? 15.176 30.479 8.627 1.00 50.91 37 LYS D O 1
ATOM 2853 N N . GLN D 2 38 ? 13.513 29.696 9.917 1.00 53.80 38 GLN D N 1
ATOM 2854 C CA . GLN D 2 38 ? 13.207 28.585 8.982 1.00 54.11 38 GLN D CA 1
ATOM 2855 C C . GLN D 2 38 ? 12.710 29.124 7.618 1.00 54.02 38 GLN D C 1
ATOM 2856 O O . GLN D 2 38 ? 13.146 28.663 6.556 1.00 51.75 38 GLN D 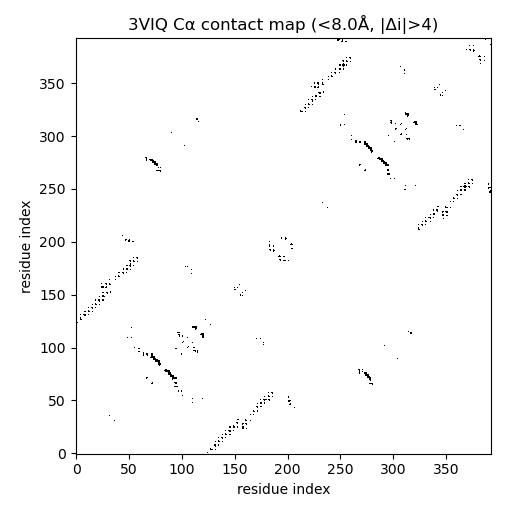O 1
ATOM 2862 N N . THR D 2 39 ? 11.804 30.107 7.649 1.00 54.24 39 THR D N 1
ATOM 2863 C CA . THR D 2 39 ? 11.342 30.788 6.418 1.00 51.29 39 THR D CA 1
ATOM 2864 C C . THR D 2 39 ? 12.542 31.324 5.620 1.00 46.69 39 THR D C 1
ATOM 2865 O O . THR D 2 39 ? 12.682 31.031 4.446 1.00 46.48 39 THR D O 1
ATOM 2869 N N . VAL D 2 40 ? 13.417 32.081 6.257 1.00 46.52 40 VAL D N 1
ATOM 2870 C CA . VAL D 2 40 ? 14.548 32.683 5.543 1.00 48.33 40 VAL D CA 1
ATOM 2871 C C . VAL D 2 40 ? 15.567 31.627 5.065 1.00 47.24 40 VAL D C 1
ATOM 2872 O O . VAL D 2 40 ? 16.025 31.684 3.937 1.00 46.00 40 VAL D O 1
ATOM 2876 N N . GLN D 2 41 ? 15.890 30.668 5.916 1.00 48.29 41 GLN D N 1
ATOM 2877 C CA . GLN D 2 41 ? 16.868 29.632 5.598 1.00 49.29 41 GLN D CA 1
ATOM 2878 C C . GLN D 2 41 ? 16.355 28.723 4.486 1.00 52.85 41 GLN D C 1
ATOM 2879 O O . GLN D 2 41 ? 17.133 28.314 3.625 1.00 55.38 41 GLN D O 1
ATOM 2885 N N . LYS D 2 42 ? 15.063 28.419 4.492 1.00 48.96 42 LYS D N 1
ATOM 2886 C CA . LYS D 2 42 ? 14.507 27.562 3.460 1.00 53.65 42 LYS D CA 1
ATOM 2887 C C . LYS D 2 42 ? 14.631 28.252 2.102 1.00 51.14 42 LYS D C 1
ATOM 2888 O O . LYS D 2 42 ? 14.979 27.622 1.090 1.00 49.55 42 LYS D O 1
ATOM 2894 N N . HIS D 2 43 ? 14.383 29.558 2.092 1.00 50.18 43 HIS D N 1
ATOM 2895 C CA . HIS D 2 43 ? 14.548 30.357 0.885 1.00 47.24 43 HIS D CA 1
ATOM 2896 C C . HIS D 2 43 ? 16.005 30.381 0.428 1.00 45.71 43 HIS D C 1
ATOM 2897 O O . HIS D 2 43 ? 16.283 30.226 -0.746 1.00 43.77 43 HIS D O 1
ATOM 2904 N N . ILE D 2 44 ? 16.917 30.600 1.363 1.00 45.26 44 ILE D N 1
ATOM 2905 C CA . ILE D 2 44 ? 18.341 30.586 1.065 1.00 46.71 44 ILE D CA 1
ATOM 2906 C C . ILE D 2 44 ? 18.807 29.225 0.534 1.00 48.96 44 ILE D C 1
ATOM 2907 O O . ILE D 2 44 ? 19.528 29.167 -0.470 1.00 50.47 44 ILE D O 1
ATOM 2912 N N . ASP D 2 45 ? 18.355 28.141 1.145 1.00 48.32 45 ASP D N 1
ATOM 2913 C CA . ASP D 2 45 ? 18.689 26.817 0.620 1.00 49.81 45 ASP D CA 1
ATOM 2914 C C . ASP D 2 45 ? 18.276 26.665 -0.824 1.00 49.33 45 ASP D C 1
ATOM 2915 O O . ASP D 2 45 ? 19.037 26.172 -1.616 1.00 47.41 45 ASP D O 1
ATOM 2920 N N . LEU D 2 46 ? 17.069 27.097 -1.185 1.00 50.85 46 LEU D N 1
ATOM 2921 C CA . LEU D 2 46 ? 16.641 27.002 -2.593 1.00 48.91 46 LEU D CA 1
ATOM 2922 C C . LEU D 2 46 ? 17.533 27.805 -3.550 1.00 46.81 46 LEU D C 1
ATOM 2923 O O . LEU D 2 46 ? 17.847 27.327 -4.643 1.00 42.79 46 LEU D O 1
ATOM 2928 N N . LEU D 2 47 ? 17.921 29.028 -3.150 1.00 45.35 47 LEU D N 1
ATOM 2929 C CA . LEU D 2 47 ? 18.867 29.834 -3.920 1.00 45.26 47 LEU D CA 1
ATOM 2930 C C . LEU D 2 47 ? 20.182 29.060 -4.200 1.00 47.30 47 LEU D C 1
ATOM 2931 O O . LEU D 2 47 ? 20.733 29.129 -5.307 1.00 47.86 47 LEU D O 1
ATOM 2936 N N . HIS D 2 48 ? 20.653 28.326 -3.190 1.00 43.97 48 HIS D N 1
ATOM 2937 C CA . HIS D 2 48 ? 21.876 27.570 -3.255 1.00 49.60 48 HIS D CA 1
ATOM 2938 C C . HIS D 2 48 ? 21.768 26.402 -4.252 1.00 47.30 48 HIS D C 1
ATOM 2939 O O . HIS D 2 48 ? 22.641 26.250 -5.100 1.00 41.87 48 HIS D O 1
ATOM 2946 N N . THR D 2 49 ? 20.727 25.580 -4.122 1.00 45.12 49 THR D N 1
ATOM 2947 C CA . THR D 2 49 ? 20.552 24.386 -4.972 1.00 44.40 49 THR D CA 1
ATOM 2948 C C . THR D 2 49 ? 20.423 24.789 -6.412 1.00 46.48 49 THR D C 1
ATOM 2949 O O . THR D 2 49 ? 20.994 24.146 -7.282 1.00 44.66 49 THR D O 1
ATOM 2953 N N . TYR D 2 50 ? 19.661 25.868 -6.636 1.00 46.39 50 TYR D N 1
ATOM 2954 C CA . TYR D 2 50 ? 19.414 26.415 -7.949 1.00 46.24 50 TYR D CA 1
ATOM 2955 C C . TYR D 2 50 ? 20.749 26.693 -8.619 1.00 46.21 50 TYR D C 1
ATOM 2956 O O . TYR D 2 50 ? 21.004 26.195 -9.703 1.00 46.55 50 TYR D O 1
ATOM 2965 N N . ASN D 2 51 ? 21.600 27.451 -7.926 1.00 46.32 51 ASN D N 1
ATOM 2966 C CA . ASN D 2 51 ? 22.889 27.844 -8.437 1.00 42.95 51 ASN D CA 1
ATOM 2967 C C . ASN D 2 51 ? 23.760 26.647 -8.783 1.00 45.48 51 ASN D C 1
ATOM 2968 O O . ASN D 2 51 ? 24.352 26.621 -9.856 1.00 44.99 51 ASN D O 1
ATOM 2973 N N . GLU D 2 52 ? 23.823 25.653 -7.895 1.00 43.25 52 GLU D N 1
ATOM 2974 C CA . GLU D 2 52 ? 24.729 24.540 -8.107 1.00 44.91 52 GLU D CA 1
ATOM 2975 C C . GLU D 2 52 ? 24.229 23.636 -9.209 1.00 43.74 52 GLU D C 1
ATOM 2976 O O . GLU D 2 52 ? 25.011 23.157 -10.009 1.00 45.24 52 GLU D O 1
ATOM 2982 N N . ILE D 2 53 ? 22.927 23.416 -9.290 1.00 45.04 53 ILE D N 1
ATOM 2983 C CA . ILE D 2 53 ? 22.433 22.514 -10.303 1.00 45.48 53 ILE D CA 1
ATOM 2984 C C . ILE D 2 53 ? 22.524 23.199 -11.654 1.00 45.81 53 ILE D C 1
ATOM 2985 O O . ILE D 2 53 ? 22.882 22.565 -12.632 1.00 48.75 53 ILE D O 1
ATOM 2990 N N . ARG D 2 54 ? 22.233 24.498 -11.723 1.00 46.94 54 ARG D N 1
ATOM 2991 C CA . ARG D 2 54 ? 22.409 25.209 -12.979 1.00 46.43 54 ARG D CA 1
ATOM 2992 C C . ARG D 2 54 ? 23.861 25.099 -13.447 1.00 47.15 54 ARG D C 1
ATOM 2993 O O . ARG D 2 54 ? 24.108 24.908 -14.617 1.00 46.48 54 ARG D O 1
ATOM 3001 N N . ASP D 2 55 ? 24.807 25.257 -12.527 1.00 44.90 55 ASP D N 1
ATOM 3002 C CA . ASP D 2 55 ? 26.226 25.237 -12.855 1.00 44.81 55 ASP D CA 1
ATOM 3003 C C . ASP D 2 55 ? 26.602 23.898 -13.512 1.00 44.94 55 ASP D C 1
ATOM 3004 O O . ASP D 2 55 ? 27.216 23.879 -14.555 1.00 44.50 55 ASP D O 1
ATOM 3009 N N . ILE D 2 56 ? 26.160 22.781 -12.937 1.00 45.76 56 ILE D N 1
ATOM 3010 C CA . ILE D 2 56 ? 26.382 21.484 -13.551 1.00 46.62 56 ILE D CA 1
ATOM 3011 C C . ILE D 2 56 ? 25.701 21.370 -14.901 1.00 45.47 56 ILE D C 1
ATOM 3012 O O . ILE D 2 56 ? 26.273 20.850 -15.862 1.00 48.96 56 ILE D O 1
ATOM 3017 N N . ALA D 2 57 ? 24.476 21.842 -14.986 1.00 45.08 57 ALA D N 1
ATOM 3018 C CA . ALA D 2 57 ? 23.731 21.733 -16.237 1.00 46.29 57 ALA D CA 1
ATOM 3019 C C . ALA D 2 57 ? 24.462 22.443 -17.362 1.00 44.96 57 ALA D C 1
ATOM 3020 O O . ALA D 2 57 ? 24.513 21.965 -18.476 1.00 47.30 57 ALA D O 1
ATOM 3022 N N . LEU D 2 58 ? 25.022 23.599 -17.054 1.00 43.54 58 LEU D N 1
ATOM 3023 C CA . LEU D 2 58 ? 25.663 24.445 -18.058 1.00 45.68 58 LEU D CA 1
ATOM 3024 C C . LEU D 2 58 ? 27.023 23.869 -18.467 1.00 42.19 58 LEU D C 1
ATOM 3025 O O . LEU D 2 58 ? 27.372 23.912 -19.628 1.00 42.96 58 LEU D O 1
ATOM 3030 N N . GLY D 2 59 ? 27.749 23.249 -17.544 1.00 42.47 59 GLY D N 1
ATOM 3031 C CA . GLY D 2 59 ? 28.978 22.581 -17.907 1.00 42.19 59 GLY D CA 1
ATOM 3032 C C . GLY D 2 59 ? 28.717 21.483 -18.933 1.00 43.62 59 GLY D C 1
ATOM 3033 O O . GLY D 2 59 ? 29.355 21.436 -20.006 1.00 43.38 59 GLY D O 1
ATOM 3034 N N . MET D 2 60 ? 27.752 20.625 -18.618 1.00 43.25 60 MET D N 1
ATOM 3035 C CA . MET D 2 60 ? 27.448 19.473 -19.478 1.00 47.18 60 MET D CA 1
ATOM 3036 C C . MET D 2 60 ? 26.887 19.897 -20.831 1.00 46.19 60 MET D C 1
ATOM 3037 O O . MET D 2 60 ? 27.384 19.457 -21.853 1.00 48.06 60 MET D O 1
ATOM 3042 N N . ILE D 2 61 ? 25.870 20.760 -20.825 1.00 45.56 61 ILE D N 1
ATOM 3043 C CA . ILE D 2 61 ? 25.315 21.308 -22.068 1.00 45.92 61 ILE D CA 1
ATOM 3044 C C . ILE D 2 61 ? 26.453 21.899 -22.883 1.00 43.03 61 ILE D C 1
ATOM 3045 O O . ILE D 2 61 ? 26.542 21.704 -24.072 1.00 41.38 61 ILE D O 1
ATOM 3050 N N . GLY D 2 62 ? 27.347 22.600 -22.207 1.00 44.62 62 GLY D N 1
ATOM 3051 C CA . GLY D 2 62 ? 28.469 23.213 -22.883 1.00 43.00 62 GLY D CA 1
ATOM 3052 C C . GLY D 2 62 ? 29.348 22.187 -23.552 1.00 44.78 62 GLY D C 1
ATOM 3053 O O . GLY D 2 62 ? 29.926 22.488 -24.585 1.00 43.93 62 GLY D O 1
ATOM 3054 N N . LYS D 2 63 ? 29.498 20.996 -22.952 1.00 43.53 63 LYS D N 1
ATOM 3055 C CA . LYS D 2 63 ? 30.280 19.924 -23.590 1.00 45.15 63 LYS D CA 1
ATOM 3056 C C . LYS D 2 63 ? 29.574 19.287 -24.794 1.00 44.25 63 LYS D C 1
ATOM 3057 O O . LYS D 2 63 ? 30.220 18.969 -25.803 1.00 42.66 63 LYS D O 1
ATOM 3063 N N . VAL D 2 64 ? 28.266 19.077 -24.694 1.00 44.14 64 VAL D N 1
ATOM 3064 C CA . VAL D 2 64 ? 27.497 18.587 -25.846 1.00 45.82 64 VAL D CA 1
ATOM 3065 C C . VAL D 2 64 ? 27.640 19.594 -27.006 1.00 48.99 64 VAL D C 1
ATOM 3066 O O . VAL D 2 64 ? 27.883 19.210 -28.148 1.00 50.56 64 VAL D O 1
ATOM 3070 N N . ALA D 2 65 ? 27.571 20.881 -26.680 1.00 47.59 65 ALA D N 1
ATOM 3071 C CA . ALA D 2 65 ? 27.584 21.926 -27.687 1.00 51.37 65 ALA D CA 1
ATOM 3072 C C . ALA D 2 65 ? 28.921 21.969 -28.397 1.00 52.89 65 ALA D C 1
ATOM 3073 O O . ALA D 2 65 ? 28.978 22.204 -29.586 1.00 59.61 65 ALA D O 1
ATOM 3075 N N . GLU D 2 66 ? 29.995 21.730 -27.659 1.00 53.34 66 GLU D N 1
ATOM 3076 C CA . GLU D 2 66 ? 31.321 21.699 -28.228 1.00 53.32 66 GLU D CA 1
ATOM 3077 C C . GLU D 2 66 ? 31.476 20.531 -29.187 1.00 57.89 66 GLU D C 1
ATOM 3078 O O . GLU D 2 66 ? 32.138 20.673 -30.204 1.00 56.40 66 GLU D O 1
ATOM 3084 N N . HIS D 2 67 ? 30.911 19.376 -28.832 1.00 59.42 67 HIS D N 1
ATOM 3085 C CA . HIS D 2 67 ? 30.920 18.199 -29.706 1.00 65.14 67 HIS D CA 1
ATOM 3086 C C . HIS D 2 67 ? 30.103 18.454 -30.973 1.00 64.29 67 HIS D C 1
ATOM 3087 O O . HIS D 2 67 ? 30.516 18.083 -32.044 1.00 63.16 67 HIS D O 1
ATOM 3094 N N . GLU D 2 68 ? 28.966 19.126 -30.839 1.00 65.65 68 GLU D N 1
ATOM 3095 C CA . GLU D 2 68 ? 28.078 19.389 -31.972 1.00 68.77 68 GLU D CA 1
ATOM 3096 C C . GLU D 2 68 ? 28.396 20.714 -32.679 1.00 67.74 68 GLU D C 1
ATOM 3097 O O . GLU D 2 68 ? 27.651 21.156 -33.531 1.00 68.30 68 GLU D O 1
ATOM 3103 N N . LYS D 2 69 ? 29.520 21.331 -32.318 1.00 67.32 69 LYS D N 1
ATOM 3104 C CA . LYS D 2 69 ? 30.012 22.548 -32.949 1.00 62.45 69 LYS D CA 1
ATOM 3105 C C . LYS D 2 69 ? 28.991 23.659 -33.015 1.00 63.88 69 LYS D C 1
ATOM 3106 O O . LYS D 2 69 ? 28.842 24.291 -34.036 1.00 63.92 69 LYS D O 1
ATOM 3112 N N . CYS D 2 70 ? 28.305 23.910 -31.909 1.00 61.83 70 CYS D N 1
ATOM 3113 C CA . CYS D 2 70 ? 27.402 25.037 -31.821 1.00 61.33 70 CYS D CA 1
ATOM 3114 C C . CYS D 2 70 ? 27.631 25.656 -30.467 1.00 61.44 70 CYS D C 1
ATOM 3115 O O . CYS D 2 70 ? 28.590 25.277 -29.778 1.00 59.68 70 CYS D O 1
ATOM 3118 N N . THR D 2 71 ? 26.759 26.584 -30.083 1.00 57.64 71 THR D N 1
ATOM 3119 C CA . THR D 2 71 ? 26.874 27.286 -28.808 1.00 58.54 71 THR D CA 1
ATOM 3120 C C . THR D 2 71 ? 25.918 26.674 -27.775 1.00 57.07 71 THR D C 1
ATOM 3121 O O . THR D 2 71 ? 24.942 26.032 -28.131 1.00 59.64 71 THR D O 1
ATOM 3125 N N . SER D 2 72 ? 26.211 26.867 -26.495 1.00 57.60 72 SER D N 1
ATOM 3126 C CA . SER D 2 72 ? 25.304 26.436 -25.435 1.00 59.33 72 SER D CA 1
ATOM 3127 C C . SER D 2 72 ? 23.880 26.965 -25.618 1.00 64.63 72 SER D C 1
ATOM 3128 O O . SER D 2 72 ? 22.922 26.185 -25.590 1.00 65.54 72 SER D O 1
ATOM 3131 N N . VAL D 2 73 ? 23.737 28.280 -25.820 1.00 66.37 73 VAL D N 1
ATOM 3132 C CA . VAL D 2 73 ? 22.405 28.884 -25.928 1.00 63.21 73 VAL D CA 1
ATOM 3133 C C . VAL D 2 73 ? 21.588 28.216 -27.044 1.00 63.93 73 VAL D C 1
ATOM 3134 O O . VAL D 2 73 ? 20.405 27.970 -26.866 1.00 67.82 73 VAL D O 1
ATOM 3138 N N . GLU D 2 74 ? 22.232 27.858 -28.149 1.00 62.64 74 GLU D N 1
ATOM 3139 C CA . GLU D 2 74 ? 21.560 27.144 -29.254 1.00 65.99 74 GLU D CA 1
ATOM 3140 C C . GLU D 2 74 ? 20.963 25.756 -28.937 1.00 64.99 74 GLU D C 1
ATOM 3141 O O . GLU D 2 74 ? 20.295 25.176 -29.772 1.00 63.53 74 GLU D O 1
ATOM 3147 N N . LEU D 2 75 ? 21.235 25.215 -27.754 1.00 62.74 75 LEU D N 1
ATOM 3148 C CA . LEU D 2 75 ? 20.660 23.947 -27.341 1.00 61.53 75 LEU D CA 1
ATOM 3149 C C . LEU D 2 75 ? 19.688 24.125 -26.168 1.00 61.54 75 LEU D C 1
ATOM 3150 O O . LEU D 2 75 ? 19.090 23.159 -25.693 1.00 62.23 75 LEU D O 1
ATOM 3155 N N . PHE D 2 76 ? 19.519 25.352 -25.689 1.00 59.39 76 PHE D N 1
ATOM 3156 C CA . PHE D 2 76 ? 18.681 25.559 -24.527 1.00 62.55 76 PHE D CA 1
ATOM 3157 C C . PHE D 2 76 ? 17.259 25.041 -24.787 1.00 66.25 76 PHE D C 1
ATOM 3158 O O . PHE D 2 76 ? 16.633 24.454 -23.892 1.00 65.77 76 PHE D O 1
ATOM 3166 N N . ASP D 2 77 ? 16.770 25.208 -26.014 1.00 68.69 77 ASP D N 1
ATOM 3167 C CA . ASP D 2 77 ? 15.457 24.709 -26.368 1.00 69.34 77 ASP D CA 1
ATOM 3168 C C . ASP D 2 77 ? 15.394 23.183 -26.240 1.00 68.38 77 ASP D C 1
ATOM 3169 O O . ASP D 2 77 ? 14.519 22.661 -25.571 1.00 66.12 77 ASP D O 1
ATOM 3174 N N . ARG D 2 78 ? 16.339 22.481 -26.849 1.00 66.62 78 ARG D N 1
ATOM 3175 C CA . ARG D 2 78 ? 16.399 21.019 -26.755 1.00 68.80 78 ARG D CA 1
ATOM 3176 C C . ARG D 2 78 ? 16.447 20.473 -25.323 1.00 67.46 78 ARG D C 1
ATOM 3177 O O . ARG D 2 78 ? 15.897 19.414 -25.047 1.00 69.71 78 ARG D O 1
ATOM 3185 N N . PHE D 2 79 ? 17.117 21.172 -24.415 1.00 63.83 79 PHE D N 1
ATOM 3186 C CA . PHE D 2 79 ? 17.198 20.708 -23.029 1.00 63.74 79 PHE D CA 1
ATOM 3187 C C . PHE D 2 79 ? 16.155 21.362 -22.123 1.00 62.97 79 PHE D C 1
ATOM 3188 O O . PHE D 2 79 ? 16.179 21.173 -20.917 1.00 62.13 79 PHE D O 1
ATOM 3196 N N . GLY D 2 80 ? 15.233 22.116 -22.712 1.00 65.47 80 GLY D N 1
ATOM 3197 C CA . GLY D 2 80 ? 14.127 22.711 -21.969 1.00 67.76 80 GLY D CA 1
ATOM 3198 C C . GLY D 2 80 ? 14.517 23.866 -21.068 1.00 67.61 80 GLY D C 1
ATOM 3199 O O . GLY D 2 80 ? 13.850 24.128 -20.076 1.00 70.90 80 GLY D O 1
ATOM 3200 N N . VAL D 2 81 ? 15.590 24.568 -21.416 1.00 68.91 81 VAL D N 1
ATOM 3201 C CA . VAL D 2 81 ? 15.979 25.771 -20.710 1.00 69.90 81 VAL D CA 1
ATOM 3202 C C . VAL D 2 81 ? 15.350 26.971 -21.409 1.00 73.73 81 VAL D C 1
ATOM 3203 O O . VAL D 2 81 ? 15.685 28.118 -21.108 1.00 85.80 81 VAL D O 1
ATOM 3207 N N . GLU D 2 85 ? 16.350 30.540 -17.772 1.00 98.69 85 GLU D N 1
ATOM 3208 C CA . GLU D 2 85 ? 15.540 30.223 -16.596 1.00 95.98 85 GLU D CA 1
ATOM 3209 C C . GLU D 2 85 ? 16.242 30.649 -15.293 1.00 95.08 85 GLU D C 1
ATOM 3210 O O . GLU D 2 85 ? 17.239 30.043 -14.853 1.00 83.79 85 GLU D O 1
#